Protein AF-0000000084917995 (afdb_homodimer)

InterPro domains:
  IPR003439 ABC transporter-like, ATP-binding domain [PF00005] (103-242)
  IPR003439 ABC transporter-like, ATP-binding domain [PS50893] (86-316)
  IPR003593 AAA+ ATPase domain [SM00382] (110-313)
  IPR027417 P-loop containing nucleoside triphosphate hydrolase [G3DSA:3.40.50.300] (82-335)
  IPR027417 P-loop containing nucleoside triphosphate hydrolase [SSF52540] (69-297)
  IPR050763 ABC transporter ATP-binding component [PTHR42711] (83-378)

Nearest PDB structures (foldseek):
  1vpl-assembly1_A-2  TM=8.496E-01  e=1.553E-16  Thermotoga maritima MSB8
  4rvc-assembly1_A  TM=8.372E-01  e=7.435E-14  Geobacillus kaustophilus GBlys
  2ihy-assembly1_A  TM=7.371E-01  e=3.587E-15  Staphylococcus aureus
  8zx1-assembly1_D  TM=7.684E-01  e=1.086E-13  Escherichia coli
  2onk-assembly1_B  TM=7.691E-01  e=3.470E-12  Archaeoglobus fulgidus

Solvent-accessible surface area (backbone atoms only — not comparable to full-atom values): 40768 Å² total; per-residue (Å²): 131,57,70,56,58,52,54,49,51,52,43,53,51,33,49,74,68,66,37,56,70,61,35,52,36,51,48,45,53,53,37,60,58,63,75,38,67,70,46,39,51,52,54,49,51,50,50,62,51,38,75,79,38,76,84,44,83,57,50,63,57,53,50,49,50,52,50,52,56,48,45,66,58,54,72,74,50,79,69,58,75,72,42,65,38,34,42,35,44,53,27,26,36,70,50,97,55,100,52,46,33,38,59,34,75,47,78,41,33,32,40,33,33,35,24,39,34,43,48,86,87,14,39,64,68,57,51,50,33,35,74,43,65,76,36,83,64,70,41,61,43,79,43,72,59,66,91,62,88,46,72,67,52,43,42,52,26,34,36,71,44,64,65,77,72,80,89,59,76,63,34,49,47,59,49,37,46,51,45,25,55,71,52,75,45,48,83,82,44,30,64,45,51,41,53,47,43,36,43,54,58,70,36,55,92,46,38,80,36,42,53,89,77,49,53,66,53,52,46,52,38,48,51,48,42,49,50,57,44,48,61,42,54,28,42,34,33,36,37,76,54,63,90,35,29,55,69,51,37,51,51,51,49,42,47,49,48,56,52,19,53,34,48,63,61,43,17,19,34,39,36,32,38,52,51,63,69,68,38,58,66,60,28,78,41,74,43,35,28,55,81,13,27,63,50,52,73,66,71,70,37,74,45,90,68,46,30,30,40,38,32,28,57,89,66,54,66,70,58,49,53,60,70,40,42,86,72,47,57,74,43,73,45,74,58,74,79,31,36,39,36,33,26,47,60,88,45,50,69,63,57,49,51,50,48,30,56,74,66,67,53,65,64,49,34,40,33,62,36,55,88,37,73,64,59,78,71,57,131,130,57,71,57,56,53,52,49,51,53,42,51,50,33,50,75,69,64,39,55,71,60,34,51,36,50,47,45,53,53,38,60,59,63,74,38,66,71,47,38,50,52,53,50,51,49,52,60,50,38,77,78,39,75,84,43,84,57,50,63,58,54,51,50,51,52,50,53,56,50,45,66,58,54,72,73,49,78,68,58,76,71,42,68,36,34,42,35,45,53,28,26,36,70,49,96,56,98,50,48,34,37,61,34,75,48,78,41,33,32,39,33,32,35,24,38,34,42,47,86,87,16,39,63,67,59,50,51,33,35,74,43,64,77,36,81,62,70,40,60,43,78,44,73,57,66,92,61,88,46,72,66,53,42,44,52,27,33,37,72,43,64,65,78,72,80,88,60,78,62,34,49,47,58,50,37,46,50,46,24,55,72,49,74,45,47,82,83,44,29,65,45,51,40,52,48,42,35,42,53,58,70,36,55,92,48,36,79,37,42,53,89,76,48,53,68,54,53,47,52,38,48,52,47,41,49,48,57,46,47,62,40,54,29,42,35,33,35,36,77,55,65,89,35,28,55,68,49,38,50,50,50,50,41,48,49,48,56,52,18,53,33,48,64,62,43,17,18,34,38,37,31,38,54,53,63,69,68,38,57,66,61,28,77,40,74,44,36,28,55,82,14,27,63,51,51,75,68,69,71,38,79,45,86,69,44,31,29,38,36,34,29,57,89,66,54,68,69,57,49,52,59,69,39,43,86,69,46,57,75,45,72,47,75,58,74,78,31,36,39,37,32,25,47,61,88,45,50,69,63,57,50,52,48,49,30,56,73,66,67,53,67,65,49,35,40,33,61,37,56,88,37,74,62,58,77,69,58,129

Radius of gyration: 27.91 Å; Cα contacts (8 Å, |Δi|>4): 1277; chains: 2; bounding box: 64×84×64 Å

Sequence (758 aa):
MNLFQQQFNEVQELLQLNDFQQVIKRIIDFTLDTEAIQFYKQTTAFLNWFDHNSNSVEVKEKLNQLLQDLYKVLIVKTIQPHQTIISIENLQKNYNSNFNLGPIQLEIKSGEIIGLVGENGNGKTTLLRSICRELEPSSGKINYQFSYDDGYDLRTKLVYIPQRTETWRGSMYENLEFAASCYGYSAEENNLIVDLVITRLGLRKYRNYNWSGLSSGYKMRFELARMLLRKPKILLIDEPLANLDILAQQTILDDFRNIANSPFRPIAIVLSSQQLYEVEKTSNQVVFLKQGKQRNLKSEDAIEQHFIVEFESDEPLLSIKQKLEGLGIENIEQNGGTLIATFPLTVDINQFMKALIDQQITIKYLRDITHSTRRFFIKMNLFQQQFNEVQELLQLNDFQQVIKRIIDFTLDTEAIQFYKQTTAFLNWFDHNSNSVEVKEKLNQLLQDLYKVLIVKTIQPHQTIISIENLQKNYNSNFNLGPIQLEIKSGEIIGLVGENGNGKTTLLRSICRELEPSSGKINYQFSYDDGYDLRTKLVYIPQRTETWRGSMYENLEFAASCYGYSAEENNLIVDLVITRLGLRKYRNYNWSGLSSGYKMRFELARMLLRKPKILLIDEPLANLDILAQQTILDDFRNIANSPFRPIAIVLSSQQLYEVEKTSNQVVFLKQGKQRNLKSEDAIEQHFIVEFESDEPLLSIKQKLEGLGIENIEQNGGTLIATFPLTVDINQFMKALIDQQITIKYLRDITHSTRRFFIK

Foldseek 3Di:
DDPVVVVLVVLVVCLVVVVLLVNLLVLLLLLVLLVDVVLLVLSLVLVVVCVPQVPPPCSSVSSVVSSVVSCVRVVPPDFDDKDFFKWWWQFKADDPDPAIADGDTDTFIFLFEEEEEEDPPLCLVVVLCCQLVVDPTPDTDMDGRDDADDPVRSNLQSAEAEPDDDFDDAFLLVLLLVLLVVQDDDPSCSNSLSCSLCSSLPNNVRRRPHRVPDDLLVNLSSVVSSSVSSLHQEYEYEASCPPPDPVSLVSVLVSVNSQQNRRRRHHTYYYYHHDFPSSVVRGPYYWYGDSNYTDALVVVPVPFQWFKKKFAFPDDPVVVCVLCVVQPWDDWDDDVRIIMTTHHPVDDPVNVVVSCVVSVTDTDDMDGCSRGCVVVVDD/DDPVVVVLVVLVVCLVVVVLLVNLLVLLLLLVLLVDVVLLVLSLVLVVVCVPQVPPPCSSVSSVVSSVVSCVRVVPPDFDDKDFFKWWWQFKADDPDPAIADGDTDTFIFLFEEEEEEDPPLCLVVVLCCQLPVDPTPDTDMDGRDDADDPVRSNLQSAEAEPDDDFDDAFLLVLLLVLLVVQDDDPSCSNSLSCSLCSSLPNNVRRRPHRVPDDLLVNLSSVVSSSVSSLHQEYEYEASCPPPDDVSLVSVLVSVNSQQNRRRRHHTYYYYHNDQPSSVVRGPYYWYGDSNYTDALVVVPVPFQWFKKKFAFPDDPVVVCVLCVVQPWPDWDDDVRIIMTTHHPVDDPVNVVVSCVVSVTDTDDMDGCSRGCVVVVDD

Organism: Flavobacterium indicum (strain DSM 17447 / CIP 109464 / GPTSA100-9) (NCBI:txid1094466)

Secondary structure (DSSP, 8-state):
--HHHHHHHHHHHHHHTT-HHHHHHHHHHHHHHHT-HHHHHHHHHHHHHHTT-TT-THHHHHHHHHHHHHHHHHTTSPPPPP-EEEEEEEEEEE-SSS-EEEEEEEEEETT-EEEEEE-TTSSHHHHHHHHTTSS--SEEEEEE-S--SSHHHHHHHEEEE-SSPPPPPSBHHHHHHHHHHHTT--HHHHHHHHHHHHHHTT-GGGTT-BGGGS-HHHHHHHHHHHHHTT--SEEEESSTTTT--HHHHHHHHHHHHHHHT-SSS--EEEEEES-HHHHHHH-SEEEEEETTEEE-HHHHTSS--EEEEEEEESS-HHHHHHHTGGGT--EEEEETTEEEEEEETT--HHHHHHHHHHTT--EEEEEE-TT-GGGGG--/--HHHHHHHHHHHHHHTT-HHHHHHHHHHHHHHHT-HHHHHHHHHHHHHHTT-TT-THHHHHHHHHHHHHHHHHTTSPPPPP-EEEEEEEEEEE-SSS-EEEEEEEEEETT-EEEEEE-TTSSHHHHHHHHTTSS--SEEEEEE-S--SSHHHHHHHEEEE-SSPPPPPSBHHHHHHHHHHHTT--HHHHHHHHHHHHHHTT-GGGTT-BGGGS-HHHHHHHHHHHHHTT--SEEEESSTTTT--HHHHHHHHHHHHHHHT-SSS--EEEEEES-HHHHHHH-SEEEEEETTEEE-HHHHT-S--EEEEEEEESS-HHHHHHHTGGGT--EEEEETTEEEEEEETT--HHHHHHHHHHTT--EEEEEE-TT-GGGGG--

pLDDT: mean 89.62, std 8.91, range [41.03, 98.31]

Structure (mmCIF, N/CA/C/O backbone):
data_AF-0000000084917995-model_v1
#
loop_
_entity.id
_entity.type
_entity.pdbx_description
1 polymer 'Probable ABC-type transport system, ATPase component'
#
loop_
_atom_site.group_PDB
_atom_site.id
_atom_site.type_symbol
_atom_site.label_atom_id
_atom_site.label_alt_id
_atom_site.label_comp_id
_atom_site.label_asym_id
_atom_site.label_entity_id
_atom_site.label_seq_id
_atom_site.pdbx_PDB_ins_code
_atom_site.Cartn_x
_atom_site.Cartn_y
_atom_site.Cartn_z
_atom_site.occupancy
_atom_site.B_iso_or_equiv
_atom_site.auth_seq_id
_atom_site.auth_comp_id
_atom_site.auth_asym_id
_atom_site.auth_atom_id
_atom_site.pdbx_PDB_model_num
ATOM 1 N N . MET A 1 1 ? 15.883 32.156 2.027 1 68.25 1 MET A N 1
ATOM 2 C CA . MET A 1 1 ? 14.43 32.156 2.15 1 68.25 1 MET A CA 1
ATOM 3 C C . MET A 1 1 ? 13.977 31.312 3.332 1 68.25 1 MET A C 1
ATOM 5 O O . MET A 1 1 ? 14.445 30.188 3.5 1 68.25 1 MET A O 1
ATOM 9 N N . ASN A 1 2 ? 13.219 31.922 4.32 1 84.44 2 ASN A N 1
ATOM 10 C CA . ASN A 1 2 ? 12.82 31.156 5.496 1 84.44 2 ASN A CA 1
ATOM 11 C C . ASN A 1 2 ? 11.695 30.172 5.168 1 84.44 2 ASN A C 1
ATOM 13 O O . ASN A 1 2 ? 11.18 30.172 4.051 1 84.44 2 ASN A O 1
ATOM 17 N N . LEU A 1 3 ? 11.422 29.297 5.984 1 87.81 3 LEU A N 1
ATOM 18 C CA . LEU A 1 3 ? 10.477 28.203 5.785 1 87.81 3 LEU A CA 1
ATOM 19 C C . LEU A 1 3 ? 9.102 28.734 5.402 1 87.81 3 LEU A C 1
ATOM 21 O O . LEU A 1 3 ? 8.453 28.203 4.5 1 87.81 3 LEU A O 1
ATOM 25 N N . PHE A 1 4 ? 8.68 29.828 6.031 1 93.88 4 PHE A N 1
ATOM 26 C CA . PHE A 1 4 ? 7.375 30.406 5.738 1 93.88 4 PHE A CA 1
ATOM 27 C C . PHE A 1 4 ? 7.324 30.938 4.309 1 93.88 4 PHE A C 1
ATOM 29 O O . PHE A 1 4 ? 6.359 30.688 3.584 1 93.88 4 PHE A O 1
ATOM 36 N N . GLN A 1 5 ? 8.297 31.609 3.906 1 93.19 5 GLN A N 1
ATOM 37 C CA . GLN A 1 5 ? 8.344 32.188 2.559 1 93.19 5 GLN A CA 1
ATOM 38 C C . GLN A 1 5 ? 8.289 31.078 1.503 1 93.19 5 GLN A C 1
ATOM 40 O O . GLN A 1 5 ? 7.617 31.234 0.479 1 93.19 5 GLN A O 1
ATOM 45 N N . GLN A 1 6 ? 8.977 30.078 1.778 1 88.94 6 GLN A N 1
ATOM 46 C CA . GLN A 1 6 ? 8.953 28.953 0.856 1 88.94 6 GLN A CA 1
ATOM 47 C C . GLN A 1 6 ? 7.547 28.375 0.729 1 88.94 6 GLN A C 1
ATOM 49 O O . GLN A 1 6 ? 7.066 28.141 -0.38 1 88.94 6 GLN A O 1
ATOM 54 N N . GLN A 1 7 ? 6.902 28.125 1.831 1 91.62 7 GLN A N 1
ATOM 55 C CA . GLN A 1 7 ? 5.555 27.562 1.82 1 91.62 7 GLN A CA 1
ATOM 56 C C . GLN A 1 7 ? 4.559 28.531 1.197 1 91.62 7 GLN A C 1
ATOM 58 O O . GLN A 1 7 ? 3.643 28.125 0.484 1 91.62 7 GLN A O 1
ATOM 63 N N . PHE A 1 8 ? 4.785 29.766 1.534 1 95 8 PHE A N 1
ATOM 64 C CA . PHE A 1 8 ? 3.922 30.797 0.952 1 95 8 PHE A CA 1
ATOM 65 C C . PHE A 1 8 ? 4.012 30.781 -0.569 1 95 8 PHE A C 1
ATOM 67 O O . PHE A 1 8 ? 2.99 30.828 -1.257 1 95 8 PHE A O 1
ATOM 74 N N . ASN A 1 9 ? 5.211 30.688 -1.069 1 91.94 9 ASN A N 1
ATOM 75 C CA . ASN A 1 9 ? 5.414 30.625 -2.514 1 91.94 9 ASN A CA 1
ATOM 76 C C . ASN A 1 9 ? 4.746 29.406 -3.129 1 91.94 9 ASN A C 1
ATOM 78 O O . ASN A 1 9 ? 4.191 29.484 -4.227 1 91.94 9 ASN A O 1
ATOM 82 N N . GLU A 1 10 ? 4.836 28.359 -2.463 1 87.88 10 GLU A N 1
ATOM 83 C CA . GLU A 1 10 ? 4.184 27.141 -2.934 1 87.88 10 GLU A CA 1
ATOM 84 C C . GLU A 1 10 ? 2.676 27.328 -3.045 1 87.88 10 GLU A C 1
ATOM 86 O O . GLU A 1 10 ? 2.055 26.844 -4 1 87.88 10 GLU A O 1
ATOM 91 N N . VAL A 1 11 ? 2.084 27.984 -2.078 1 93.38 11 VAL A N 1
ATOM 92 C CA . VAL A 1 11 ? 0.642 28.203 -2.072 1 93.38 11 VAL A CA 1
ATOM 93 C C . VAL A 1 11 ? 0.258 29.156 -3.199 1 93.38 11 VAL A C 1
ATOM 95 O O . VAL A 1 11 ? -0.779 28.984 -3.844 1 93.38 11 VAL A O 1
ATOM 98 N N . GLN A 1 12 ? 1.136 30.141 -3.404 1 93.94 12 GLN A N 1
ATOM 99 C CA . GLN A 1 12 ? 0.909 31.047 -4.52 1 93.94 12 GLN A CA 1
ATOM 100 C C . GLN A 1 12 ? 0.908 30.297 -5.852 1 93.94 12 GLN A C 1
ATOM 102 O O . GLN A 1 12 ? 0.107 30.609 -6.738 1 93.94 12 GLN A O 1
ATOM 107 N N . GLU A 1 13 ? 1.804 29.391 -5.973 1 87.88 13 GLU A N 1
ATOM 108 C CA . GLU A 1 13 ? 1.864 28.578 -7.188 1 87.88 13 GLU A CA 1
ATOM 109 C C . GLU A 1 13 ? 0.595 27.75 -7.359 1 87.88 13 GLU A C 1
ATOM 111 O O . GLU A 1 13 ? 0.076 27.625 -8.469 1 87.88 13 GLU A O 1
ATOM 116 N N . LEU A 1 14 ? 0.107 27.203 -6.305 1 88.25 14 LEU A N 1
ATOM 117 C CA . LEU A 1 14 ? -1.133 26.438 -6.344 1 88.25 14 LEU A CA 1
ATOM 118 C C . LEU A 1 14 ? -2.301 27.312 -6.777 1 88.25 14 LEU A C 1
ATOM 120 O O . LEU A 1 14 ? -3.18 26.859 -7.52 1 88.25 14 LEU A O 1
ATOM 124 N N . LEU A 1 15 ? -2.268 28.5 -6.25 1 92.75 15 LEU A N 1
ATOM 125 C CA . LEU A 1 15 ? -3.312 29.453 -6.609 1 92.75 15 LEU A CA 1
ATOM 126 C C . LEU A 1 15 ? -3.27 29.766 -8.102 1 92.75 15 LEU A C 1
ATOM 128 O O . LEU A 1 15 ? -4.312 29.859 -8.75 1 92.75 15 LEU A O 1
ATOM 132 N N . GLN A 1 16 ? -2.061 29.891 -8.602 1 88.75 16 GLN A N 1
ATOM 133 C CA . GLN A 1 16 ? -1.892 30.156 -10.031 1 88.75 16 GLN A CA 1
ATOM 134 C C . GLN A 1 16 ? -2.385 28.984 -10.875 1 88.75 16 GLN A C 1
ATOM 136 O O . GLN A 1 16 ? -2.895 29.172 -11.977 1 88.75 16 GLN A O 1
ATOM 141 N N . LEU A 1 17 ? -2.334 27.875 -10.297 1 82.19 17 LEU A N 1
ATOM 142 C CA . LEU A 1 17 ? -2.742 26.672 -11.008 1 82.19 17 LEU A CA 1
ATOM 143 C C . LEU A 1 17 ? -4.211 26.359 -10.742 1 82.19 17 LEU A C 1
ATOM 145 O O . LEU A 1 17 ? -4.707 25.312 -11.164 1 82.19 17 LEU A O 1
ATOM 149 N N . ASN A 1 18 ? -4.914 27.172 -9.992 1 87.62 18 ASN A N 1
ATOM 150 C CA . ASN A 1 18 ? -6.34 27.109 -9.688 1 87.62 18 ASN A CA 1
ATOM 151 C C . ASN A 1 18 ? -6.684 25.859 -8.891 1 87.62 18 ASN A C 1
ATOM 153 O O . ASN A 1 18 ? -7.746 25.266 -9.078 1 87.62 18 ASN A O 1
ATOM 157 N N . ASP A 1 19 ? -5.777 25.406 -8.109 1 85.94 19 ASP A N 1
ATOM 158 C CA . ASP A 1 19 ? -6.07 24.359 -7.148 1 85.94 19 ASP A CA 1
ATOM 159 C C . ASP A 1 19 ? -6.633 24.938 -5.852 1 85.94 19 ASP A C 1
ATOM 161 O O . ASP A 1 19 ? -5.973 24.906 -4.812 1 85.94 19 ASP A O 1
ATOM 165 N N . PHE A 1 20 ? -7.848 25.281 -5.898 1 91.44 20 PHE A N 1
ATOM 166 C CA . PHE A 1 20 ? -8.461 26.062 -4.828 1 91.44 20 PHE A CA 1
ATOM 167 C C . PHE A 1 20 ? -8.633 25.203 -3.574 1 91.44 20 PHE A C 1
ATOM 169 O O . PHE A 1 20 ? -8.516 25.719 -2.457 1 91.44 20 PHE A O 1
ATOM 176 N N . GLN A 1 21 ? -8.844 23.969 -3.73 1 88.5 21 GLN A N 1
ATOM 177 C CA . GLN A 1 21 ? -9.031 23.094 -2.58 1 88.5 21 GLN A CA 1
ATOM 178 C C . GLN A 1 21 ? -7.781 23.047 -1.71 1 88.5 21 GLN A C 1
ATOM 180 O O . GLN A 1 21 ? -7.859 23.203 -0.491 1 88.5 21 GLN A O 1
ATOM 185 N N . GLN A 1 22 ? -6.715 22.906 -2.348 1 89.31 22 GLN A N 1
ATOM 186 C CA . GLN A 1 22 ? -5.461 22.859 -1.607 1 89.31 22 GLN A CA 1
ATOM 187 C C . GLN A 1 22 ? -5.102 24.234 -1.049 1 89.31 22 GLN A C 1
ATOM 189 O O . GLN A 1 22 ? -4.555 24.328 0.052 1 89.31 22 GLN A O 1
ATOM 194 N N . VAL A 1 23 ? -5.375 25.219 -1.819 1 94.25 23 VAL A N 1
ATOM 195 C CA . VAL A 1 23 ? -5.09 26.594 -1.386 1 94.25 23 VAL A CA 1
ATOM 196 C C . VAL A 1 23 ? -5.875 26.906 -0.114 1 94.25 23 VAL A C 1
ATOM 198 O O . VAL A 1 23 ? -5.328 27.453 0.841 1 94.25 23 VAL A O 1
ATOM 201 N N . ILE A 1 24 ? -7.102 26.516 -0.11 1 96.69 24 ILE A N 1
ATOM 202 C CA . ILE A 1 24 ? -7.961 26.781 1.04 1 96.69 24 ILE A CA 1
ATOM 203 C C . ILE A 1 24 ? -7.406 26.078 2.273 1 96.69 24 ILE A C 1
ATOM 205 O O . ILE A 1 24 ? -7.316 26.672 3.352 1 96.69 24 ILE A O 1
ATOM 209 N N . LYS A 1 25 ? -6.992 24.859 2.146 1 95.06 25 LYS A N 1
ATOM 210 C CA . LYS A 1 25 ? -6.395 24.125 3.254 1 95.06 25 LYS A CA 1
ATOM 211 C C . LYS A 1 25 ? -5.184 24.859 3.816 1 95.06 25 LYS A C 1
ATOM 213 O O . LYS A 1 25 ? -5.062 25.016 5.031 1 95.06 25 LYS A O 1
ATOM 218 N N . ARG A 1 26 ? -4.402 25.312 2.947 1 95.38 26 ARG A N 1
ATOM 219 C CA . ARG A 1 26 ? -3.16 25.969 3.359 1 95.38 26 ARG A CA 1
ATOM 220 C C . ARG A 1 26 ? -3.43 27.344 3.955 1 95.38 26 ARG A C 1
ATOM 222 O O . ARG A 1 26 ? -2.736 27.766 4.879 1 95.38 26 ARG A O 1
ATOM 229 N N . ILE A 1 27 ? -4.383 27.984 3.428 1 97.88 27 ILE A N 1
ATOM 230 C CA . ILE A 1 27 ? -4.777 29.281 3.984 1 97.88 27 ILE A CA 1
ATOM 231 C C . ILE A 1 27 ? -5.273 29.094 5.414 1 97.88 27 ILE A C 1
ATOM 233 O O . ILE A 1 27 ? -4.973 29.906 6.297 1 97.88 27 ILE A O 1
ATOM 237 N N . ILE A 1 28 ? -5.992 28.062 5.586 1 98 28 ILE A N 1
ATOM 238 C CA . ILE A 1 28 ? -6.469 27.781 6.938 1 98 28 ILE A CA 1
ATOM 239 C C . ILE A 1 28 ? -5.281 27.516 7.859 1 98 28 ILE A C 1
ATOM 241 O O . ILE A 1 28 ? -5.242 28 8.992 1 98 28 ILE A O 1
ATOM 245 N N . ASP A 1 29 ? -4.336 26.781 7.383 1 96.88 29 ASP A N 1
ATOM 246 C CA . ASP A 1 29 ? -3.125 26.547 8.164 1 96.88 29 ASP A CA 1
ATOM 247 C C . ASP A 1 29 ? -2.479 27.875 8.57 1 96.88 29 ASP A C 1
ATOM 249 O O . ASP A 1 29 ? -2.152 28.078 9.734 1 96.88 29 ASP A O 1
ATOM 253 N N . PHE A 1 30 ? -2.328 28.766 7.598 1 97.69 30 PHE A N 1
ATOM 254 C CA . PHE A 1 30 ? -1.726 30.078 7.844 1 97.69 30 PHE A CA 1
ATOM 255 C C . PHE A 1 30 ? -2.582 30.891 8.805 1 97.69 30 PHE A C 1
ATOM 257 O O . PHE A 1 30 ? -2.055 31.609 9.656 1 97.69 30 PHE A O 1
ATOM 264 N N . THR A 1 31 ? -3.834 30.766 8.617 1 98.12 31 THR A N 1
ATOM 265 C CA . THR A 1 31 ? -4.758 31.484 9.492 1 98.12 31 THR A CA 1
ATOM 266 C C . THR A 1 31 ? -4.57 31.062 10.945 1 98.12 31 THR A C 1
ATOM 268 O O . THR A 1 31 ? -4.449 31.891 11.836 1 98.12 31 THR A O 1
ATOM 271 N N . LEU A 1 32 ? -4.535 29.812 11.141 1 96.19 32 LEU A N 1
ATOM 272 C CA . LEU A 1 32 ? -4.348 29.281 12.484 1 96.19 32 LEU A CA 1
ATOM 273 C C . LEU A 1 32 ? -2.986 29.672 13.039 1 96.19 32 LEU A C 1
ATOM 275 O O . LEU A 1 32 ? -2.842 29.891 14.25 1 96.19 32 LEU A O 1
ATOM 279 N N . ASP A 1 33 ? -2.059 29.812 12.203 1 95.69 33 ASP A N 1
ATOM 280 C CA . ASP A 1 33 ? -0.708 30.188 12.609 1 95.69 33 ASP A CA 1
ATOM 281 C C . ASP A 1 33 ? -0.681 31.609 13.164 1 95.69 33 ASP A C 1
ATOM 283 O O . ASP A 1 33 ? 0.211 31.953 13.945 1 95.69 33 ASP A O 1
ATOM 287 N N . THR A 1 34 ? -1.583 32.469 12.75 1 96 34 THR A N 1
ATOM 288 C CA . THR A 1 34 ? -1.626 33.844 13.242 1 96 34 THR A CA 1
ATOM 289 C C . THR A 1 34 ? -2 33.875 14.719 1 96 34 THR A C 1
ATOM 291 O O . THR A 1 34 ? -1.636 34.781 15.438 1 96 34 THR A O 1
ATOM 294 N N . GLU A 1 35 ? -2.781 32.906 15.109 1 93.19 35 GLU A N 1
ATOM 295 C CA . GLU A 1 35 ? -3.34 32.875 16.453 1 93.19 35 GLU A CA 1
ATOM 296 C C . GLU A 1 35 ? -4.09 34.156 16.781 1 93.19 35 GLU A C 1
ATOM 298 O O . GLU A 1 35 ? -4.008 34.656 17.906 1 93.19 35 GLU A O 1
ATOM 303 N N . ALA A 1 36 ? -4.691 34.719 15.805 1 94.62 36 ALA A N 1
ATOM 304 C CA . ALA A 1 36 ? -5.414 36 15.953 1 94.62 36 ALA A CA 1
ATOM 305 C C . ALA A 1 36 ? -6.863 35.844 15.492 1 94.62 36 ALA A C 1
ATOM 307 O O . ALA A 1 36 ? -7.125 35.469 14.344 1 94.62 36 ALA A O 1
ATOM 308 N N . ILE A 1 37 ? -7.738 36.25 16.328 1 96 37 ILE A N 1
ATOM 309 C CA . ILE A 1 37 ? -9.164 36.031 16.125 1 96 37 ILE A CA 1
ATOM 310 C C . ILE A 1 37 ? -9.641 36.812 14.906 1 96 37 ILE A C 1
ATOM 312 O O . ILE A 1 37 ? -10.562 36.375 14.203 1 96 37 ILE A O 1
ATOM 316 N N . GLN A 1 38 ? -9.039 37.969 14.664 1 96.5 38 GLN A N 1
ATOM 317 C CA . GLN A 1 38 ? -9.43 38.781 13.516 1 96.5 38 GLN A CA 1
ATOM 318 C C . GLN A 1 38 ? -9.297 38 12.219 1 96.5 38 GLN A C 1
ATOM 320 O O . GLN A 1 38 ? -10.148 38.094 11.336 1 96.5 38 GLN A O 1
ATOM 325 N N . PHE A 1 39 ? -8.25 37.219 12.133 1 97.62 39 PHE A N 1
ATOM 326 C CA . PHE A 1 39 ? -8.023 36.438 10.914 1 97.62 39 PHE A CA 1
ATOM 327 C C . PHE A 1 39 ? -8.922 35.219 10.898 1 97.62 39 PHE A C 1
ATOM 329 O O . PHE A 1 39 ? -9.344 34.75 9.828 1 97.62 39 PHE A O 1
ATOM 336 N N . TYR A 1 40 ? -9.188 34.656 12.094 1 98 40 TYR A N 1
ATOM 337 C CA . TYR A 1 40 ? -10.172 33.594 12.148 1 98 40 TYR A CA 1
ATOM 338 C C . TYR A 1 40 ? -11.5 34.031 11.562 1 98 40 TYR A C 1
ATOM 340 O O . TYR A 1 40 ? -12.109 33.312 10.766 1 98 40 TYR A O 1
ATOM 348 N N . LYS A 1 41 ? -11.875 35.219 11.938 1 97.88 41 LYS A N 1
ATOM 349 C CA . LYS A 1 41 ? -13.141 35.781 11.453 1 97.88 41 LYS A CA 1
ATOM 350 C C . LYS A 1 41 ? -13.102 36 9.945 1 97.88 41 LYS A C 1
ATOM 352 O O . LYS A 1 41 ? -14.062 35.688 9.242 1 97.88 41 LYS A O 1
ATOM 357 N N . GLN A 1 42 ? -12.023 36.531 9.5 1 98.12 42 GLN A N 1
ATOM 358 C CA . GLN A 1 42 ? -11.883 36.812 8.078 1 98.12 42 GLN A CA 1
ATOM 359 C C . GLN A 1 42 ? -11.961 35.531 7.234 1 98.12 42 GLN A C 1
ATOM 361 O O . GLN A 1 42 ? -12.695 35.5 6.25 1 98.12 42 GLN A O 1
ATOM 366 N N . THR A 1 43 ? -11.18 34.531 7.598 1 98.31 43 THR A N 1
ATOM 367 C CA . THR A 1 43 ? -11.148 33.281 6.848 1 98.31 43 THR A CA 1
ATOM 368 C C . THR A 1 43 ? -12.492 32.562 6.93 1 98.31 43 THR A C 1
ATOM 370 O O . THR A 1 43 ? -12.977 32.031 5.934 1 98.31 43 THR A O 1
ATOM 373 N N . THR A 1 44 ? -13.117 32.562 8.102 1 97.88 44 THR A N 1
ATOM 374 C CA . THR A 1 44 ? -14.414 31.906 8.258 1 97.88 44 THR A CA 1
ATOM 375 C C . THR A 1 44 ? -15.469 32.625 7.414 1 97.88 44 THR A C 1
ATOM 377 O O . THR A 1 44 ? -16.359 31.969 6.855 1 97.88 44 THR A O 1
ATOM 380 N N . ALA A 1 45 ? -15.383 33.906 7.367 1 97.56 45 ALA A N 1
ATOM 381 C CA . ALA A 1 45 ? -16.297 34.688 6.516 1 97.56 45 ALA A CA 1
ATOM 382 C C . ALA A 1 45 ? -16.172 34.25 5.059 1 97.56 45 ALA A C 1
ATOM 384 O O . ALA A 1 45 ? -17.172 34.094 4.359 1 97.56 45 ALA A O 1
ATOM 385 N N . PHE A 1 46 ? -14.977 34.125 4.598 1 98 46 PHE A N 1
ATOM 386 C CA . PHE A 1 46 ? -14.75 33.656 3.24 1 98 46 PHE A CA 1
ATOM 387 C C . PHE A 1 46 ? -15.359 32.281 3.055 1 98 46 PHE A C 1
ATOM 389 O O . PHE A 1 46 ? -16.016 32 2.045 1 98 46 PHE A O 1
ATOM 396 N N . LEU A 1 47 ? -15.094 31.359 4.02 1 97.69 47 LEU A N 1
ATOM 397 C CA . LEU A 1 47 ? -15.578 29.984 3.912 1 97.69 47 LEU A CA 1
ATOM 398 C C . LEU A 1 47 ? -17.094 29.953 3.83 1 97.69 47 LEU A C 1
ATOM 400 O O . LEU A 1 47 ? -17.672 29.172 3.064 1 97.69 47 LEU A O 1
ATOM 404 N N . ASN A 1 48 ? -17.719 30.766 4.633 1 96.75 48 ASN A N 1
ATOM 405 C CA . ASN A 1 48 ? -19.172 30.859 4.586 1 96.75 48 ASN A CA 1
ATOM 406 C C . ASN A 1 48 ? -19.656 31.344 3.225 1 96.75 48 ASN A C 1
ATOM 408 O O . ASN A 1 48 ? -20.641 30.828 2.691 1 96.75 48 ASN A O 1
ATOM 412 N N . TRP A 1 49 ? -18.984 32.312 2.707 1 97 49 TRP A N 1
ATOM 413 C CA . TRP A 1 49 ? -19.297 32.812 1.369 1 97 49 TRP A CA 1
ATOM 414 C C . TRP A 1 49 ? -19.047 31.719 0.322 1 97 49 TRP A C 1
ATOM 416 O O . TRP A 1 49 ? -19.875 31.531 -0.583 1 97 49 TRP A O 1
ATOM 426 N N . PHE A 1 50 ? -17.953 31 0.433 1 95.94 50 PHE A N 1
ATOM 427 C CA . PHE A 1 50 ? -17.516 29.984 -0.516 1 95.94 50 PHE A CA 1
ATOM 428 C C . PHE A 1 50 ? -18.531 28.859 -0.584 1 95.94 50 PHE A C 1
ATOM 430 O O . PHE A 1 50 ? -18.734 28.266 -1.646 1 95.94 50 PHE A O 1
ATOM 437 N N . ASP A 1 51 ? -19.172 28.547 0.499 1 94.44 51 ASP A N 1
ATOM 438 C CA . ASP A 1 51 ? -20.188 27.5 0.557 1 94.44 51 ASP A CA 1
ATOM 439 C C . ASP A 1 51 ? -21.25 27.703 -0.512 1 94.44 51 ASP A C 1
ATOM 441 O O . ASP A 1 51 ? -21.812 26.734 -1.035 1 94.44 51 ASP A O 1
ATOM 445 N N . HIS A 1 52 ? -21.484 28.953 -0.883 1 94.31 52 HIS A N 1
ATOM 446 C CA . HIS A 1 52 ? -22.562 29.266 -1.812 1 94.31 52 HIS A CA 1
ATOM 447 C C . HIS A 1 52 ? -22.031 29.797 -3.131 1 94.31 52 HIS A C 1
ATOM 449 O O . HIS A 1 52 ? -22.797 30.047 -4.066 1 94.31 52 HIS A O 1
ATOM 455 N N . ASN A 1 53 ? -20.703 29.984 -3.227 1 94.75 53 ASN A N 1
ATOM 456 C CA . ASN A 1 53 ? -20.125 30.625 -4.398 1 94.75 53 ASN A CA 1
ATOM 457 C C . ASN A 1 53 ? -18.891 29.875 -4.902 1 94.75 53 ASN A C 1
ATOM 459 O O . ASN A 1 53 ? -17.922 30.5 -5.328 1 94.75 53 ASN A O 1
ATOM 463 N N . SER A 1 54 ? -18.875 28.609 -4.816 1 90.06 54 SER A N 1
ATOM 464 C CA . SER A 1 54 ? -17.703 27.797 -5.129 1 90.06 54 SER A CA 1
ATOM 465 C C . SER A 1 54 ? -17.328 27.906 -6.605 1 90.06 54 SER A C 1
ATOM 467 O O . SER A 1 54 ? -16.172 27.719 -6.977 1 90.06 54 SER A O 1
ATOM 469 N N . ASN A 1 55 ? -18.266 28.25 -7.477 1 90.5 55 ASN A N 1
ATOM 470 C CA . ASN A 1 55 ? -18.031 28.344 -8.914 1 90.5 55 ASN A CA 1
ATOM 471 C C . ASN A 1 55 ? -17.812 29.781 -9.367 1 90.5 55 ASN A C 1
ATOM 473 O O . ASN A 1 55 ? -17.688 30.047 -10.562 1 90.5 55 ASN A O 1
ATOM 477 N N . SER A 1 56 ? -17.797 30.609 -8.422 1 90.38 56 SER A N 1
ATOM 478 C CA . SER A 1 56 ? -17.656 32.031 -8.742 1 90.38 56 SER A CA 1
ATOM 479 C C . SER A 1 56 ? -16.25 32.344 -9.266 1 90.38 56 SER A C 1
ATOM 481 O O . SER A 1 56 ? -15.273 31.734 -8.812 1 90.38 56 SER A O 1
ATOM 483 N N . VAL A 1 57 ? -16.125 33.25 -10.156 1 91.5 57 VAL A N 1
ATOM 484 C CA . VAL A 1 57 ? -14.852 33.688 -10.727 1 91.5 57 VAL A CA 1
ATOM 485 C C . VAL A 1 57 ? -14.07 34.469 -9.688 1 91.5 57 VAL A C 1
ATOM 487 O O . VAL A 1 57 ? -12.852 34.625 -9.789 1 91.5 57 VAL A O 1
ATOM 490 N N . GLU A 1 58 ? -14.781 34.906 -8.602 1 95.88 58 GLU A N 1
ATOM 491 C CA . GLU A 1 58 ? -14.164 35.75 -7.574 1 95.88 58 GLU A CA 1
ATOM 492 C C . GLU A 1 58 ? -13.344 34.938 -6.598 1 95.88 58 GLU A C 1
ATOM 494 O O . GLU A 1 58 ? -12.594 35.469 -5.789 1 95.88 58 GLU A O 1
ATOM 499 N N . VAL A 1 59 ? -13.484 33.656 -6.66 1 96.38 59 VAL A N 1
ATOM 500 C CA . VAL A 1 59 ? -12.844 32.781 -5.688 1 96.38 59 VAL A CA 1
ATOM 501 C C . VAL A 1 59 ? -11.336 33.031 -5.684 1 96.38 59 VAL A C 1
ATOM 503 O O . VAL A 1 59 ? -10.727 33.188 -4.621 1 96.38 59 VAL A O 1
ATOM 506 N N . LYS A 1 60 ? -10.688 33.094 -6.855 1 95.19 60 LYS A N 1
ATOM 507 C CA . LYS A 1 60 ? -9.242 33.25 -6.977 1 95.19 60 LYS A CA 1
ATOM 508 C C . LYS A 1 60 ? -8.789 34.562 -6.379 1 95.19 60 LYS A C 1
ATOM 510 O O . LYS A 1 60 ? -7.789 34.625 -5.656 1 95.19 60 LYS A O 1
ATOM 515 N N . GLU A 1 61 ? -9.508 35.594 -6.711 1 96.75 61 GLU A N 1
ATOM 516 C CA . GLU A 1 61 ? -9.172 36.906 -6.219 1 96.75 61 GLU A CA 1
ATOM 517 C C . GLU A 1 61 ? -9.305 37 -4.699 1 96.75 61 GLU A C 1
ATOM 519 O O . GLU A 1 61 ? -8.453 37.562 -4.023 1 96.75 61 GLU A O 1
ATOM 524 N N . LYS A 1 62 ? -10.352 36.531 -4.125 1 97.38 62 LYS A N 1
ATOM 525 C CA . LYS A 1 62 ? -10.57 36.531 -2.684 1 97.38 62 LYS A CA 1
ATOM 526 C C . LYS A 1 62 ? -9.523 35.719 -1.952 1 97.38 62 LYS A C 1
ATOM 528 O O . LYS A 1 62 ? -9.055 36.094 -0.877 1 97.38 62 LYS A O 1
ATOM 533 N N . LEU A 1 63 ? -9.211 34.594 -2.49 1 97.88 63 LEU A N 1
ATOM 534 C CA . LEU A 1 63 ? -8.164 33.781 -1.901 1 97.88 63 LEU A CA 1
ATOM 535 C C . LEU A 1 63 ? -6.824 34.5 -1.922 1 97.88 63 LEU A C 1
ATOM 537 O O . LEU A 1 63 ? -6.059 34.438 -0.957 1 97.88 63 LEU A O 1
ATOM 541 N N . ASN A 1 64 ? -6.523 35.156 -3.029 1 97.56 64 ASN A N 1
ATOM 542 C CA . ASN A 1 64 ? -5.285 35.938 -3.133 1 97.56 64 ASN A CA 1
ATOM 543 C C . ASN A 1 64 ? -5.223 37.031 -2.086 1 97.56 64 ASN A C 1
ATOM 545 O O . ASN A 1 64 ? -4.172 37.281 -1.492 1 97.56 64 ASN A O 1
ATOM 549 N N . GLN A 1 65 ? -6.336 37.688 -1.954 1 97.62 65 GLN A N 1
ATOM 550 C CA . GLN A 1 65 ? -6.395 38.75 -0.948 1 97.62 65 GLN A CA 1
ATOM 551 C C . GLN A 1 65 ? -6.148 38.188 0.45 1 97.62 65 GLN A C 1
ATOM 553 O O . GLN A 1 65 ? -5.387 38.781 1.229 1 97.62 65 GLN A O 1
ATOM 558 N N . LEU A 1 66 ? -6.84 37.125 0.792 1 97.81 66 LEU A N 1
ATOM 559 C CA . LEU A 1 66 ? -6.637 36.5 2.084 1 97.81 66 LEU A CA 1
ATOM 560 C C . LEU A 1 66 ? -5.172 36.125 2.281 1 97.81 66 LEU A C 1
ATOM 562 O O . LEU A 1 66 ? -4.613 36.344 3.359 1 97.81 66 LEU A O 1
ATOM 566 N N . LEU A 1 67 ? -4.598 35.562 1.263 1 97.75 67 LEU A N 1
ATOM 567 C CA . LEU A 1 67 ? -3.205 35.125 1.309 1 97.75 67 LEU A CA 1
ATOM 568 C C . LEU A 1 67 ? -2.279 36.312 1.574 1 97.75 67 LEU A C 1
ATOM 570 O O . LEU A 1 67 ? -1.346 36.188 2.375 1 97.75 67 LEU A O 1
ATOM 574 N N . GLN A 1 68 ? -2.535 37.406 0.909 1 97.69 68 GLN A N 1
ATOM 575 C CA . GLN A 1 68 ? -1.706 38.594 1.082 1 97.69 68 GLN A CA 1
ATOM 576 C C . GLN A 1 68 ? -1.845 39.156 2.492 1 97.69 68 GLN A C 1
ATOM 578 O O . GLN A 1 68 ? -0.862 39.594 3.086 1 97.69 68 GLN A O 1
ATOM 583 N N . ASP A 1 69 ? -3.021 39.188 2.984 1 97.94 69 ASP A N 1
ATOM 584 C CA . ASP A 1 69 ? -3.25 39.656 4.344 1 97.94 69 ASP A CA 1
ATOM 585 C C . ASP A 1 69 ? -2.498 38.812 5.359 1 97.94 69 ASP A C 1
ATOM 587 O O . ASP A 1 69 ? -1.912 39.312 6.309 1 97.94 69 ASP A O 1
ATOM 591 N N . LEU A 1 70 ? -2.578 37.562 5.168 1 97.94 70 LEU A N 1
ATOM 592 C CA . LEU A 1 70 ? -1.892 36.625 6.062 1 97.94 70 LEU A CA 1
ATOM 593 C C . LEU A 1 70 ? -0.378 36.781 5.949 1 97.94 70 LEU A C 1
ATOM 595 O O . LEU A 1 70 ? 0.339 36.656 6.945 1 97.94 70 LEU A O 1
ATOM 599 N N . TYR A 1 71 ? 0.075 37.031 4.703 1 97.56 71 TYR A N 1
ATOM 600 C CA . TYR A 1 71 ? 1.504 37.219 4.477 1 97.56 71 TYR A CA 1
ATOM 601 C C . TYR A 1 71 ? 2.045 38.375 5.312 1 97.56 71 TYR A C 1
ATOM 603 O O . TYR A 1 71 ? 3.111 38.25 5.922 1 97.56 71 TYR A O 1
ATOM 611 N N . LYS A 1 72 ? 1.305 39.438 5.387 1 96.75 72 LYS A N 1
ATOM 612 C CA . LYS A 1 72 ? 1.732 40.656 6.086 1 96.75 72 LYS A CA 1
ATOM 613 C C . LYS A 1 72 ? 1.965 40.375 7.57 1 96.75 72 LYS A C 1
ATOM 615 O O . LYS A 1 72 ? 2.904 40.906 8.164 1 96.75 72 LYS A O 1
ATOM 620 N N . VAL A 1 73 ? 1.202 39.594 8.102 1 96.56 73 VAL A N 1
ATOM 621 C CA . VAL A 1 73 ? 1.277 39.344 9.531 1 96.56 73 VAL A CA 1
ATOM 622 C C . VAL A 1 73 ? 2.311 38.25 9.82 1 96.56 73 VAL A C 1
ATOM 624 O O . VAL A 1 73 ? 3.055 38.312 10.797 1 96.56 73 VAL A O 1
ATOM 627 N N . LEU A 1 74 ? 2.348 37.25 9.023 1 96.69 74 LEU A N 1
ATOM 628 C CA . LEU A 1 74 ? 3.139 36.062 9.328 1 96.69 74 LEU A CA 1
ATOM 629 C C . LEU A 1 74 ? 4.598 36.281 8.938 1 96.69 74 LEU A C 1
ATOM 631 O O . LEU A 1 74 ? 5.488 35.625 9.477 1 96.69 74 LEU A O 1
ATOM 635 N N . ILE A 1 75 ? 4.883 37.219 8.016 1 95.25 75 ILE A N 1
ATOM 636 C CA . ILE A 1 75 ? 6.246 37.406 7.535 1 95.25 75 ILE A CA 1
ATOM 637 C C . ILE A 1 75 ? 7.113 37.969 8.664 1 95.25 75 ILE A C 1
ATOM 639 O O . ILE A 1 75 ? 8.336 37.781 8.672 1 95.25 75 ILE A O 1
ATOM 643 N N . VAL A 1 76 ? 6.52 38.625 9.648 1 94.62 76 VAL A N 1
ATOM 644 C CA . VAL A 1 76 ? 7.285 39.25 10.727 1 94.62 76 VAL A CA 1
ATOM 645 C C . VAL A 1 76 ? 7.25 38.375 11.969 1 94.62 76 VAL A C 1
ATOM 647 O O . VAL A 1 76 ? 7.91 38.656 12.969 1 94.62 76 VAL A O 1
ATOM 650 N N . LYS A 1 77 ? 6.445 37.375 11.953 1 94.69 77 LYS A N 1
ATOM 651 C CA . LYS A 1 77 ? 6.352 36.469 13.086 1 94.69 77 LYS A CA 1
ATOM 652 C C . LYS A 1 77 ? 7.582 35.562 13.164 1 94.69 77 LYS A C 1
ATOM 654 O O . LYS A 1 77 ? 8.094 35.125 12.133 1 94.69 77 LYS A O 1
ATOM 659 N N . THR A 1 78 ? 8.07 35.25 14.359 1 93.19 78 THR A N 1
ATOM 660 C CA . THR A 1 78 ? 9.266 34.438 14.547 1 93.19 78 THR A CA 1
ATOM 661 C C . THR A 1 78 ? 8.953 32.969 14.289 1 93.19 78 THR A C 1
ATOM 663 O O . THR A 1 78 ? 7.957 32.438 14.789 1 93.19 78 THR A O 1
ATOM 666 N N . ILE A 1 79 ? 9.758 32.344 13.469 1 93.19 79 ILE A N 1
ATOM 667 C CA . ILE A 1 79 ? 9.609 30.938 13.156 1 93.19 79 ILE A CA 1
ATOM 668 C C . ILE A 1 79 ? 10.234 30.094 14.266 1 93.19 79 ILE A C 1
ATOM 670 O O . ILE A 1 79 ? 11.328 30.406 14.75 1 93.19 79 ILE A O 1
ATOM 674 N N . GLN A 1 80 ? 9.547 29.125 14.625 1 86.56 80 GLN A N 1
ATOM 675 C CA . GLN A 1 80 ? 10.016 28.203 15.664 1 86.56 80 GLN A CA 1
ATOM 676 C C . GLN A 1 80 ? 10.906 27.109 15.07 1 86.56 80 GLN A C 1
ATOM 678 O O . GLN A 1 80 ? 10.477 26.344 14.203 1 86.56 80 GLN A O 1
ATOM 683 N N . PRO A 1 81 ? 12.133 27.031 15.492 1 87.69 81 PRO A N 1
ATOM 684 C CA . PRO A 1 81 ? 12.977 25.953 14.992 1 87.69 81 PRO A CA 1
ATOM 685 C C . PRO A 1 81 ? 12.539 24.578 15.5 1 87.69 81 PRO A C 1
ATOM 687 O O . PRO A 1 81 ? 12.008 24.469 16.609 1 87.69 81 PRO A O 1
ATOM 690 N N . HIS A 1 82 ? 12.734 23.641 14.664 1 90.56 82 HIS A N 1
ATOM 691 C CA . HIS A 1 82 ? 12.477 22.281 15.102 1 90.56 82 HIS A CA 1
ATOM 692 C C . HIS A 1 82 ? 13.398 21.891 16.25 1 90.56 82 HIS A C 1
ATOM 694 O O . HIS A 1 82 ? 14.586 22.219 16.25 1 90.56 82 HIS A O 1
ATOM 700 N N . GLN A 1 83 ? 12.805 21.312 17.281 1 93.31 83 GLN A N 1
ATOM 701 C CA . GLN A 1 83 ? 13.57 20.891 18.438 1 93.31 83 GLN A CA 1
ATOM 702 C C . GLN A 1 83 ? 13.148 19.5 18.906 1 93.31 83 GLN A C 1
ATOM 704 O O . GLN A 1 83 ? 12.031 19.062 18.625 1 93.31 83 GLN A O 1
ATOM 709 N N . THR A 1 84 ? 14.117 18.891 19.562 1 95.94 84 THR A N 1
ATOM 710 C CA . THR A 1 84 ? 13.781 17.609 20.156 1 95.94 84 THR A CA 1
ATOM 711 C C . THR A 1 84 ? 12.773 17.781 21.297 1 95.94 84 THR A C 1
ATOM 713 O O . THR A 1 84 ? 13.016 18.531 22.234 1 95.94 84 THR A O 1
ATOM 716 N N . ILE A 1 85 ? 11.703 17.141 21.172 1 96.56 85 ILE A N 1
ATOM 717 C CA . ILE A 1 85 ? 10.68 17.344 22.188 1 96.56 85 ILE A CA 1
ATOM 718 C C . ILE A 1 85 ? 10.57 16.078 23.047 1 96.56 85 ILE A C 1
ATOM 720 O O . ILE A 1 85 ? 10.086 16.141 24.172 1 96.56 85 ILE A O 1
ATOM 724 N N . ILE A 1 86 ? 10.953 14.961 22.484 1 97.44 86 ILE A N 1
ATOM 725 C CA . ILE A 1 86 ? 10.961 13.719 23.25 1 97.44 86 ILE A CA 1
ATOM 726 C C . ILE A 1 86 ? 12.234 12.938 22.938 1 97.44 86 ILE A C 1
ATOM 728 O O . ILE A 1 86 ? 12.625 12.812 21.766 1 97.44 86 ILE A O 1
ATOM 732 N N . SER A 1 87 ? 12.883 12.445 23.938 1 97.25 87 SER A N 1
ATOM 733 C CA . SER A 1 87 ? 14.031 11.555 23.812 1 97.25 87 SER A CA 1
ATOM 734 C C . SER A 1 87 ? 13.789 10.234 24.531 1 97.25 87 SER A C 1
ATOM 736 O O . SER A 1 87 ? 13.438 10.219 25.703 1 97.25 87 SER A O 1
ATOM 738 N N . ILE A 1 88 ? 13.93 9.18 23.812 1 96.56 88 ILE A N 1
ATOM 739 C CA . ILE A 1 88 ? 13.766 7.84 24.359 1 96.56 88 ILE A CA 1
ATOM 740 C C . ILE A 1 88 ? 15.133 7.156 24.453 1 96.56 88 ILE A C 1
ATOM 742 O O . ILE A 1 88 ? 15.852 7.047 23.453 1 96.56 88 ILE A O 1
ATOM 746 N N . GLU A 1 89 ? 15.391 6.73 25.672 1 96.38 89 GLU A N 1
ATOM 747 C CA . GLU A 1 89 ? 16.672 6.09 25.922 1 96.38 89 GLU A CA 1
ATOM 748 C C . GLU A 1 89 ? 16.5 4.656 26.422 1 96.38 89 GLU A C 1
ATOM 750 O O . GLU A 1 89 ? 16.047 4.438 27.547 1 96.38 89 GLU A O 1
ATOM 755 N N . ASN A 1 90 ? 16.891 3.693 25.625 1 95.56 90 ASN A N 1
ATOM 756 C CA . ASN A 1 90 ? 16.922 2.275 25.969 1 95.56 90 ASN A CA 1
ATOM 757 C C . ASN A 1 90 ? 15.602 1.809 26.562 1 95.56 90 ASN A C 1
ATOM 759 O O . ASN A 1 90 ? 15.578 1.197 27.641 1 95.56 90 ASN A O 1
ATOM 763 N N . LEU A 1 91 ? 14.602 2.146 25.969 1 96.44 91 LEU A N 1
ATOM 764 C CA . LEU A 1 91 ? 13.281 1.793 26.469 1 96.44 91 LEU A CA 1
ATOM 765 C C . LEU A 1 91 ? 13 0.308 26.266 1 96.44 91 LEU A C 1
ATOM 767 O O . LEU A 1 91 ? 13.234 -0.229 25.188 1 96.44 91 LEU A O 1
ATOM 771 N N . GLN A 1 92 ? 12.516 -0.322 27.312 1 96.19 92 GLN A N 1
ATOM 772 C CA . GLN A 1 92 ? 12.133 -1.729 27.25 1 96.19 92 GLN A CA 1
ATOM 773 C C . GLN A 1 92 ? 10.797 -1.969 27.938 1 96.19 92 GLN A C 1
ATOM 775 O O . GLN A 1 92 ? 10.461 -1.3 28.922 1 96.19 92 GLN A O 1
ATOM 780 N N . LYS A 1 93 ? 10 -2.756 27.391 1 94.75 93 LYS A N 1
ATOM 781 C CA . LYS A 1 93 ? 8.758 -3.221 27.984 1 94.75 93 LYS A CA 1
ATOM 782 C C . LYS A 1 93 ? 8.656 -4.742 27.938 1 94.75 93 LYS A C 1
ATOM 784 O O . LYS A 1 93 ? 8.672 -5.332 26.859 1 94.75 93 LYS A O 1
ATOM 789 N N . ASN A 1 94 ? 8.578 -5.344 29.062 1 91.94 94 ASN A N 1
ATOM 790 C CA . ASN A 1 94 ? 8.438 -6.789 29.188 1 91.94 94 ASN A CA 1
ATOM 791 C C . ASN A 1 94 ? 7.035 -7.184 29.641 1 91.94 94 ASN A C 1
ATOM 793 O O . ASN A 1 94 ? 6.516 -6.637 30.609 1 91.94 94 ASN A O 1
ATOM 797 N N . TYR A 1 95 ? 6.445 -7.988 28.828 1 86 95 TYR A N 1
ATOM 798 C CA . TYR A 1 95 ? 5.176 -8.578 29.25 1 86 95 TYR A CA 1
ATOM 799 C C . TYR A 1 95 ? 5.387 -9.961 29.844 1 86 95 TYR A C 1
ATOM 801 O O . TYR A 1 95 ? 6.453 -10.562 29.672 1 86 95 TYR A O 1
ATOM 809 N N . ASN A 1 96 ? 4.441 -10.398 30.578 1 78.69 96 ASN A N 1
ATOM 810 C CA . ASN A 1 96 ? 4.52 -11.758 31.078 1 78.69 96 ASN A CA 1
ATOM 811 C C . ASN A 1 96 ? 4.461 -12.789 29.953 1 78.69 96 ASN A C 1
ATOM 813 O O . ASN A 1 96 ? 4.871 -13.938 30.141 1 78.69 96 ASN A O 1
ATOM 817 N N . SER A 1 97 ? 4.172 -12.352 28.969 1 73.06 97 SER A N 1
ATOM 818 C CA . SER A 1 97 ? 4.152 -13.211 27.781 1 73.06 97 SER A CA 1
ATOM 819 C C . SER A 1 97 ? 5.512 -13.242 27.094 1 73.06 97 SER A C 1
ATOM 821 O O . SER A 1 97 ? 6.484 -12.68 27.609 1 73.06 97 SER A O 1
ATOM 823 N N . ASN A 1 98 ? 5.688 -14 26.094 1 76.25 98 ASN A N 1
ATOM 824 C CA . ASN A 1 98 ? 6.934 -14.203 25.359 1 76.25 98 ASN A CA 1
ATOM 825 C C . ASN A 1 98 ? 7.277 -13 24.484 1 76.25 98 ASN A C 1
ATOM 827 O O . ASN A 1 98 ? 8.195 -13.055 23.672 1 76.25 98 ASN A O 1
ATOM 831 N N . PHE A 1 99 ? 6.602 -11.859 24.844 1 83.12 99 PHE A N 1
ATOM 832 C CA . PHE A 1 99 ? 6.91 -10.727 24 1 83.12 99 PHE A CA 1
ATOM 833 C C . PHE A 1 99 ? 7.633 -9.633 24.781 1 83.12 99 PHE A C 1
ATOM 835 O O . PHE A 1 99 ? 7.238 -9.305 25.906 1 83.12 99 PHE A O 1
ATOM 842 N N . ASN A 1 100 ? 8.781 -9.125 24.234 1 90.94 100 ASN A N 1
ATOM 843 C CA . ASN A 1 100 ? 9.539 -8 24.781 1 90.94 100 ASN A CA 1
ATOM 844 C C . ASN A 1 100 ? 9.75 -6.914 23.734 1 90.94 100 ASN A C 1
ATOM 846 O O . ASN A 1 100 ? 10.016 -7.211 22.562 1 90.94 100 ASN A O 1
ATOM 850 N N . LEU A 1 101 ? 9.547 -5.754 24.203 1 93.94 101 LEU A N 1
ATOM 851 C CA . LEU A 1 101 ? 9.852 -4.602 23.359 1 93.94 101 LEU A CA 1
ATOM 852 C C . LEU A 1 101 ? 11.164 -3.955 23.781 1 93.94 101 LEU A C 1
ATOM 854 O O . LEU A 1 101 ? 11.383 -3.705 24.969 1 93.94 101 LEU A O 1
ATOM 858 N N . GLY A 1 102 ? 12.031 -3.676 22.734 1 92.19 102 GLY A N 1
ATOM 859 C CA . GLY A 1 102 ? 13.211 -2.873 23 1 92.19 102 GLY A CA 1
ATOM 860 C C . GLY A 1 102 ? 14.5 -3.67 22.938 1 92.19 102 GLY A C 1
ATOM 861 O O . GLY A 1 102 ? 14.484 -4.863 22.625 1 92.19 102 GLY A O 1
ATOM 862 N N . PRO A 1 103 ? 15.516 -3.031 23.188 1 94 103 PRO A N 1
ATOM 863 C CA . PRO A 1 103 ? 15.633 -1.618 23.562 1 94 103 PRO A CA 1
ATOM 864 C C . PRO A 1 103 ? 15.336 -0.677 22.391 1 94 103 PRO A C 1
ATOM 866 O O . PRO A 1 103 ? 15.695 -0.972 21.25 1 94 103 PRO A O 1
ATOM 869 N N . ILE A 1 104 ? 14.68 0.419 22.766 1 95 104 ILE A N 1
ATOM 870 C CA . ILE A 1 104 ? 14.336 1.428 21.766 1 95 104 ILE A CA 1
ATOM 871 C C . ILE A 1 104 ? 15.094 2.719 22.062 1 95 104 ILE A C 1
ATOM 873 O O . ILE A 1 104 ? 15.133 3.184 23.203 1 95 104 ILE A O 1
ATOM 877 N N . GLN A 1 105 ? 15.781 3.258 21.062 1 94.31 105 GLN A N 1
ATOM 878 C CA . GLN A 1 105 ? 16.406 4.578 21.047 1 94.31 105 GLN A CA 1
ATOM 879 C C . GLN A 1 105 ? 15.781 5.477 19.984 1 94.31 105 GLN A C 1
ATOM 881 O O . GLN A 1 105 ? 15.805 5.148 18.797 1 94.31 105 GLN A O 1
ATOM 886 N N . LEU A 1 106 ? 15.273 6.617 20.453 1 93.94 106 LEU A N 1
ATOM 887 C CA . LEU A 1 106 ? 14.555 7.43 19.469 1 93.94 106 LEU A CA 1
ATOM 888 C C . LEU A 1 106 ? 14.516 8.891 19.906 1 93.94 106 LEU A C 1
ATOM 890 O O . LEU A 1 106 ? 14.305 9.188 21.094 1 93.94 106 LEU A O 1
ATOM 894 N N . GLU A 1 107 ? 14.789 9.742 19 1 94.88 107 GLU A N 1
ATOM 895 C CA . GLU A 1 107 ? 14.594 11.18 19.188 1 94.88 107 GLU A CA 1
ATOM 896 C C . GLU A 1 107 ? 13.469 11.703 18.312 1 94.88 107 GLU A C 1
ATOM 898 O O . GLU A 1 107 ? 13.445 11.453 17.109 1 94.88 107 GLU A O 1
ATOM 903 N N . ILE A 1 108 ? 12.555 12.359 18.953 1 96.06 108 ILE A N 1
ATOM 904 C CA . ILE A 1 108 ? 11.406 12.922 18.234 1 96.06 108 ILE A CA 1
ATOM 905 C C . ILE A 1 108 ? 11.484 14.445 18.25 1 96.06 108 ILE A C 1
ATOM 907 O O . ILE A 1 108 ? 11.562 15.055 19.312 1 96.06 108 ILE A O 1
ATOM 911 N N . LYS A 1 109 ? 11.406 15.047 17.125 1 95.94 109 LYS A N 1
ATOM 912 C CA . LYS A 1 109 ? 11.492 16.5 17 1 95.94 109 LYS A CA 1
ATOM 913 C C . LYS A 1 109 ? 10.164 17.094 16.547 1 95.94 109 LYS A C 1
ATOM 915 O O . LYS A 1 109 ? 9.383 16.438 15.859 1 95.94 109 LYS A O 1
ATOM 920 N N . SER A 1 110 ? 9.945 18.281 16.969 1 95.38 110 SER A N 1
ATOM 921 C CA . SER A 1 110 ? 8.812 19.031 16.422 1 95.38 110 SER A CA 1
ATOM 922 C C . SER A 1 110 ? 8.945 19.188 14.914 1 95.38 110 SER A C 1
ATOM 924 O O . SER A 1 110 ? 10.047 19.375 14.398 1 95.38 110 SER A O 1
ATOM 926 N N . GLY A 1 111 ? 7.793 19.047 14.211 1 94 111 GLY A N 1
ATOM 927 C CA . GLY A 1 111 ? 7.805 19.234 12.766 1 94 111 GLY A CA 1
ATOM 928 C C . GLY A 1 111 ? 8.211 17.984 12.008 1 94 111 GLY A C 1
ATOM 929 O O . GLY A 1 111 ? 8.266 18 10.773 1 94 111 GLY A O 1
ATOM 930 N N . GLU A 1 112 ? 8.391 16.953 12.797 1 93.5 112 GLU A N 1
ATOM 931 C CA . GLU A 1 112 ? 8.844 15.711 12.164 1 93.5 112 GLU A CA 1
ATOM 932 C C . GLU A 1 112 ? 7.75 14.648 12.188 1 93.5 112 GLU A C 1
ATOM 934 O O . GLU A 1 112 ? 6.938 14.602 13.109 1 93.5 112 GLU A O 1
ATOM 939 N N . ILE A 1 113 ? 7.762 13.898 11.125 1 94.62 113 ILE A N 1
ATOM 940 C CA . ILE A 1 113 ? 6.902 12.727 11.055 1 94.62 113 ILE A CA 1
ATOM 941 C C . ILE A 1 113 ? 7.758 11.461 11.125 1 94.62 113 ILE A C 1
ATOM 943 O O . ILE A 1 113 ? 8.672 11.273 10.32 1 94.62 113 ILE A O 1
ATOM 947 N N . ILE A 1 114 ? 7.473 10.68 12.125 1 94.31 114 ILE A N 1
ATOM 948 C CA . ILE A 1 114 ? 8.148 9.398 12.266 1 94.31 114 ILE A CA 1
ATOM 949 C C . ILE A 1 114 ? 7.18 8.258 11.945 1 94.31 114 ILE A C 1
ATOM 951 O O . ILE A 1 114 ? 6.078 8.203 12.492 1 94.31 114 ILE A O 1
ATOM 955 N N . GLY A 1 115 ? 7.582 7.457 11.031 1 92.31 115 GLY A N 1
ATOM 956 C CA . GLY A 1 115 ? 6.812 6.258 10.727 1 92.31 115 GLY A CA 1
ATOM 957 C C . GLY A 1 115 ? 7.328 5.023 11.438 1 92.31 115 GLY A C 1
ATOM 958 O O . GLY A 1 115 ? 8.523 4.715 11.383 1 92.31 115 GLY A O 1
ATOM 959 N N . LEU A 1 116 ? 6.434 4.398 12.164 1 91.56 116 LEU A N 1
ATOM 960 C CA . LEU A 1 116 ? 6.727 3.109 12.781 1 91.56 116 LEU A CA 1
ATOM 961 C C . LEU A 1 116 ? 6.215 1.964 11.914 1 91.56 116 LEU A C 1
ATOM 963 O O . LEU A 1 116 ? 5.004 1.803 11.742 1 91.56 116 LEU A O 1
ATOM 967 N N . VAL A 1 117 ? 7.184 1.182 11.461 1 87.12 117 VAL A N 1
ATOM 968 C CA . VAL A 1 117 ? 6.789 0.116 10.547 1 87.12 117 VAL A CA 1
ATOM 969 C C . VAL A 1 117 ? 7.188 -1.239 11.133 1 87.12 117 VAL A C 1
ATOM 971 O O . VAL A 1 117 ? 8.195 -1.347 11.836 1 87.12 117 VAL A O 1
ATOM 974 N N . GLY A 1 118 ? 6.41 -2.254 10.852 1 79.81 118 GLY A N 1
ATOM 975 C CA . GLY A 1 118 ? 6.629 -3.617 11.305 1 79.81 118 GLY A CA 1
ATOM 976 C C . GLY A 1 118 ? 5.391 -4.484 11.203 1 79.81 118 GLY A C 1
ATOM 977 O O . GLY A 1 118 ? 4.285 -3.98 10.992 1 79.81 118 GLY A O 1
ATOM 978 N N . GLU A 1 119 ? 5.641 -5.699 11.367 1 76.88 119 GLU A N 1
ATOM 979 C CA . GLU A 1 119 ? 4.531 -6.645 11.328 1 76.88 119 GLU A CA 1
ATOM 980 C C . GLU A 1 119 ? 3.627 -6.488 12.547 1 76.88 119 GLU A C 1
ATOM 982 O O . GLU A 1 119 ? 4 -5.836 13.523 1 76.88 119 GLU A O 1
ATOM 987 N N . ASN A 1 120 ? 2.447 -7.086 12.367 1 74.94 120 ASN A N 1
ATOM 988 C CA . ASN A 1 120 ? 1.543 -7.062 13.516 1 74.94 120 ASN A CA 1
ATOM 989 C C . ASN A 1 120 ? 2.148 -7.77 14.719 1 74.94 120 ASN A C 1
ATOM 991 O O . ASN A 1 120 ? 2.797 -8.805 14.578 1 74.94 120 ASN A O 1
ATOM 995 N N . GLY A 1 121 ? 2.014 -7.195 15.805 1 79.06 121 GLY A N 1
ATOM 996 C CA . GLY A 1 121 ? 2.508 -7.797 17.031 1 79.06 121 GLY A CA 1
ATOM 997 C C . GLY A 1 121 ? 3.963 -7.477 17.312 1 79.06 121 GLY A C 1
ATOM 998 O O . GLY A 1 121 ? 4.559 -8.023 18.25 1 79.06 121 GLY A O 1
ATOM 999 N N . ASN A 1 122 ? 4.461 -6.559 16.625 1 84.25 122 ASN A N 1
ATOM 1000 C CA . ASN A 1 122 ? 5.887 -6.293 16.766 1 84.25 122 ASN A CA 1
ATOM 1001 C C . ASN A 1 122 ? 6.148 -5.148 17.734 1 84.25 122 ASN A C 1
ATOM 1003 O O . ASN A 1 122 ? 7.289 -4.707 17.891 1 84.25 122 ASN A O 1
ATOM 1007 N N . GLY A 1 123 ? 5.121 -4.633 18.344 1 90.31 123 GLY A N 1
ATOM 1008 C CA . GLY A 1 123 ? 5.352 -3.693 19.422 1 90.31 123 GLY A CA 1
ATOM 1009 C C . GLY A 1 123 ? 5.02 -2.26 19.062 1 90.31 123 GLY A C 1
ATOM 1010 O O . GLY A 1 123 ? 5.258 -1.341 19.844 1 90.31 123 GLY A O 1
ATOM 1011 N N . LYS A 1 124 ? 4.492 -2.01 17.875 1 92.19 124 LYS A N 1
ATOM 1012 C CA . LYS A 1 124 ? 4.172 -0.656 17.438 1 92.19 124 LYS A CA 1
ATOM 1013 C C . LYS A 1 124 ? 3.211 0.026 18.406 1 92.19 124 LYS A C 1
ATOM 1015 O O . LYS A 1 124 ? 3.48 1.132 18.875 1 92.19 124 LYS A O 1
ATOM 1020 N N . THR A 1 125 ? 2.086 -0.649 18.781 1 92.75 125 THR A N 1
ATOM 1021 C CA . THR A 1 125 ? 1.084 -0.124 19.703 1 92.75 125 THR A CA 1
ATOM 1022 C C . THR A 1 125 ? 1.676 0.06 21.094 1 92.75 125 THR A C 1
ATOM 1024 O O . THR A 1 125 ? 1.422 1.069 21.766 1 92.75 125 THR A O 1
ATOM 1027 N N . THR A 1 126 ? 2.506 -0.899 21.516 1 94.19 126 THR A N 1
ATOM 1028 C CA . THR A 1 126 ? 3.15 -0.822 22.828 1 94.19 126 THR A CA 1
ATOM 1029 C C . THR A 1 126 ? 4.035 0.417 22.922 1 94.19 126 THR A C 1
ATOM 1031 O O . THR A 1 126 ? 4.004 1.135 23.922 1 94.19 126 THR A O 1
ATOM 1034 N N . LEU A 1 127 ? 4.766 0.658 21.875 1 96.06 127 LEU A N 1
ATOM 1035 C CA . LEU A 1 127 ? 5.656 1.814 21.859 1 96.06 127 LEU A CA 1
ATOM 1036 C C . LEU A 1 127 ? 4.855 3.113 21.891 1 96.06 127 LEU A C 1
ATOM 1038 O O . LEU A 1 127 ? 5.16 4.016 22.672 1 96.06 127 LEU A O 1
ATOM 1042 N N . LEU A 1 128 ? 3.814 3.221 21.062 1 97.06 128 LEU A N 1
ATOM 1043 C CA . LEU A 1 128 ? 2.986 4.418 21.016 1 97.06 128 LEU A CA 1
ATOM 1044 C C . LEU A 1 128 ? 2.35 4.703 22.359 1 97.06 128 LEU A C 1
ATOM 1046 O O . LEU A 1 128 ? 2.377 5.84 22.844 1 97.06 128 LEU A O 1
ATOM 1050 N N . ARG A 1 129 ? 1.863 3.701 22.984 1 95.62 129 ARG A N 1
ATOM 1051 C CA . ARG A 1 129 ? 1.189 3.855 24.266 1 95.62 129 ARG A CA 1
ATOM 1052 C C . ARG A 1 129 ? 2.188 4.188 25.375 1 95.62 129 ARG A C 1
ATOM 1054 O O . ARG A 1 129 ? 1.841 4.859 26.344 1 95.62 129 ARG A O 1
ATOM 1061 N N . SER A 1 130 ? 3.363 3.689 25.25 1 96.31 130 SER A N 1
ATOM 1062 C CA . SER A 1 130 ? 4.41 4.047 26.203 1 96.31 130 SER A CA 1
ATOM 1063 C C . SER A 1 130 ? 4.773 5.527 26.094 1 96.31 130 SER A C 1
ATOM 1065 O O . SER A 1 130 ? 4.941 6.207 27.109 1 96.31 130 SER A O 1
ATOM 1067 N N . ILE A 1 131 ? 4.848 5.996 24.891 1 96.75 131 ILE A N 1
ATOM 1068 C CA . ILE A 1 131 ? 5.234 7.383 24.641 1 96.75 131 ILE A CA 1
ATOM 1069 C C . ILE A 1 131 ? 4.172 8.32 25.219 1 96.75 131 ILE A C 1
ATOM 1071 O O . ILE A 1 131 ? 4.5 9.359 25.797 1 96.75 131 ILE A O 1
ATOM 1075 N N . CYS A 1 132 ? 2.947 7.945 25.094 1 95.56 132 CYS A N 1
ATOM 1076 C CA . CYS A 1 132 ? 1.888 8.836 25.562 1 95.56 132 CYS A CA 1
ATOM 1077 C C . CYS A 1 132 ? 1.563 8.57 27.031 1 95.56 132 CYS A C 1
ATOM 1079 O O . CYS A 1 132 ? 0.557 9.062 27.547 1 95.56 132 CYS A O 1
ATOM 1081 N N . ARG A 1 133 ? 2.246 7.699 27.703 1 93.56 133 ARG A N 1
ATOM 1082 C CA . ARG A 1 133 ? 2.203 7.438 29.141 1 93.56 133 ARG A CA 1
ATOM 1083 C C . ARG A 1 133 ? 0.953 6.648 29.516 1 93.56 133 ARG A C 1
ATOM 1085 O O . ARG A 1 133 ? 0.502 6.703 30.656 1 93.56 133 ARG A O 1
ATOM 1092 N N . GLU A 1 134 ? 0.38 6.027 28.578 1 93.19 134 GLU A N 1
ATOM 1093 C CA . GLU A 1 134 ? -0.707 5.105 28.891 1 93.19 134 GLU A CA 1
ATOM 1094 C C . GLU A 1 134 ? -0.168 3.756 29.375 1 93.19 134 GLU A C 1
ATOM 1096 O O . GLU A 1 134 ? -0.881 2.992 30.016 1 93.19 134 GLU A O 1
ATOM 1101 N N . LEU A 1 135 ? 0.997 3.438 28.969 1 93.5 135 LEU A N 1
ATOM 1102 C CA . LEU A 1 135 ? 1.685 2.213 29.359 1 93.5 135 LEU A CA 1
ATOM 1103 C C . LEU A 1 135 ? 3.045 2.529 29.969 1 93.5 135 LEU A C 1
ATOM 1105 O O . LEU A 1 135 ? 3.834 3.277 29.391 1 93.5 135 LEU A O 1
ATOM 1109 N N . GLU A 1 136 ? 3.295 1.988 31.125 1 93.69 136 GLU A N 1
ATOM 1110 C CA . GLU A 1 136 ? 4.57 2.227 31.781 1 93.69 136 GLU A CA 1
ATOM 1111 C C . GLU A 1 136 ? 5.637 1.251 31.297 1 93.69 136 GLU A C 1
ATOM 1113 O O . GLU A 1 136 ? 5.445 0.034 31.359 1 93.69 136 GLU A O 1
ATOM 1118 N N . PRO A 1 137 ? 6.746 1.749 30.891 1 95.06 137 PRO A N 1
ATOM 1119 C CA . PRO A 1 137 ? 7.832 0.855 30.484 1 95.06 137 PRO A CA 1
ATOM 1120 C C . PRO A 1 137 ? 8.422 0.074 31.641 1 95.06 137 PRO A C 1
ATOM 1122 O O . PRO A 1 137 ? 8.289 0.487 32.812 1 95.06 137 PRO A O 1
ATOM 1125 N N . SER A 1 138 ? 9.039 -1.08 31.312 1 95.94 138 SER A N 1
ATOM 1126 C CA . SER A 1 138 ? 9.727 -1.873 32.344 1 95.94 138 SER A CA 1
ATOM 1127 C C . SER A 1 138 ? 11.078 -1.267 32.688 1 95.94 138 SER A C 1
ATOM 1129 O O . SER A 1 138 ? 11.516 -1.353 33.844 1 95.94 138 SER A O 1
ATOM 1131 N N . SER A 1 139 ? 11.75 -0.772 31.734 1 95.88 139 SER A N 1
ATOM 1132 C CA . SER A 1 139 ? 13.031 -0.103 31.938 1 95.88 139 SER A CA 1
ATOM 1133 C C . SER A 1 139 ? 13.273 0.954 30.859 1 95.88 139 SER A C 1
ATOM 1135 O O . SER A 1 139 ? 12.484 1.084 29.922 1 95.88 139 SER A O 1
ATOM 1137 N N . GLY A 1 140 ? 14.25 1.818 31.094 1 96.19 140 GLY A N 1
ATOM 1138 C CA . GLY A 1 140 ? 14.547 2.916 30.188 1 96.19 140 GLY A CA 1
ATOM 1139 C C . GLY A 1 140 ? 13.883 4.219 30.594 1 96.19 140 GLY A C 1
ATOM 1140 O O . GLY A 1 140 ? 13.352 4.332 31.703 1 96.19 140 GLY A O 1
ATOM 1141 N N . LYS A 1 141 ? 14.117 5.207 29.688 1 96 141 LYS A N 1
ATOM 1142 C CA . LYS A 1 141 ? 13.625 6.523 30.062 1 96 141 LYS A CA 1
ATOM 1143 C C . LYS A 1 141 ? 13.023 7.25 28.859 1 96 141 LYS A C 1
ATOM 1145 O O . LYS A 1 141 ? 13.555 7.164 27.75 1 96 141 LYS A O 1
ATOM 1150 N N . ILE A 1 142 ? 11.938 7.887 29.172 1 96.88 142 ILE A N 1
ATOM 1151 C CA . ILE A 1 142 ? 11.344 8.82 28.234 1 96.88 142 ILE A CA 1
ATOM 1152 C C . ILE A 1 142 ? 11.422 10.242 28.781 1 96.88 142 ILE A C 1
ATOM 1154 O O . ILE A 1 142 ? 10.875 10.531 29.859 1 96.88 142 ILE A O 1
ATOM 1158 N N . ASN A 1 143 ? 12.133 11.047 28.031 1 97 143 ASN A N 1
ATOM 1159 C CA . ASN A 1 143 ? 12.273 12.438 28.453 1 97 143 ASN A CA 1
ATOM 1160 C C . ASN A 1 143 ? 11.422 13.367 27.594 1 97 143 ASN A C 1
ATOM 1162 O O . ASN A 1 143 ? 11.609 13.453 26.391 1 97 143 ASN A O 1
ATOM 1166 N N . TYR A 1 144 ? 10.547 14.031 28.25 1 96.94 144 TYR A N 1
ATOM 1167 C CA . TYR A 1 144 ? 9.719 15.031 27.594 1 96.94 144 TYR A CA 1
ATOM 1168 C C . TYR A 1 144 ? 10.336 16.422 27.734 1 96.94 144 TYR A C 1
ATOM 1170 O O . TYR A 1 144 ? 10.477 16.938 28.844 1 96.94 144 TYR A O 1
ATOM 1178 N N . GLN A 1 145 ? 10.664 16.969 26.594 1 95.94 145 GLN A N 1
ATOM 1179 C CA . GLN A 1 145 ? 11.453 18.203 26.594 1 95.94 145 GLN A CA 1
ATOM 1180 C C . GLN A 1 145 ? 10.586 19.406 26.234 1 95.94 145 GLN A C 1
ATOM 1182 O O . GLN A 1 145 ? 10.945 20.203 25.359 1 95.94 145 GLN A O 1
ATOM 1187 N N . PHE A 1 146 ? 9.523 19.562 26.812 1 93.75 146 PHE A N 1
ATOM 1188 C CA . PHE A 1 146 ? 8.641 20.719 26.719 1 93.75 146 PHE A CA 1
ATOM 1189 C C . PHE A 1 146 ? 7.977 20.984 28.062 1 93.75 146 PHE A C 1
ATOM 1191 O O . PHE A 1 146 ? 8.008 20.141 28.969 1 93.75 146 PHE A O 1
ATOM 1198 N N . SER A 1 147 ? 7.492 22.125 28.25 1 91.88 147 SER A N 1
ATOM 1199 C CA . SER A 1 147 ? 6.93 22.531 29.531 1 91.88 147 SER A CA 1
ATOM 1200 C C . SER A 1 147 ? 5.535 21.938 29.734 1 91.88 147 SER A C 1
ATOM 1202 O O . SER A 1 147 ? 4.742 21.875 28.797 1 91.88 147 SER A O 1
ATOM 1204 N N . TYR A 1 148 ? 5.293 21.453 30.828 1 92.31 148 TYR A N 1
ATOM 1205 C CA . TYR A 1 148 ? 3.969 21.031 31.281 1 92.31 148 TYR A CA 1
ATOM 1206 C C . TYR A 1 148 ? 3.818 21.219 32.781 1 92.31 148 TYR A C 1
ATOM 1208 O O . TYR A 1 148 ? 4.801 21.141 33.531 1 92.31 148 TYR A O 1
ATOM 1216 N N . ASP A 1 149 ? 2.566 21.469 33.219 1 92.38 149 ASP A N 1
ATOM 1217 C CA . ASP A 1 149 ? 2.314 21.828 34.594 1 92.38 149 ASP A CA 1
ATOM 1218 C C . ASP A 1 149 ? 2.281 20.578 35.5 1 92.38 149 ASP A C 1
ATOM 1220 O O . ASP A 1 149 ? 2.779 20.609 36.625 1 92.38 149 ASP A O 1
ATOM 1224 N N . ASP A 1 150 ? 1.569 19.562 35.094 1 91.75 150 ASP A N 1
ATOM 1225 C CA . ASP A 1 150 ? 1.414 18.312 35.844 1 91.75 150 ASP A CA 1
ATOM 1226 C C . ASP A 1 150 ? 1.166 17.141 34.875 1 91.75 150 ASP A C 1
ATOM 1228 O O . ASP A 1 150 ? 1.299 17.281 33.656 1 91.75 150 ASP A O 1
ATOM 1232 N N . GLY A 1 151 ? 0.968 16.062 35.469 1 89 151 GLY A N 1
ATOM 1233 C CA . GLY A 1 151 ? 0.762 14.852 34.688 1 89 151 GLY A CA 1
ATOM 1234 C C . GLY A 1 151 ? -0.426 14.945 33.75 1 89 151 GLY A C 1
ATOM 1235 O O . GLY A 1 151 ? -0.386 14.422 32.625 1 89 151 GLY A O 1
ATOM 1236 N N . TYR A 1 152 ? -1.365 15.609 34.25 1 86.06 152 TYR A N 1
ATOM 1237 C CA . TYR A 1 152 ? -2.561 15.789 33.406 1 86.06 152 TYR A CA 1
ATOM 1238 C C . TYR A 1 152 ? -2.268 16.672 32.219 1 86.06 152 TYR A C 1
ATOM 1240 O O . TYR A 1 152 ? -2.629 16.344 31.078 1 86.06 152 TYR A O 1
ATOM 1248 N N . ASP A 1 153 ? -1.619 17.75 32.5 1 90.38 153 ASP A N 1
ATOM 1249 C CA . ASP A 1 153 ? -1.233 18.656 31.422 1 90.38 153 ASP A CA 1
ATOM 1250 C C . ASP A 1 153 ? -0.362 17.953 30.391 1 90.38 153 ASP A C 1
ATOM 1252 O O . ASP A 1 153 ? -0.542 18.141 29.188 1 90.38 153 ASP A O 1
ATOM 1256 N N . LEU A 1 154 ? 0.546 17.109 30.875 1 92.25 154 LEU A N 1
ATOM 1257 C CA . LEU A 1 154 ? 1.413 16.344 29.984 1 92.25 154 LEU A CA 1
ATOM 1258 C C . LEU A 1 154 ? 0.591 15.445 29.078 1 92.25 154 LEU A C 1
ATOM 1260 O O . LEU A 1 154 ? 0.803 15.422 27.859 1 92.25 154 LEU A O 1
ATOM 1264 N N . ARG A 1 155 ? -0.355 14.844 29.609 1 90.25 155 ARG A N 1
ATOM 1265 C CA . ARG A 1 155 ? -1.164 13.891 28.859 1 90.25 155 ARG A CA 1
ATOM 1266 C C . ARG A 1 155 ? -2.016 14.594 27.812 1 90.25 155 ARG A C 1
ATOM 1268 O O . ARG A 1 155 ? -2.314 14.023 26.766 1 90.25 155 ARG A O 1
ATOM 1275 N N . THR A 1 156 ? -2.357 15.828 28.062 1 89.31 156 THR A N 1
ATOM 1276 C CA . THR A 1 156 ? -3.145 16.578 27.094 1 89.31 156 THR A CA 1
ATOM 1277 C C . THR A 1 156 ? -2.311 16.922 25.859 1 89.31 156 THR A C 1
ATOM 1279 O O . THR A 1 156 ? -2.854 17.125 24.781 1 89.31 156 THR A O 1
ATOM 1282 N N . LYS A 1 157 ? -1.02 16.922 26.062 1 93.88 157 LYS A N 1
ATOM 1283 C CA . LYS A 1 157 ? -0.114 17.312 25 1 93.88 157 LYS A CA 1
ATOM 1284 C C . LYS A 1 157 ? 0.377 16.094 24.219 1 93.88 157 LYS A C 1
ATOM 1286 O O . LYS A 1 157 ? 0.906 16.234 23.109 1 93.88 157 LYS A O 1
ATOM 1291 N N . LEU A 1 158 ? 0.277 14.945 24.875 1 95.56 158 LEU A N 1
ATOM 1292 C CA . LEU A 1 158 ? 0.611 13.664 24.266 1 95.56 158 LEU A CA 1
ATOM 1293 C C . LEU A 1 158 ? -0.638 12.977 23.719 1 95.56 158 LEU A C 1
ATOM 1295 O O . LEU A 1 158 ? -1.177 12.062 24.344 1 95.56 158 LEU A O 1
ATOM 1299 N N . VAL A 1 159 ? -1.052 13.312 22.547 1 94.31 159 VAL A N 1
ATOM 1300 C CA . VAL A 1 159 ? -2.354 12.875 22.047 1 94.31 159 VAL A CA 1
ATOM 1301 C C . VAL A 1 159 ? -2.201 11.562 21.281 1 94.31 159 VAL A C 1
ATOM 1303 O O . VAL A 1 159 ? -1.42 11.484 20.328 1 94.31 159 VAL A O 1
ATOM 1306 N N . TYR A 1 160 ? -2.926 10.609 21.703 1 94.94 160 TYR A N 1
ATOM 1307 C CA . TYR A 1 160 ? -2.914 9.281 21.094 1 94.94 160 TYR A CA 1
ATOM 1308 C C . TYR A 1 160 ? -4.234 8.992 20.391 1 94.94 160 TYR A C 1
ATOM 1310 O O . TYR A 1 160 ? -5.309 9.211 20.953 1 94.94 160 TYR A O 1
ATOM 1318 N N . ILE A 1 161 ? -4.172 8.57 19.109 1 93.44 161 ILE A N 1
ATOM 1319 C CA . ILE A 1 161 ? -5.32 8.109 18.344 1 93.44 161 ILE A CA 1
ATOM 1320 C C . ILE A 1 161 ? -5.195 6.605 18.094 1 93.44 161 ILE A C 1
ATOM 1322 O O . ILE A 1 161 ? -4.348 6.176 17.297 1 93.44 161 ILE A O 1
ATOM 1326 N N . PRO A 1 162 ? -6.078 5.797 18.625 1 91.5 162 PRO A N 1
ATOM 1327 C CA . PRO A 1 162 ? -6.012 4.348 18.438 1 91.5 162 PRO A CA 1
ATOM 1328 C C . PRO A 1 162 ? -6.535 3.91 17.062 1 91.5 162 PRO A C 1
ATOM 1330 O O . PRO A 1 162 ? -7.18 4.695 16.359 1 91.5 162 PRO A O 1
ATOM 1333 N N . GLN A 1 163 ? -6.176 2.686 16.734 1 84 163 GLN A N 1
ATOM 1334 C CA . GLN A 1 163 ? -6.629 2.123 15.469 1 84 163 GLN A CA 1
ATOM 1335 C C . GLN A 1 163 ? -8.156 2.059 15.406 1 84 163 GLN A C 1
ATOM 1337 O O . GLN A 1 163 ? -8.758 2.422 14.398 1 84 163 GLN A O 1
ATOM 1342 N N . ARG A 1 164 ? -8.797 1.541 16.375 1 79.38 164 ARG A N 1
ATOM 1343 C CA . ARG A 1 164 ? -10.258 1.499 16.469 1 79.38 164 ARG A CA 1
ATOM 1344 C C . ARG A 1 164 ? -10.781 2.617 17.359 1 79.38 164 ARG A C 1
ATOM 1346 O O . ARG A 1 164 ? -10.422 2.697 18.531 1 79.38 164 ARG A O 1
ATOM 1353 N N . THR A 1 165 ? -11.562 3.486 16.672 1 77.56 165 THR A N 1
ATOM 1354 C CA . THR A 1 165 ? -12.086 4.613 17.438 1 77.56 165 THR A CA 1
ATOM 1355 C C . THR A 1 165 ? -13.477 4.305 17.984 1 77.56 165 THR A C 1
ATOM 1357 O O . THR A 1 165 ? -14.203 3.496 17.406 1 77.56 165 THR A O 1
ATOM 1360 N N . GLU A 1 166 ? -13.75 4.883 19.062 1 78.19 166 GLU A N 1
ATOM 1361 C CA . GLU A 1 166 ? -15.062 4.719 19.688 1 78.19 166 GLU A CA 1
ATOM 1362 C C . GLU A 1 166 ? -16.141 5.441 18.891 1 78.19 166 GLU A C 1
ATOM 1364 O O . GLU A 1 166 ? -15.844 6.34 18.094 1 78.19 166 GLU A O 1
ATOM 1369 N N . THR A 1 167 ? -17.344 4.961 19.109 1 80.19 167 THR A N 1
ATOM 1370 C CA . THR A 1 167 ? -18.5 5.598 18.469 1 80.19 167 THR A CA 1
ATOM 1371 C C . THR A 1 167 ? -18.891 6.871 19.203 1 80.19 167 THR A C 1
ATOM 1373 O O . THR A 1 167 ? -18.875 6.906 20.438 1 80.19 167 THR A O 1
ATOM 1376 N N . TRP A 1 168 ? -19.125 7.945 18.453 1 79.69 168 TRP A N 1
ATOM 1377 C CA . TRP A 1 168 ? -19.516 9.219 19.047 1 79.69 168 TRP A CA 1
ATOM 1378 C C . TRP A 1 168 ? -21.016 9.461 18.859 1 79.69 168 TRP A C 1
ATOM 1380 O O . TRP A 1 168 ? -21.594 9.062 17.844 1 79.69 168 TRP A O 1
ATOM 1390 N N . ARG A 1 169 ? -21.531 10.07 19.922 1 79.75 169 ARG A N 1
ATOM 1391 C CA . ARG A 1 169 ? -22.938 10.484 19.844 1 79.75 169 ARG A CA 1
ATOM 1392 C C . ARG A 1 169 ? -23.047 11.969 19.516 1 79.75 169 ARG A C 1
ATOM 1394 O O . ARG A 1 169 ? -22.125 12.742 19.781 1 79.75 169 ARG A O 1
ATOM 1401 N N . GLY A 1 170 ? -24.156 12.32 18.844 1 84.88 170 GLY A N 1
ATOM 1402 C CA . GLY A 1 170 ? -24.344 13.703 18.438 1 84.88 170 GLY A CA 1
ATOM 1403 C C . GLY A 1 170 ? -23.719 14.016 17.078 1 84.88 170 GLY A C 1
ATOM 1404 O O . GLY A 1 170 ? -23.188 13.125 16.406 1 84.88 170 GLY A O 1
ATOM 1405 N N . SER A 1 171 ? -23.875 15.383 16.719 1 88.44 171 SER A N 1
ATOM 1406 C CA . SER A 1 171 ? -23.312 15.773 15.438 1 88.44 171 SER A CA 1
ATOM 1407 C C . SER A 1 171 ? -21.797 15.984 15.523 1 88.44 171 SER A C 1
ATOM 1409 O O . SER A 1 171 ? -21.266 16.188 16.609 1 88.44 171 SER A O 1
ATOM 1411 N N . MET A 1 172 ? -21.219 15.906 14.406 1 90.44 172 MET A N 1
ATOM 1412 C CA . MET A 1 172 ? -19.781 16.125 14.336 1 90.44 172 MET A CA 1
ATOM 1413 C C . MET A 1 172 ? -19.406 17.516 14.867 1 90.44 172 MET A C 1
ATOM 1415 O O . MET A 1 172 ? -18.484 17.641 15.664 1 90.44 172 MET A O 1
ATOM 1419 N N . TYR A 1 173 ? -20.188 18.453 14.508 1 93.62 173 TYR A N 1
ATOM 1420 C CA . TYR A 1 173 ? -19.891 19.828 14.906 1 93.62 173 TYR A CA 1
ATOM 1421 C C . TYR A 1 173 ? -19.984 20 16.422 1 93.62 173 TYR A C 1
ATOM 1423 O O . TYR A 1 173 ? -19.109 20.594 17.031 1 93.62 173 TYR A O 1
ATOM 1431 N N . GLU A 1 174 ? -21 19.453 17.031 1 92.44 174 GLU A N 1
ATOM 1432 C CA . GLU A 1 174 ? -21.203 19.562 18.469 1 92.44 174 GLU A CA 1
ATOM 1433 C C . GLU A 1 174 ? -20.062 18.906 19.234 1 92.44 174 GLU A C 1
ATOM 1435 O O . GLU A 1 174 ? -19.625 19.422 20.266 1 92.44 174 GLU A O 1
ATOM 1440 N N . ASN A 1 175 ? -19.672 17.859 18.766 1 91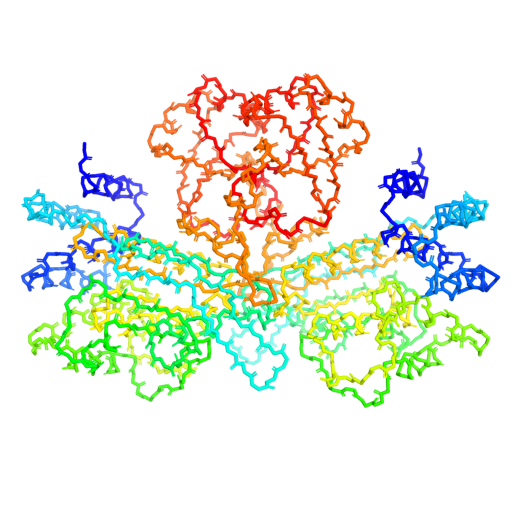.5 175 ASN A N 1
ATOM 1441 C CA . ASN A 1 175 ? -18.562 17.156 19.406 1 91.5 175 ASN A CA 1
ATOM 1442 C C . ASN A 1 175 ? -17.266 17.984 19.344 1 91.5 175 ASN A C 1
ATOM 1444 O O . ASN A 1 175 ? -16.516 18.031 20.312 1 91.5 175 ASN A O 1
ATOM 1448 N N . LEU A 1 176 ? -17.047 18.594 18.219 1 94.75 176 LEU A N 1
ATOM 1449 C CA . LEU A 1 176 ? -15.859 19.422 18.047 1 94.75 176 LEU A CA 1
ATOM 1450 C C . LEU A 1 176 ? -15.945 20.672 18.922 1 94.75 176 LEU A C 1
ATOM 1452 O O . LEU A 1 176 ? -14.945 21.094 19.5 1 94.75 176 LEU A O 1
ATOM 1456 N N . GLU A 1 177 ? -17.125 21.219 18.969 1 94.5 177 GLU A N 1
ATOM 1457 C CA . GLU A 1 177 ? -17.344 22.375 19.828 1 94.5 177 GLU A CA 1
ATOM 1458 C C . GLU A 1 177 ? -17.047 22.047 21.281 1 94.5 177 GLU A C 1
ATOM 1460 O O . GLU A 1 177 ? -16.422 22.859 22 1 94.5 177 GLU A O 1
ATOM 1465 N N . PHE A 1 178 ? -17.484 20.938 21.625 1 92.5 178 PHE A N 1
ATOM 1466 C CA . PHE A 1 178 ? -17.25 20.484 23 1 92.5 178 PHE A CA 1
ATOM 1467 C C . PHE A 1 178 ? -15.758 20.312 23.25 1 92.5 178 PHE A C 1
ATOM 1469 O O . PHE A 1 178 ? -15.242 20.734 24.297 1 92.5 178 PHE A O 1
ATOM 1476 N N . ALA A 1 179 ? -15.102 19.703 22.391 1 91.62 179 ALA A N 1
ATOM 1477 C CA . ALA A 1 179 ? -13.664 19.5 22.531 1 91.62 179 ALA A CA 1
ATOM 1478 C C . ALA A 1 179 ? -12.93 20.828 22.641 1 91.62 179 ALA A C 1
ATOM 1480 O O . ALA A 1 179 ? -12.078 21 23.516 1 91.62 179 ALA A O 1
ATOM 1481 N N . ALA A 1 180 ? -13.266 21.75 21.766 1 93.88 180 ALA A N 1
ATOM 1482 C CA . ALA A 1 180 ? -12.617 23.062 21.781 1 93.88 180 ALA A CA 1
ATOM 1483 C C . ALA A 1 180 ? -12.844 23.766 23.125 1 93.88 180 ALA A C 1
ATOM 1485 O O . ALA A 1 180 ? -11.922 24.375 23.672 1 93.88 180 ALA A O 1
ATOM 1486 N N . SER A 1 181 ? -14 23.594 23.641 1 92.81 181 SER A N 1
ATOM 1487 C CA . SER A 1 181 ? -14.336 24.234 24.906 1 92.81 181 SER A CA 1
ATOM 1488 C C . SER A 1 181 ? -13.516 23.641 26.062 1 92.81 181 SER A C 1
ATOM 1490 O O . SER A 1 181 ? -13.18 24.344 27.016 1 92.81 181 SER A O 1
ATOM 1492 N N . CYS A 1 182 ? -13.172 22.453 25.953 1 90.5 182 CYS A N 1
ATOM 1493 C CA . CYS A 1 182 ? -12.469 21.734 27 1 90.5 182 CYS A CA 1
ATOM 1494 C C . CYS A 1 182 ? -10.984 22.078 26.984 1 90.5 182 CYS A C 1
ATOM 1496 O O . CYS A 1 182 ? -10.289 21.891 27.984 1 90.5 182 CYS A O 1
ATOM 1498 N N . TYR A 1 183 ? -10.57 22.641 25.953 1 87.62 183 TYR A N 1
ATOM 1499 C CA . TYR A 1 183 ? -9.125 22.781 25.859 1 87.62 183 TYR A CA 1
ATOM 1500 C C . TYR A 1 183 ? -8.719 24.234 25.656 1 87.62 183 TYR A C 1
ATOM 1502 O O . TYR A 1 183 ? -7.773 24.531 24.938 1 87.62 183 TYR A O 1
ATOM 1510 N N . GLY A 1 184 ? -9.422 25.141 26.141 1 83.69 184 GLY A N 1
ATOM 1511 C CA . GLY A 1 184 ? -8.938 26.484 26.453 1 83.69 184 GLY A CA 1
ATOM 1512 C C . GLY A 1 184 ? -9.305 27.5 25.391 1 83.69 184 GLY A C 1
ATOM 1513 O O . GLY A 1 184 ? -8.797 28.625 25.391 1 83.69 184 GLY A O 1
ATOM 1514 N N . TYR A 1 185 ? -10.086 27.188 24.438 1 91.44 185 TYR A N 1
ATOM 1515 C CA . TYR A 1 185 ? -10.547 28.203 23.5 1 91.44 185 TYR A CA 1
ATOM 1516 C C . TYR A 1 185 ? -11.648 29.062 24.125 1 91.44 185 TYR A C 1
ATOM 1518 O O . TYR A 1 185 ? -12.516 28.547 24.828 1 91.44 185 TYR A O 1
ATOM 1526 N N . SER A 1 186 ? -11.578 30.359 23.859 1 92.44 186 SER A N 1
ATOM 1527 C CA . SER A 1 186 ? -12.602 31.266 24.375 1 92.44 186 SER A CA 1
ATOM 1528 C C . SER A 1 186 ? -13.93 31.062 23.656 1 92.44 186 SER A C 1
ATOM 1530 O O . SER A 1 186 ? -13.977 30.453 22.578 1 92.44 186 SER A O 1
ATOM 1532 N N . ALA A 1 187 ? -14.977 31.547 24.266 1 91.38 187 ALA A N 1
ATOM 1533 C CA . ALA A 1 187 ? -16.312 31.422 23.688 1 91.38 187 ALA A CA 1
ATOM 1534 C C . ALA A 1 187 ? -16.359 32.094 22.297 1 91.38 187 ALA A C 1
ATOM 1536 O O . ALA A 1 187 ? -17.016 31.562 21.391 1 91.38 187 ALA A O 1
ATOM 1537 N N . GLU A 1 188 ? -15.648 33.156 22.156 1 92.38 188 GLU A N 1
ATOM 1538 C CA . GLU A 1 188 ? -15.656 33.875 20.891 1 92.38 188 GLU A CA 1
ATOM 1539 C C . GLU A 1 188 ? -14.883 33.125 19.828 1 92.38 188 GLU A C 1
ATOM 1541 O O . GLU A 1 188 ? -15.234 33.156 18.641 1 92.38 188 GLU A O 1
ATOM 1546 N N . GLU A 1 189 ? -13.906 32.344 20.266 1 94.06 189 GLU A N 1
ATOM 1547 C CA . GLU A 1 189 ? -13.016 31.672 19.344 1 94.06 189 GLU A CA 1
ATOM 1548 C C . GLU A 1 189 ? -13.531 30.281 19 1 94.06 189 GLU A C 1
ATOM 1550 O O . GLU A 1 189 ? -13.172 29.703 17.969 1 94.06 189 GLU A O 1
ATOM 1555 N N . ASN A 1 190 ? -14.312 29.781 19.844 1 95.31 190 ASN A N 1
ATOM 1556 C CA . ASN A 1 190 ? -14.656 28.359 19.812 1 95.31 190 ASN A CA 1
ATOM 1557 C C . ASN A 1 190 ? -15.242 27.953 18.469 1 95.31 190 ASN A C 1
ATOM 1559 O O . ASN A 1 190 ? -14.672 27.125 17.75 1 95.31 190 ASN A O 1
ATOM 1563 N N . ASN A 1 191 ? -16.312 28.641 18.047 1 95.75 191 ASN A N 1
ATOM 1564 C CA . ASN A 1 191 ? -16.969 28.281 16.797 1 95.75 191 ASN A CA 1
ATOM 1565 C C . ASN A 1 191 ? -16.078 28.594 15.594 1 95.75 191 ASN A C 1
ATOM 1567 O O . ASN A 1 191 ? -16.109 27.891 14.586 1 95.75 191 ASN A O 1
ATOM 1571 N N . LEU A 1 192 ? -15.297 29.625 15.711 1 97.06 192 LEU A N 1
ATOM 1572 C CA . LEU A 1 192 ? -14.406 30.016 14.617 1 97.06 192 LEU A CA 1
ATOM 1573 C C . LEU A 1 192 ? -13.352 28.938 14.383 1 97.06 192 LEU A C 1
ATOM 1575 O O . LEU A 1 192 ? -13.141 28.5 13.242 1 97.06 192 LEU A O 1
ATOM 1579 N N . ILE A 1 193 ? -12.789 28.484 15.453 1 96.69 193 ILE A N 1
ATOM 1580 C CA . ILE A 1 193 ? -11.719 27.5 15.352 1 96.69 193 ILE A CA 1
ATOM 1581 C C . ILE A 1 193 ? -12.281 26.172 14.867 1 96.69 193 ILE A C 1
ATOM 1583 O O . ILE A 1 193 ? -11.648 25.469 14.07 1 96.69 193 ILE A O 1
ATOM 1587 N N . VAL A 1 194 ? -13.406 25.828 15.336 1 97 194 VAL A N 1
ATOM 1588 C CA . VAL A 1 194 ? -14.055 24.594 14.93 1 97 194 VAL A CA 1
ATOM 1589 C C . VAL A 1 194 ? -14.352 24.641 13.43 1 97 194 VAL A C 1
ATOM 1591 O O . VAL A 1 194 ? -14.094 23.672 12.711 1 97 194 VAL A O 1
ATOM 1594 N N . ASP A 1 195 ? -14.836 25.781 12.961 1 97.06 195 ASP A N 1
ATOM 1595 C CA . ASP A 1 195 ? -15.125 25.953 11.539 1 97.06 195 ASP A CA 1
ATOM 1596 C C . ASP A 1 195 ? -13.859 25.812 10.703 1 97.06 195 ASP A C 1
ATOM 1598 O O . ASP A 1 195 ? -13.883 25.188 9.633 1 97.06 195 ASP A O 1
ATOM 1602 N N . LEU A 1 196 ? -12.859 26.375 11.18 1 97.69 196 LEU A N 1
ATOM 1603 C CA . LEU A 1 196 ? -11.586 26.312 10.461 1 97.69 196 LEU A CA 1
ATOM 1604 C C . LEU A 1 196 ? -11.062 24.891 10.414 1 97.69 196 LEU A C 1
ATOM 1606 O O . LEU A 1 196 ? -10.719 24.375 9.344 1 97.69 196 LEU A O 1
ATOM 1610 N N . VAL A 1 197 ? -11.078 24.203 11.531 1 96.69 197 VAL A N 1
ATOM 1611 C CA . VAL A 1 197 ? -10.477 22.875 11.648 1 96.69 197 VAL A CA 1
ATOM 1612 C C . VAL A 1 197 ? -11.312 21.859 10.875 1 96.69 197 VAL A C 1
ATOM 1614 O O . VAL A 1 197 ? -10.773 21.016 10.164 1 96.69 197 VAL A O 1
ATOM 1617 N N . ILE A 1 198 ? -12.578 21.969 10.984 1 96.12 198 ILE A N 1
ATOM 1618 C CA . ILE A 1 198 ? -13.461 21.031 10.297 1 96.12 198 ILE A CA 1
ATOM 1619 C C . ILE A 1 198 ? -13.305 21.188 8.781 1 96.12 198 ILE A C 1
ATOM 1621 O O . ILE A 1 198 ? -13.352 20.203 8.039 1 96.12 198 ILE A O 1
ATOM 1625 N N . THR A 1 199 ? -13.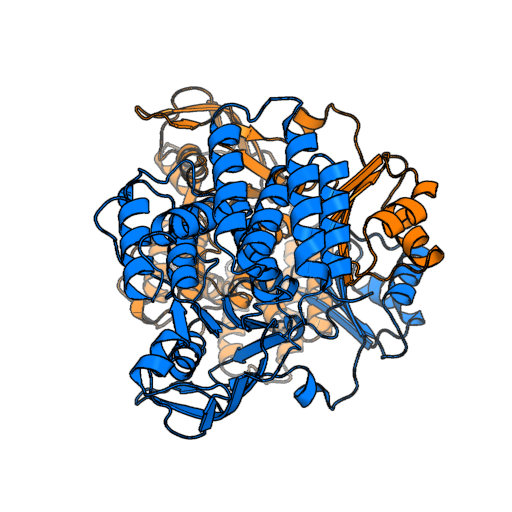156 22.422 8.297 1 96.44 199 THR A N 1
ATOM 1626 C CA . THR A 1 199 ? -12.945 22.703 6.879 1 96.44 199 THR A CA 1
ATOM 1627 C C . THR A 1 199 ? -11.57 22.219 6.438 1 96.44 199 THR A C 1
ATOM 1629 O O . THR A 1 199 ? -11.422 21.625 5.363 1 96.44 199 THR A O 1
ATOM 1632 N N . ARG A 1 200 ? -10.609 22.453 7.258 1 96.56 200 ARG A N 1
ATOM 1633 C CA . ARG A 1 200 ? -9.234 22.078 6.957 1 96.56 200 ARG A CA 1
ATOM 1634 C C . ARG A 1 200 ? -9.125 20.578 6.672 1 96.56 200 ARG A C 1
ATOM 1636 O O . ARG A 1 200 ? -8.312 20.156 5.848 1 96.56 200 ARG A O 1
ATOM 1643 N N . LEU A 1 201 ? -9.969 19.828 7.344 1 95.06 201 LEU A N 1
ATOM 1644 C CA . LEU A 1 201 ? -9.906 18.375 7.203 1 95.06 201 LEU A CA 1
ATOM 1645 C C . LEU A 1 201 ? -10.953 17.875 6.207 1 95.06 201 LEU A C 1
ATOM 1647 O O . LEU A 1 201 ? -11.203 16.672 6.113 1 95.06 201 LEU A O 1
ATOM 1651 N N . GLY A 1 202 ? -11.586 18.797 5.523 1 92.19 202 GLY A N 1
ATOM 1652 C CA . GLY A 1 202 ? -12.5 18.438 4.449 1 92.19 202 GLY A CA 1
ATOM 1653 C C . GLY A 1 202 ? -13.836 17.922 4.949 1 92.19 202 GLY A C 1
ATOM 1654 O O . GLY A 1 202 ? -14.492 17.125 4.273 1 92.19 202 GLY A O 1
ATOM 1655 N N . LEU A 1 203 ? -14.297 18.359 6.109 1 93.56 203 LEU A N 1
ATOM 1656 C CA . LEU A 1 203 ? -15.5 17.812 6.723 1 93.56 203 LEU A CA 1
ATOM 1657 C C . LEU A 1 203 ? -16.609 18.844 6.758 1 93.56 203 LEU A C 1
ATOM 1659 O O . LEU A 1 203 ? -17.703 18.578 7.289 1 93.56 203 LEU A O 1
ATOM 1663 N N . ARG A 1 204 ? -16.344 19.938 6.215 1 93.69 204 ARG A N 1
ATOM 1664 C CA . ARG A 1 204 ? -17.281 21.062 6.344 1 93.69 204 ARG A CA 1
ATOM 1665 C C . ARG A 1 204 ? -18.656 20.688 5.82 1 93.69 204 ARG A C 1
ATOM 1667 O O . ARG A 1 204 ? -19.672 21.031 6.43 1 93.69 204 ARG A O 1
ATOM 1674 N N . LYS A 1 205 ? -18.766 19.953 4.738 1 90.62 205 LYS A N 1
ATOM 1675 C CA . LYS A 1 205 ? -20.047 19.547 4.156 1 90.62 205 LYS A CA 1
ATOM 1676 C C . LYS A 1 205 ? -20.766 18.547 5.055 1 90.62 205 LYS A C 1
ATOM 1678 O O . LYS A 1 205 ? -21.969 18.328 4.918 1 90.62 205 LYS A O 1
ATOM 1683 N N . TYR A 1 206 ? -20.031 17.969 5.949 1 89.06 206 TYR A N 1
ATOM 1684 C CA . TYR A 1 206 ? -20.594 16.891 6.77 1 89.06 206 TYR A CA 1
ATOM 1685 C C . TYR A 1 206 ? -20.734 17.328 8.219 1 89.06 206 TYR A C 1
ATOM 1687 O O . TYR A 1 206 ? -20.938 16.516 9.109 1 89.06 206 TYR A O 1
ATOM 1695 N N . ARG A 1 207 ? -20.641 18.578 8.422 1 89.5 207 ARG A N 1
ATOM 1696 C CA . ARG A 1 207 ? -20.562 19.109 9.781 1 89.5 207 ARG A CA 1
ATOM 1697 C C . ARG A 1 207 ? -21.828 18.781 10.57 1 89.5 207 ARG A C 1
ATOM 1699 O O . ARG A 1 207 ? -21.781 18.656 11.797 1 89.5 207 ARG A O 1
ATOM 1706 N N . ASN A 1 208 ? -22.953 18.469 9.859 1 87.81 208 ASN A N 1
ATOM 1707 C CA . ASN A 1 208 ? -24.203 18.188 10.555 1 87.81 208 ASN A CA 1
ATOM 1708 C C . ASN A 1 208 ? -24.5 16.688 10.555 1 87.81 208 ASN A C 1
ATOM 1710 O O . ASN A 1 208 ? -25.562 16.266 11.031 1 87.81 208 ASN A O 1
ATOM 1714 N N . TYR A 1 209 ? -23.609 15.891 10.133 1 88.31 209 TYR A N 1
ATOM 1715 C CA . TYR A 1 209 ? -23.812 14.445 10.07 1 88.31 209 TYR A CA 1
ATOM 1716 C C . TYR A 1 209 ? -23.5 13.789 11.414 1 88.31 209 TYR A C 1
ATOM 1718 O O . TYR A 1 209 ? -22.766 14.359 12.227 1 88.31 209 TYR A O 1
ATOM 1726 N N . ASN A 1 210 ? -24.125 12.664 11.57 1 87.25 210 ASN A N 1
ATOM 1727 C CA . ASN A 1 210 ? -23.797 11.836 12.734 1 87.25 210 ASN A CA 1
ATOM 1728 C C . ASN A 1 210 ? -22.703 10.82 12.414 1 87.25 210 ASN A C 1
ATOM 1730 O O . ASN A 1 210 ? -22.438 10.539 11.242 1 87.25 210 ASN A O 1
ATOM 1734 N N . TRP A 1 211 ? -22.156 10.25 13.477 1 84.75 211 TRP A N 1
ATOM 1735 C CA . TRP A 1 211 ? -21.031 9.312 13.391 1 84.75 211 TRP A CA 1
ATOM 1736 C C . TRP A 1 211 ? -21.375 8.141 12.477 1 84.75 211 TRP A C 1
ATOM 1738 O O . TRP A 1 211 ? -20.547 7.73 11.648 1 84.75 211 TRP A O 1
ATOM 1748 N N . SER A 1 212 ? -22.5 7.562 12.57 1 81.88 212 SER A N 1
ATOM 1749 C CA . SER A 1 212 ? -22.906 6.367 11.836 1 81.88 212 SER A CA 1
ATOM 1750 C C . SER A 1 212 ? -22.969 6.633 10.336 1 81.88 212 SER A C 1
ATOM 1752 O O . SER A 1 212 ? -22.875 5.703 9.531 1 81.88 212 SER A O 1
ATOM 1754 N N . GLY A 1 213 ? -23.094 7.875 10.008 1 80.06 213 GLY A N 1
ATOM 1755 C CA . GLY A 1 213 ? -23.234 8.227 8.602 1 80.06 213 GLY A CA 1
ATOM 1756 C C . GLY A 1 213 ? -21.906 8.453 7.91 1 80.06 213 GLY A C 1
ATOM 1757 O O . GLY A 1 213 ? -21.875 8.672 6.695 1 80.06 213 GLY A O 1
ATOM 1758 N N . LEU A 1 214 ? -20.859 8.352 8.633 1 82.69 214 LEU A N 1
ATOM 1759 C CA . LEU A 1 214 ? -19.547 8.672 8.062 1 82.69 214 LEU A CA 1
ATOM 1760 C C . LEU A 1 214 ? -18.812 7.41 7.641 1 82.69 214 LEU A C 1
ATOM 1762 O O . LEU A 1 214 ? -18.922 6.375 8.305 1 82.69 214 LEU A O 1
ATOM 1766 N N . SER A 1 215 ? -18.094 7.586 6.512 1 78.88 215 SER A N 1
ATOM 1767 C CA . SER A 1 215 ? -17.172 6.523 6.117 1 78.88 215 SER A CA 1
ATOM 1768 C C . SER A 1 215 ? -15.969 6.461 7.039 1 78.88 215 SER A C 1
ATOM 1770 O O . SER A 1 215 ? -15.742 7.371 7.844 1 78.88 215 SER A O 1
ATOM 1772 N N . SER A 1 216 ? -15.156 5.43 6.953 1 78.69 216 SER A N 1
ATOM 1773 C CA . SER A 1 216 ? -13.969 5.246 7.777 1 78.69 216 SER A CA 1
ATOM 1774 C C . SER A 1 216 ? -12.969 6.379 7.559 1 78.69 216 SER A C 1
ATOM 1776 O O . SER A 1 216 ? -12.312 6.824 8.5 1 78.69 216 SER A O 1
ATOM 1778 N N . GLY A 1 217 ? -12.883 6.781 6.328 1 83.12 217 GLY A N 1
ATOM 1779 C CA . GLY A 1 217 ? -11.969 7.879 6.039 1 83.12 217 GLY A CA 1
ATOM 1780 C C . GLY A 1 217 ? -12.383 9.188 6.691 1 83.12 217 GLY A C 1
ATOM 1781 O O . GLY A 1 217 ? -11.539 9.914 7.223 1 83.12 217 GLY A O 1
ATOM 1782 N N . TYR A 1 218 ? -13.633 9.391 6.707 1 87 218 TYR A N 1
ATOM 1783 C CA . TYR A 1 218 ? -14.141 10.609 7.328 1 87 218 TYR A CA 1
ATOM 1784 C C . TYR A 1 218 ? -14.078 10.516 8.852 1 87 218 TYR A C 1
ATOM 1786 O O . TYR A 1 218 ? -13.844 11.516 9.531 1 87 218 TYR A O 1
ATOM 1794 N N . LYS A 1 219 ? -14.273 9.336 9.297 1 88.94 219 LYS A N 1
ATOM 1795 C CA . LYS A 1 219 ? -14.156 9.133 10.742 1 88.94 219 LYS A CA 1
ATOM 1796 C C . LYS A 1 219 ? -12.734 9.422 11.219 1 88.94 219 LYS A C 1
ATOM 1798 O O . LYS A 1 219 ? -12.547 10.039 12.273 1 88.94 219 LYS A O 1
ATOM 1803 N N . MET A 1 220 ? -11.75 8.992 10.461 1 89.12 220 MET A N 1
ATOM 1804 C CA . MET A 1 220 ? -10.359 9.281 10.797 1 89.12 220 MET A CA 1
ATOM 1805 C C . MET A 1 220 ? -10.102 10.781 10.766 1 89.12 220 MET A C 1
ATOM 1807 O O . MET A 1 220 ? -9.438 11.32 11.656 1 89.12 220 MET A O 1
ATOM 1811 N N . ARG A 1 221 ? -10.633 11.43 9.812 1 91.62 221 ARG A N 1
ATOM 1812 C CA . ARG A 1 221 ? -10.453 12.875 9.695 1 91.62 221 ARG A CA 1
ATOM 1813 C C . ARG A 1 221 ? -11.133 13.609 10.844 1 91.62 221 ARG A C 1
ATOM 1815 O O . ARG A 1 221 ? -10.633 14.625 11.32 1 91.62 221 ARG A O 1
ATOM 1822 N N . PHE A 1 222 ? -12.242 13.094 11.242 1 92.19 222 PHE A N 1
ATOM 1823 C CA . PHE A 1 222 ? -12.938 13.656 12.391 1 92.19 222 PHE A CA 1
ATOM 1824 C C . PHE A 1 222 ? -12.094 13.516 13.648 1 92.19 222 PHE A C 1
ATOM 1826 O O . PHE A 1 222 ? -11.961 14.469 14.422 1 92.19 222 PHE A O 1
ATOM 1833 N N . GLU A 1 223 ? -11.594 12.352 13.82 1 91.69 223 GLU A N 1
ATOM 1834 C CA . GLU A 1 223 ? -10.742 12.133 14.984 1 91.69 223 GLU A CA 1
ATOM 1835 C C . GLU A 1 223 ? -9.531 13.07 14.961 1 91.69 223 GLU A C 1
ATOM 1837 O O . GLU A 1 223 ? -9.141 13.602 16 1 91.69 223 GLU A O 1
ATOM 1842 N N . LEU A 1 224 ? -9 13.227 13.836 1 93.31 224 LEU A N 1
ATOM 1843 C CA . LEU A 1 224 ? -7.867 14.141 13.695 1 93.31 224 LEU A CA 1
ATOM 1844 C C . LEU A 1 224 ? -8.273 15.57 14.039 1 93.31 224 LEU A C 1
ATOM 1846 O O . LEU A 1 224 ? -7.531 16.281 14.711 1 93.31 224 LEU A O 1
ATOM 1850 N N . ALA A 1 225 ? -9.398 15.945 13.555 1 94.5 225 ALA A N 1
ATOM 1851 C CA . ALA A 1 225 ? -9.914 17.281 13.859 1 94.5 225 ALA A CA 1
ATOM 1852 C C . ALA A 1 225 ? -10.055 17.484 15.367 1 94.5 225 ALA A C 1
ATOM 1854 O O . ALA A 1 225 ? -9.625 18.5 15.906 1 94.5 225 ALA A O 1
ATOM 1855 N N . ARG A 1 226 ? -10.602 16.547 15.969 1 93.06 226 ARG A N 1
ATOM 1856 C CA . ARG A 1 226 ? -10.797 16.609 17.406 1 93.06 226 ARG A CA 1
ATOM 1857 C C . ARG A 1 226 ? -9.469 16.719 18.141 1 93.06 226 ARG A C 1
ATOM 1859 O O . ARG A 1 226 ? -9.336 17.484 19.094 1 93.06 226 ARG A O 1
ATOM 1866 N N . MET A 1 227 ? -8.547 16.016 17.688 1 92.06 227 MET A N 1
ATOM 1867 C CA . MET A 1 227 ? -7.25 15.969 18.359 1 92.06 227 MET A CA 1
ATOM 1868 C C . MET A 1 227 ? -6.48 17.266 18.141 1 92.06 227 MET A C 1
ATOM 1870 O O . MET A 1 227 ? -5.754 17.719 19.031 1 92.06 227 MET A O 1
ATOM 1874 N N . LEU A 1 228 ? -6.656 17.828 17 1 93.75 228 LEU A N 1
ATOM 1875 C CA . LEU A 1 228 ? -5.969 19.078 16.703 1 93.75 228 LEU A CA 1
ATOM 1876 C C . LEU A 1 228 ? -6.488 20.203 17.594 1 93.75 228 LEU A C 1
ATOM 1878 O O . LEU A 1 228 ? -5.742 21.141 17.922 1 93.75 228 LEU A O 1
ATOM 1882 N N . LEU A 1 229 ? -7.684 20.094 18 1 94.25 229 LEU A N 1
ATOM 1883 C CA . LEU A 1 229 ? -8.289 21.094 18.859 1 94.25 229 LEU A CA 1
ATOM 1884 C C . LEU A 1 229 ? -7.699 21.047 20.25 1 94.25 229 LEU A C 1
ATOM 1886 O O . LEU A 1 229 ? -7.855 21.984 21.031 1 94.25 229 LEU A O 1
ATOM 1890 N N . ARG A 1 230 ? -6.977 20.016 20.578 1 91.56 230 ARG A N 1
ATOM 1891 C CA . ARG A 1 230 ? -6.359 19.875 21.891 1 91.56 230 ARG A CA 1
ATOM 1892 C C . ARG A 1 230 ? -5.016 20.594 21.953 1 91.56 230 ARG A C 1
ATOM 1894 O O . ARG A 1 230 ? -4.379 20.641 23 1 91.56 230 ARG A O 1
ATOM 1901 N N . LYS A 1 231 ? -4.582 21.062 20.828 1 89.5 231 LYS A N 1
ATOM 1902 C CA . LYS A 1 231 ? -3.293 21.75 20.734 1 89.5 231 LYS A CA 1
ATOM 1903 C C . LYS A 1 231 ? -2.152 20.812 21.141 1 89.5 231 LYS A C 1
ATOM 1905 O O . LYS A 1 231 ? -1.335 21.156 21.984 1 89.5 231 LYS A O 1
ATOM 1910 N N . PRO A 1 232 ? -2.01 19.75 20.484 1 94.62 232 PRO A N 1
ATOM 1911 C CA . PRO A 1 232 ? -1.018 18.75 20.875 1 94.62 232 PRO A CA 1
ATOM 1912 C C . PRO A 1 232 ? 0.41 19.156 20.516 1 94.62 232 PRO A C 1
ATOM 1914 O O . PRO A 1 232 ? 0.621 19.938 19.578 1 94.62 232 PRO A O 1
ATOM 1917 N N . LYS A 1 233 ? 1.39 18.672 21.359 1 95.31 233 LYS A N 1
ATOM 1918 C CA . LYS A 1 233 ? 2.803 18.75 21 1 95.31 233 LYS A CA 1
ATOM 1919 C C . LYS A 1 233 ? 3.205 17.578 20.094 1 95.31 233 LYS A C 1
ATOM 1921 O O . LYS A 1 233 ? 4.113 17.703 19.281 1 95.31 233 LYS A O 1
ATOM 1926 N N . ILE A 1 234 ? 2.506 16.531 20.328 1 97.19 234 ILE A N 1
ATOM 1927 C CA . ILE A 1 234 ? 2.789 15.336 19.547 1 97.19 234 ILE A CA 1
ATOM 1928 C C . ILE A 1 234 ? 1.498 14.555 19.312 1 97.19 234 ILE A C 1
ATOM 1930 O O . ILE A 1 234 ? 0.659 14.445 20.203 1 97.19 234 ILE A O 1
ATOM 1934 N N . LEU A 1 235 ? 1.36 14.109 18.094 1 97.06 235 LEU A N 1
ATOM 1935 C CA . LEU A 1 235 ? 0.297 13.18 17.719 1 97.06 235 LEU A CA 1
ATOM 1936 C C . LEU A 1 235 ? 0.846 11.773 17.547 1 97.06 235 LEU A C 1
ATOM 1938 O O . LEU A 1 235 ? 1.788 11.562 16.781 1 97.06 235 LEU A O 1
ATOM 1942 N N . LEU A 1 236 ? 0.332 10.836 18.297 1 97.69 236 LEU A N 1
ATOM 1943 C CA . LEU A 1 236 ? 0.654 9.414 18.188 1 97.69 236 LEU A CA 1
ATOM 1944 C C . LEU A 1 236 ? -0.518 8.641 17.594 1 97.69 236 LEU A C 1
AT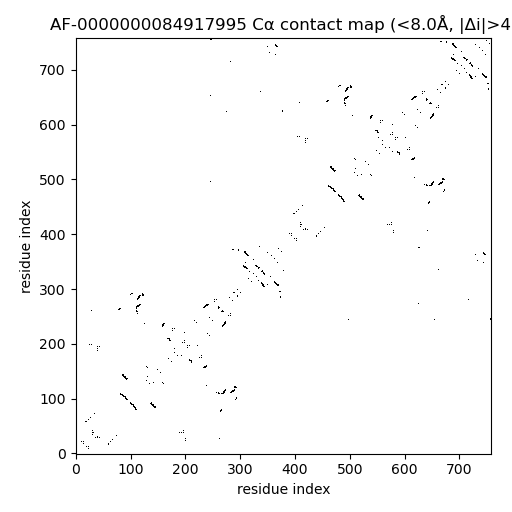OM 1946 O O . LEU A 1 236 ? -1.544 8.461 18.266 1 97.69 236 LEU A O 1
ATOM 1950 N N . ILE A 1 237 ? -0.318 8.117 16.391 1 96.38 237 ILE A N 1
ATOM 1951 C CA . ILE A 1 237 ? -1.465 7.574 15.664 1 96.38 237 ILE A CA 1
ATOM 1952 C C . ILE A 1 237 ? -1.202 6.113 15.305 1 96.38 237 ILE A C 1
ATOM 1954 O O . ILE A 1 237 ? -0.219 5.801 14.625 1 96.38 237 ILE A O 1
ATOM 1958 N N . ASP A 1 238 ? -2.137 5.285 15.727 1 94.5 238 ASP A N 1
ATOM 1959 C CA . ASP A 1 238 ? -1.989 3.85 15.508 1 94.5 238 ASP A CA 1
ATOM 1960 C C . ASP A 1 238 ? -2.734 3.402 14.258 1 94.5 238 ASP A C 1
ATOM 1962 O O . ASP A 1 238 ? -3.965 3.336 14.25 1 94.5 238 ASP A O 1
ATOM 1966 N N . GLU A 1 239 ? -2.014 3.053 13.203 1 90.94 239 GLU A N 1
ATOM 1967 C CA . GLU A 1 239 ? -2.488 2.508 11.93 1 90.94 239 GLU A CA 1
ATOM 1968 C C . GLU A 1 239 ? -3.566 3.396 11.32 1 90.94 239 GLU A C 1
ATOM 1970 O O . GLU A 1 239 ? -4.656 2.922 10.992 1 90.94 239 GLU A O 1
ATOM 1975 N N . PRO A 1 240 ? -3.223 4.625 11.031 1 91.56 240 PRO A N 1
ATOM 1976 C CA . PRO A 1 240 ? -4.234 5.555 10.523 1 91.56 240 PRO A CA 1
ATOM 1977 C C . PRO A 1 240 ? -4.684 5.223 9.102 1 91.56 240 PRO A C 1
ATOM 1979 O O . PRO A 1 240 ? -5.734 5.695 8.656 1 91.56 240 PRO A O 1
ATOM 1982 N N . LEU A 1 241 ? -3.945 4.469 8.445 1 87.25 241 LEU A N 1
ATOM 1983 C CA . LEU A 1 241 ? -4.246 4.215 7.043 1 87.25 241 LEU A CA 1
ATOM 1984 C C . LEU A 1 241 ? -5.062 2.938 6.883 1 87.25 241 LEU A C 1
ATOM 1986 O O . LEU A 1 241 ? -5.543 2.633 5.789 1 87.25 241 LEU A O 1
ATOM 1990 N N . ALA A 1 242 ? -5.215 2.275 7.977 1 81.31 242 ALA A N 1
ATOM 1991 C CA . ALA A 1 242 ? -5.914 0.996 7.922 1 81.31 242 ALA A CA 1
ATOM 1992 C C . ALA A 1 242 ? -7.336 1.171 7.395 1 81.31 242 ALA A C 1
ATOM 1994 O O . ALA A 1 242 ? -8.039 2.109 7.781 1 81.31 242 ALA A O 1
ATOM 1995 N N . ASN A 1 243 ? -7.77 0.343 6.48 1 74.94 243 ASN A N 1
ATOM 1996 C CA . ASN A 1 243 ? -9.125 0.248 5.953 1 74.94 243 ASN A CA 1
ATOM 1997 C C . ASN A 1 243 ? -9.5 1.487 5.148 1 74.94 243 ASN A C 1
ATOM 1999 O O . ASN A 1 243 ? -10.688 1.781 4.969 1 74.94 243 ASN A O 1
ATOM 2003 N N . LEU A 1 244 ? -8.547 2.326 4.867 1 82.25 244 LEU A N 1
ATOM 2004 C CA . LEU A 1 244 ? -8.797 3.477 4.004 1 82.25 244 LEU A CA 1
ATOM 2005 C C . LEU A 1 244 ? -8.516 3.135 2.545 1 82.25 244 LEU A C 1
ATOM 2007 O O . LEU A 1 244 ? -7.605 2.354 2.252 1 82.25 244 LEU A O 1
ATOM 2011 N N . ASP A 1 245 ? -9.328 3.787 1.734 1 78.62 245 ASP A N 1
ATOM 2012 C CA . ASP A 1 245 ? -9.039 3.629 0.312 1 78.62 245 ASP A CA 1
ATOM 2013 C C . ASP A 1 245 ? -7.844 4.484 -0.104 1 78.62 245 ASP A C 1
ATOM 2015 O O . ASP A 1 245 ? -7.309 5.25 0.703 1 78.62 245 ASP A O 1
ATOM 2019 N N . ILE A 1 246 ? -7.484 4.336 -1.257 1 75.88 246 ILE A N 1
ATOM 2020 C CA . ILE A 1 246 ? -6.246 4.914 -1.774 1 75.88 246 ILE A CA 1
ATOM 2021 C C . ILE A 1 246 ? -6.316 6.434 -1.692 1 75.88 246 ILE A C 1
ATOM 2023 O O . ILE A 1 246 ? -5.367 7.082 -1.24 1 75.88 246 ILE A O 1
ATOM 2027 N N . LEU A 1 247 ? -7.41 6.961 -2.139 1 78.31 247 LEU A N 1
ATOM 2028 C CA . LEU A 1 247 ? -7.535 8.414 -2.16 1 78.31 247 LEU A CA 1
ATOM 2029 C C . LEU A 1 247 ? -7.555 8.984 -0.744 1 78.31 247 LEU A C 1
ATOM 2031 O O . LEU A 1 247 ? -6.918 10 -0.47 1 78.31 247 LEU A O 1
ATOM 2035 N N . ALA A 1 248 ? -8.242 8.32 0.092 1 83 248 ALA A N 1
ATOM 2036 C CA . ALA A 1 248 ? -8.297 8.742 1.488 1 83 248 ALA A CA 1
ATOM 2037 C C . ALA A 1 248 ? -6.926 8.648 2.148 1 83 248 ALA A C 1
ATOM 2039 O O . ALA A 1 248 ? -6.551 9.523 2.938 1 83 248 ALA A O 1
ATOM 2040 N N . GLN A 1 249 ? -6.195 7.625 1.824 1 85.38 249 GLN A N 1
ATOM 2041 C CA . GLN A 1 249 ? -4.852 7.473 2.369 1 85.38 249 GLN A CA 1
ATOM 2042 C C . GLN A 1 249 ? -3.955 8.641 1.962 1 85.38 249 GLN A C 1
ATOM 2044 O O . GLN A 1 249 ? -3.256 9.211 2.799 1 85.38 249 GLN A O 1
ATOM 2049 N N . GLN A 1 250 ? -4.008 8.945 0.743 1 80.81 250 GLN A N 1
ATOM 2050 C CA . GLN A 1 250 ? -3.186 10.031 0.224 1 80.81 250 GLN A CA 1
ATOM 2051 C C . GLN A 1 250 ? -3.553 11.359 0.879 1 80.81 250 GLN A C 1
ATOM 2053 O O . GLN A 1 250 ? -2.674 12.141 1.258 1 80.81 250 GLN A O 1
ATOM 2058 N N . THR A 1 251 ? -4.789 11.57 0.985 1 85.12 251 THR A N 1
ATOM 2059 C CA . THR A 1 251 ? -5.27 12.812 1.575 1 85.12 251 THR A CA 1
ATOM 2060 C C . THR A 1 251 ? -4.789 12.953 3.016 1 85.12 251 THR A C 1
ATOM 2062 O O . THR A 1 251 ? -4.293 14.008 3.412 1 85.12 251 THR A O 1
ATOM 2065 N N . ILE A 1 252 ? -4.902 11.922 3.732 1 89.69 252 ILE A N 1
ATOM 2066 C CA . ILE A 1 252 ? -4.539 11.953 5.145 1 89.69 252 ILE A CA 1
ATOM 2067 C C . ILE A 1 252 ? -3.033 12.148 5.289 1 89.69 252 ILE A C 1
ATOM 2069 O O . ILE A 1 252 ? -2.58 12.914 6.148 1 89.69 252 ILE A O 1
ATOM 2073 N N . LEU A 1 253 ? -2.307 11.508 4.508 1 88.94 253 LEU A N 1
ATOM 2074 C CA . LEU A 1 253 ? -0.855 11.633 4.574 1 88.94 253 LEU A CA 1
ATOM 2075 C C . LEU A 1 253 ? -0.419 13.055 4.215 1 88.94 253 LEU A C 1
ATOM 2077 O O . LEU A 1 253 ? 0.488 13.609 4.84 1 88.94 253 LEU A O 1
ATOM 2081 N N . ASP A 1 254 ? -1.084 13.617 3.262 1 87.19 254 ASP A N 1
ATOM 2082 C CA . ASP A 1 254 ? -0.811 15.008 2.9 1 87.19 254 ASP A CA 1
ATOM 2083 C C . ASP A 1 254 ? -1.154 15.953 4.051 1 87.19 254 ASP A C 1
ATOM 2085 O O . ASP A 1 254 ? -0.426 16.906 4.309 1 87.19 254 ASP A O 1
ATOM 2089 N N . ASP A 1 255 ? -2.211 15.617 4.586 1 91.25 255 ASP A N 1
ATOM 2090 C CA . ASP A 1 255 ? -2.623 16.422 5.73 1 91.25 255 ASP A CA 1
ATOM 2091 C C . ASP A 1 255 ? -1.592 16.359 6.852 1 91.25 255 ASP A C 1
ATOM 2093 O O . ASP A 1 255 ? -1.234 17.375 7.441 1 91.25 255 ASP A O 1
ATOM 2097 N N . PHE A 1 256 ? -1.11 15.172 7.102 1 93 256 PHE A N 1
ATOM 2098 C CA . PHE A 1 256 ? -0.1 15 8.141 1 93 256 PHE A CA 1
ATOM 2099 C C . PHE A 1 256 ? 1.142 15.828 7.828 1 93 256 PHE A C 1
ATOM 2101 O O . PHE A 1 256 ? 1.682 16.5 8.703 1 93 256 PHE A O 1
ATOM 2108 N N . ARG A 1 257 ? 1.495 15.852 6.703 1 90.31 257 ARG A N 1
ATOM 2109 C CA . ARG A 1 257 ? 2.705 16.562 6.301 1 90.31 257 ARG A CA 1
ATOM 2110 C C . ARG A 1 257 ? 2.553 18.062 6.516 1 90.31 257 ARG A C 1
ATOM 2112 O O . ARG A 1 257 ? 3.422 18.703 7.109 1 90.31 257 ARG A O 1
ATOM 2119 N N . ASN A 1 258 ? 1.505 18.562 6.055 1 90.69 258 ASN A N 1
ATOM 2120 C CA . ASN A 1 258 ? 1.276 20 6.16 1 90.69 258 ASN A CA 1
ATOM 2121 C C . ASN A 1 258 ? 1.114 20.438 7.613 1 90.69 258 ASN A C 1
ATOM 2123 O O . ASN A 1 258 ? 1.633 21.469 8.016 1 90.69 258 ASN A O 1
ATOM 2127 N N . ILE A 1 259 ? 0.457 19.641 8.32 1 92.81 259 ILE A N 1
ATOM 2128 C CA . ILE A 1 259 ? 0.191 19.984 9.711 1 92.81 259 ILE A CA 1
ATOM 2129 C C . ILE A 1 259 ? 1.487 19.922 10.516 1 92.81 259 ILE A C 1
ATOM 2131 O O . ILE A 1 259 ? 1.793 20.828 11.289 1 92.81 259 ILE A O 1
ATOM 2135 N N . ALA A 1 260 ? 2.236 18.922 10.336 1 93.88 260 ALA A N 1
ATOM 2136 C CA . ALA A 1 260 ? 3.484 18.734 11.07 1 93.88 260 ALA A CA 1
ATOM 2137 C C . ALA A 1 260 ? 4.473 19.859 10.758 1 93.88 260 ALA A C 1
ATOM 2139 O O . ALA A 1 260 ? 5.156 20.359 11.656 1 93.88 260 ALA A O 1
ATOM 2140 N N . ASN A 1 261 ? 4.438 20.344 9.578 1 90.62 261 ASN A N 1
ATOM 2141 C CA . ASN A 1 261 ? 5.508 21.219 9.102 1 90.62 261 ASN A CA 1
ATOM 2142 C C . ASN A 1 261 ? 5.105 22.688 9.172 1 90.62 261 ASN A C 1
ATOM 2144 O O . ASN A 1 261 ? 5.707 23.531 8.508 1 90.62 261 ASN A O 1
ATOM 2148 N N . SER A 1 262 ? 4.125 22.969 9.93 1 93.31 262 SER A N 1
ATOM 2149 C CA . SER A 1 262 ? 3.803 24.375 10.141 1 93.31 262 SER A CA 1
ATOM 2150 C C . SER A 1 262 ? 5.02 25.156 10.625 1 93.31 262 SER A C 1
ATOM 2152 O O . SER A 1 262 ? 5.723 24.719 11.539 1 93.31 262 SER A O 1
ATOM 2154 N N . PRO A 1 263 ? 5.262 26.312 10.07 1 92.69 263 PRO A N 1
ATOM 2155 C CA . PRO A 1 263 ? 6.422 27.078 10.5 1 92.69 263 PRO A CA 1
ATOM 2156 C C . PRO A 1 263 ? 6.27 27.641 11.914 1 92.69 263 PRO A C 1
ATOM 2158 O O . PRO A 1 263 ? 7.266 27.828 12.617 1 92.69 263 PRO A O 1
ATOM 2161 N N . PHE A 1 264 ? 5.086 27.828 12.336 1 94.31 264 PHE A N 1
ATOM 2162 C CA . PHE A 1 264 ? 4.875 28.594 13.562 1 94.31 264 PHE A CA 1
ATOM 2163 C C . PHE A 1 264 ? 4.297 27.688 14.656 1 94.31 264 PHE A C 1
ATOM 2165 O O . PHE A 1 264 ? 4.383 28.016 15.836 1 94.31 264 PHE A O 1
ATOM 2172 N N . ARG A 1 265 ? 3.732 26.641 14.336 1 92.69 265 ARG A N 1
ATOM 2173 C CA . ARG A 1 265 ? 3.141 25.688 15.273 1 92.69 265 ARG A CA 1
ATOM 2174 C C . ARG A 1 265 ? 3.469 24.25 14.875 1 92.69 265 ARG A C 1
ATOM 2176 O O . ARG A 1 265 ? 2.57 23.422 14.742 1 92.69 265 ARG A O 1
ATOM 2183 N N . PRO A 1 266 ? 4.738 23.984 14.758 1 94.56 266 PRO A N 1
ATOM 2184 C CA . PRO A 1 266 ? 5.094 22.625 14.359 1 94.56 266 PRO A CA 1
ATOM 2185 C C . PRO A 1 266 ? 4.711 21.578 15.406 1 94.56 266 PRO A C 1
ATOM 2187 O O . PRO A 1 266 ? 4.812 21.844 16.609 1 94.56 266 PRO A O 1
ATOM 2190 N N . ILE A 1 267 ? 4.25 20.484 15 1 95.12 267 ILE A N 1
ATOM 2191 C CA . ILE A 1 267 ? 3.938 19.375 15.898 1 95.12 267 ILE A CA 1
ATOM 2192 C C . ILE A 1 267 ? 4.633 18.109 15.422 1 95.12 267 ILE A C 1
ATOM 2194 O O . ILE A 1 267 ? 4.887 17.938 14.227 1 95.12 267 ILE A O 1
ATOM 2198 N N . ALA A 1 268 ? 4.965 17.25 16.375 1 97.06 268 ALA A N 1
ATOM 2199 C CA . ALA A 1 268 ? 5.527 15.953 16.016 1 97.06 268 ALA A CA 1
ATOM 2200 C C . ALA A 1 268 ? 4.422 14.93 15.75 1 97.06 268 ALA A C 1
ATOM 2202 O O . ALA A 1 268 ? 3.381 14.945 16.406 1 97.06 268 ALA A O 1
ATOM 2203 N N . ILE A 1 269 ? 4.648 14.102 14.766 1 97.31 269 ILE A N 1
ATOM 2204 C CA . ILE A 1 269 ? 3.703 13.031 14.477 1 97.31 269 ILE A CA 1
ATOM 2205 C C . ILE A 1 269 ? 4.445 11.695 14.422 1 97.31 269 ILE A C 1
ATOM 2207 O O . ILE A 1 269 ? 5.492 11.586 13.781 1 97.31 269 ILE A O 1
ATOM 2211 N N . VAL A 1 270 ? 3.986 10.742 15.18 1 97.06 270 VAL A N 1
ATOM 2212 C CA . VAL A 1 270 ? 4.43 9.352 15.055 1 97.06 270 VAL A CA 1
ATOM 2213 C C . VAL A 1 270 ? 3.26 8.477 14.609 1 97.06 270 VAL A C 1
ATOM 2215 O O . VAL A 1 270 ? 2.236 8.406 15.289 1 97.06 270 VAL A O 1
ATOM 2218 N N . LEU A 1 271 ? 3.408 7.863 13.461 1 95.94 271 LEU A N 1
ATOM 2219 C CA . LEU A 1 271 ? 2.324 7.012 12.984 1 95.94 271 LEU A CA 1
ATOM 2220 C C . LEU A 1 271 ? 2.83 5.598 12.703 1 95.94 271 LEU A C 1
ATOM 2222 O O . LEU A 1 271 ? 3.951 5.422 12.227 1 95.94 271 LEU A O 1
ATOM 2226 N N . SER A 1 272 ? 2.061 4.629 13.117 1 93.25 272 SER A N 1
ATOM 2227 C CA . SER A 1 272 ? 2.361 3.242 12.781 1 93.25 272 SER A CA 1
ATOM 2228 C C . SER A 1 272 ? 1.648 2.812 11.508 1 93.25 272 SER A C 1
ATOM 2230 O O . SER A 1 272 ? 0.59 3.348 11.172 1 93.25 272 SER A O 1
ATOM 2232 N N . SER A 1 273 ? 2.262 1.925 10.75 1 87.56 273 SER A N 1
ATOM 2233 C CA . SER A 1 273 ? 1.636 1.427 9.523 1 87.56 273 SER A CA 1
ATOM 2234 C C . SER A 1 273 ? 2.256 0.104 9.086 1 87.56 273 SER A C 1
ATOM 2236 O O . SER A 1 273 ? 3.418 -0.173 9.391 1 87.56 273 SER A O 1
ATOM 2238 N N . GLN A 1 274 ? 1.402 -0.621 8.414 1 78.75 274 GLN A N 1
ATOM 2239 C CA . GLN A 1 274 ? 1.913 -1.808 7.738 1 78.75 274 GLN A CA 1
ATOM 2240 C C . GLN A 1 274 ? 2.178 -1.525 6.262 1 78.75 274 GLN A C 1
ATOM 2242 O O . GLN A 1 274 ? 2.613 -2.412 5.523 1 78.75 274 GLN A O 1
ATOM 2247 N N . GLN A 1 275 ? 1.927 -0.357 5.871 1 77.12 275 GLN A N 1
ATOM 2248 C CA . GLN A 1 275 ? 2.146 0.057 4.488 1 77.12 275 GLN A CA 1
ATOM 2249 C C . GLN A 1 275 ? 3.453 0.833 4.348 1 77.12 275 GLN A C 1
ATOM 2251 O O . GLN A 1 275 ? 3.477 2.055 4.516 1 77.12 275 GLN A O 1
ATOM 2256 N N . LEU A 1 276 ? 4.441 0.189 3.863 1 75.75 276 LEU A N 1
ATOM 2257 C CA . LEU A 1 276 ? 5.793 0.735 3.893 1 75.75 276 LEU A CA 1
ATOM 2258 C C . LEU A 1 276 ? 5.926 1.911 2.93 1 75.75 276 LEU A C 1
ATOM 2260 O O . LEU A 1 276 ? 6.426 2.973 3.307 1 75.75 276 LEU A O 1
ATOM 2264 N N . TYR A 1 277 ? 5.438 1.777 1.75 1 72.31 277 TYR A N 1
ATOM 2265 C CA . TYR A 1 277 ? 5.695 2.756 0.7 1 72.31 277 TYR A CA 1
ATOM 2266 C C . TYR A 1 277 ? 5.055 4.098 1.033 1 72.31 277 TYR A C 1
ATOM 2268 O O . TYR A 1 277 ? 5.711 5.141 0.964 1 72.31 277 TYR A O 1
ATOM 2276 N N . GLU A 1 278 ? 3.848 4.07 1.46 1 75.69 278 GLU A N 1
ATOM 2277 C CA . GLU A 1 278 ? 3.131 5.305 1.771 1 75.69 278 GLU A CA 1
ATOM 2278 C C . GLU A 1 278 ? 3.758 6.02 2.963 1 75.69 278 GLU A C 1
ATOM 2280 O O . GLU A 1 278 ? 3.916 7.242 2.943 1 75.69 278 GLU A O 1
ATOM 2285 N N . VAL A 1 279 ? 4.164 5.262 3.896 1 79 279 VAL A N 1
ATOM 2286 C CA . VAL A 1 279 ? 4.695 5.848 5.121 1 79 279 VAL A CA 1
ATOM 2287 C C . VAL A 1 279 ? 6.09 6.414 4.859 1 79 279 VAL A C 1
ATOM 2289 O O . VAL A 1 279 ? 6.449 7.465 5.398 1 79 279 VAL A O 1
ATOM 2292 N N . GLU A 1 280 ? 6.836 5.762 4.074 1 79.69 280 GLU A N 1
ATOM 2293 C CA . GLU A 1 280 ? 8.188 6.234 3.781 1 79.69 280 GLU A CA 1
ATOM 2294 C C . GLU A 1 280 ? 8.156 7.555 3.014 1 79.69 280 GLU A C 1
ATOM 2296 O O . GLU A 1 280 ? 9.031 8.406 3.193 1 79.69 280 GLU A O 1
ATOM 2301 N N . LYS A 1 281 ? 7.184 7.68 2.242 1 74.88 281 LYS A N 1
ATOM 2302 C CA . LYS A 1 281 ? 7.066 8.891 1.437 1 74.88 281 LYS A CA 1
ATOM 2303 C C . LYS A 1 281 ? 6.723 10.094 2.305 1 74.88 281 LYS A C 1
ATOM 2305 O O . LYS A 1 281 ? 7.074 11.227 1.97 1 74.88 281 LYS A O 1
ATOM 2310 N N . THR A 1 282 ? 6.148 9.852 3.359 1 83.56 282 THR A N 1
ATOM 2311 C CA . THR A 1 282 ? 5.625 10.945 4.168 1 83.56 282 THR A CA 1
ATOM 2312 C C . THR A 1 282 ? 6.504 11.18 5.391 1 83.56 282 THR A C 1
ATOM 2314 O O . THR A 1 282 ? 6.566 12.305 5.906 1 83.56 282 THR A O 1
ATOM 2317 N N . SER A 1 283 ? 7.238 10.211 5.805 1 87.88 283 SER A N 1
ATOM 2318 C CA . SER A 1 283 ? 7.961 10.281 7.07 1 87.88 283 SER A CA 1
ATOM 2319 C C . SER A 1 283 ? 9.367 10.844 6.875 1 87.88 283 SER A C 1
ATOM 2321 O O . SER A 1 283 ? 9.984 10.633 5.828 1 87.88 283 SER A O 1
ATOM 2323 N N . ASN A 1 284 ? 9.805 11.594 7.895 1 85.5 284 ASN A N 1
ATOM 2324 C CA . ASN A 1 284 ? 11.195 12.047 7.945 1 85.5 284 ASN A CA 1
ATOM 2325 C C . ASN A 1 284 ? 12.125 10.93 8.398 1 85.5 284 ASN A C 1
ATOM 2327 O O . ASN A 1 284 ? 13.297 10.898 8.016 1 85.5 284 ASN A O 1
ATOM 2331 N N . GLN A 1 285 ? 11.609 10.156 9.211 1 82.94 285 GLN A N 1
ATOM 2332 C CA . GLN A 1 285 ? 12.305 8.992 9.742 1 82.94 285 GLN A CA 1
ATOM 2333 C C . GLN A 1 285 ? 11.375 7.781 9.836 1 82.94 285 GLN A C 1
ATOM 2335 O O . GLN A 1 285 ? 10.188 7.93 10.133 1 82.94 285 GLN A O 1
ATOM 2340 N N . VAL A 1 286 ? 11.961 6.656 9.523 1 86.94 286 VAL A N 1
ATOM 2341 C CA . VAL A 1 286 ? 11.195 5.422 9.656 1 86.94 286 VAL A CA 1
ATOM 2342 C C . VAL A 1 286 ? 11.891 4.48 10.633 1 86.94 286 VAL A C 1
ATOM 2344 O O . VAL A 1 286 ? 13.102 4.246 10.523 1 86.94 286 VAL A O 1
ATOM 2347 N N . VAL A 1 287 ? 11.172 4.039 11.625 1 88.62 287 VAL A N 1
ATOM 2348 C CA . VAL A 1 287 ? 11.648 3.066 12.602 1 88.62 287 VAL A CA 1
ATOM 2349 C C . VAL A 1 287 ? 11.047 1.696 12.305 1 88.62 287 VAL A C 1
ATOM 2351 O O . VAL A 1 287 ? 9.82 1.559 12.219 1 88.62 287 VAL A O 1
ATOM 2354 N N . PHE A 1 288 ? 11.922 0.731 12.156 1 87.31 288 PHE A N 1
ATOM 2355 C CA . PHE A 1 288 ? 11.453 -0.625 11.898 1 87.31 288 PHE A CA 1
ATOM 2356 C C . PHE A 1 288 ? 11.555 -1.48 13.148 1 87.31 288 PHE A C 1
ATOM 2358 O O . PHE A 1 288 ? 12.609 -1.559 13.773 1 87.31 288 PHE A O 1
ATOM 2365 N N . LEU A 1 289 ? 10.398 -2.029 13.445 1 88 289 LEU A N 1
ATOM 2366 C CA . LEU A 1 289 ? 10.344 -2.947 14.578 1 88 289 LEU A CA 1
ATOM 2367 C C . LEU A 1 289 ? 10.164 -4.387 14.109 1 88 289 LEU A C 1
ATOM 2369 O O . LEU A 1 289 ? 9.258 -4.676 13.328 1 88 289 LEU A O 1
ATOM 2373 N N . LYS A 1 290 ? 11.078 -5.23 14.547 1 83.38 290 LYS A N 1
ATOM 2374 C CA . LYS A 1 290 ? 10.984 -6.664 14.281 1 83.38 290 LYS A CA 1
ATOM 2375 C C . LYS A 1 290 ? 11.086 -7.477 15.562 1 83.38 290 LYS A C 1
ATOM 2377 O O . LYS A 1 290 ? 12.102 -7.414 16.266 1 83.38 290 LYS A O 1
ATOM 2382 N N . GLN A 1 291 ? 10.07 -8.227 15.805 1 83.81 291 GLN A N 1
ATOM 2383 C CA . GLN A 1 291 ? 10.008 -9.039 17.016 1 83.81 291 GLN A CA 1
ATOM 2384 C C . GLN A 1 291 ? 10.352 -8.211 18.25 1 83.81 291 GLN A C 1
ATOM 2386 O O . GLN A 1 291 ? 11.164 -8.625 19.078 1 83.81 291 GLN A O 1
ATOM 2391 N N . GLY A 1 292 ? 9.891 -7.004 18.234 1 89.31 292 GLY A N 1
ATOM 2392 C CA . GLY A 1 292 ? 10.023 -6.137 19.391 1 89.31 292 GLY A CA 1
ATOM 2393 C C . GLY A 1 292 ? 11.328 -5.367 19.422 1 89.31 292 GLY A C 1
ATOM 2394 O O . GLY A 1 292 ? 11.562 -4.562 20.328 1 89.31 292 GLY A O 1
ATOM 2395 N N . LYS A 1 293 ? 12.125 -5.59 18.469 1 90.56 293 LYS A N 1
ATOM 2396 C CA . LYS A 1 293 ? 13.43 -4.93 18.438 1 90.56 293 LYS A CA 1
ATOM 2397 C C . LYS A 1 293 ? 13.492 -3.875 17.344 1 90.56 293 LYS A C 1
ATOM 2399 O O . LYS A 1 293 ? 12.945 -4.066 16.266 1 90.56 293 LYS A O 1
ATOM 2404 N N . GLN A 1 294 ? 14.18 -2.764 17.719 1 90.62 294 GLN A N 1
ATOM 2405 C CA . GLN A 1 294 ? 14.383 -1.686 16.75 1 90.62 294 GLN A CA 1
ATOM 2406 C C . GLN A 1 294 ? 15.508 -2.025 15.773 1 90.62 294 GLN A C 1
ATOM 2408 O O . GLN A 1 294 ? 16.578 -2.453 16.188 1 90.62 294 GLN A O 1
ATOM 2413 N N . ARG A 1 295 ? 15.117 -1.869 14.555 1 82.25 295 ARG A N 1
ATOM 2414 C CA . ARG A 1 295 ? 16.141 -2.061 13.523 1 82.25 295 ARG A CA 1
ATOM 2415 C C . ARG A 1 295 ? 16.484 -0.74 12.852 1 82.25 295 ARG A C 1
ATOM 2417 O O . ARG A 1 295 ? 15.602 0.052 12.523 1 82.25 295 ARG A O 1
ATOM 2424 N N . ASN A 1 296 ? 17.703 -0.283 12.945 1 67.5 296 ASN A N 1
ATOM 2425 C CA . ASN A 1 296 ? 18.156 0.97 12.352 1 67.5 296 ASN A CA 1
ATOM 2426 C C . ASN A 1 296 ? 18.984 0.727 11.086 1 67.5 296 ASN A C 1
ATOM 2428 O O . ASN A 1 296 ? 19.781 -0.202 11.039 1 67.5 296 ASN A O 1
ATOM 2432 N N . LEU A 1 297 ? 18.531 1.422 10.039 1 59.62 297 LEU A N 1
ATOM 2433 C CA . LEU A 1 297 ? 19.359 1.317 8.836 1 59.62 297 LEU A CA 1
ATOM 2434 C C . LEU A 1 297 ? 20.781 1.778 9.109 1 59.62 297 LEU A C 1
ATOM 2436 O O . LEU A 1 297 ? 21.734 1.225 8.555 1 59.62 297 LEU A O 1
ATOM 2440 N N . LYS A 1 298 ? 20.938 2.971 9.906 1 53.12 298 LYS A N 1
ATOM 2441 C CA . LYS A 1 298 ? 22.25 3.561 10.141 1 53.12 298 LYS A CA 1
ATOM 2442 C C . LYS A 1 298 ? 23.156 2.609 10.922 1 53.12 298 LYS A C 1
ATOM 2444 O O . LYS A 1 298 ? 24.344 2.502 10.641 1 53.12 298 LYS A O 1
ATOM 2449 N N . SER A 1 299 ? 22.781 2.254 12.07 1 51.22 299 SER A N 1
ATOM 2450 C CA . SER A 1 299 ? 23.656 1.467 12.938 1 51.22 299 SER A CA 1
ATOM 2451 C C . SER A 1 299 ? 24.016 0.131 12.297 1 51.22 299 SER A C 1
ATOM 2453 O O . SER A 1 299 ? 25.125 -0.37 12.477 1 51.22 299 SER A O 1
ATOM 2455 N N . GLU A 1 300 ? 23.031 -0.476 11.867 1 49.78 300 GLU A N 1
ATOM 2456 C CA . GLU A 1 300 ? 23.438 -1.751 11.273 1 49.78 300 GLU A CA 1
ATOM 2457 C C . GLU A 1 300 ? 24.375 -1.543 10.094 1 49.78 300 GLU A C 1
ATOM 2459 O O . GLU A 1 300 ? 25.156 -2.441 9.75 1 49.78 300 GLU A O 1
ATOM 2464 N N . ASP A 1 301 ? 24.125 -0.378 9.375 1 46.59 301 ASP A N 1
ATOM 2465 C CA . ASP A 1 301 ? 24.984 -0.142 8.219 1 46.59 301 ASP A CA 1
ATOM 2466 C C . ASP A 1 301 ? 26.328 0.429 8.648 1 46.59 301 ASP A C 1
ATOM 2468 O O . ASP A 1 301 ? 27.047 1.019 7.832 1 46.59 301 ASP A O 1
ATOM 2472 N N . ALA A 1 302 ? 26.594 0.949 9.891 1 43.19 302 ALA A N 1
ATOM 2473 C CA . ALA A 1 302 ? 28.031 1.154 10.023 1 43.19 302 ALA A CA 1
ATOM 2474 C C . ALA A 1 302 ? 28.797 0.284 9.039 1 43.19 302 ALA A C 1
ATOM 2476 O O . ALA A 1 302 ? 30.031 0.388 8.938 1 43.19 302 ALA A O 1
ATOM 2477 N N . ILE A 1 303 ? 28.312 -0.751 8.711 1 45.09 303 ILE A N 1
ATOM 2478 C CA . ILE A 1 303 ? 29 -1.472 7.641 1 45.09 303 ILE A CA 1
ATOM 2479 C C . ILE A 1 303 ? 28.953 -0.649 6.355 1 45.09 303 ILE A C 1
ATOM 2481 O O . ILE A 1 303 ? 28.047 0.156 6.156 1 45.09 303 ILE A O 1
ATOM 2485 N N . GLU A 1 304 ? 29.609 -1.071 5.238 1 53.66 304 GLU A N 1
ATOM 2486 C CA . GLU A 1 304 ? 29.906 -0.65 3.871 1 53.66 304 GLU A CA 1
ATOM 2487 C C . GLU A 1 304 ? 28.641 -0.201 3.148 1 53.66 304 GLU A C 1
ATOM 2489 O O . GLU A 1 304 ? 27.703 -0.985 2.977 1 53.66 304 GLU A O 1
ATOM 2494 N N . GLN A 1 305 ? 28.234 1.123 3.139 1 69.56 305 GLN A N 1
ATOM 2495 C CA . GLN A 1 305 ? 27.062 1.73 2.51 1 69.56 305 GLN A CA 1
ATOM 2496 C C . GLN A 1 305 ? 27 1.398 1.022 1 69.56 305 GLN A C 1
ATOM 2498 O O . GLN A 1 305 ? 28.031 1.372 0.344 1 69.56 305 GLN A O 1
ATOM 2503 N N . HIS A 1 306 ? 26.125 0.7 0.596 1 87.44 306 HIS A N 1
ATOM 2504 C CA . HIS A 1 306 ? 25.859 0.339 -0.792 1 87.44 306 HIS A CA 1
ATOM 2505 C C . HIS A 1 306 ? 24.75 1.193 -1.38 1 87.44 306 HIS A C 1
ATOM 2507 O O . HIS A 1 306 ? 23.922 1.743 -0.642 1 87.44 306 HIS A O 1
ATOM 2513 N N . PHE A 1 307 ? 25.078 1.519 -2.576 1 91.81 307 PHE A N 1
ATOM 2514 C CA . PHE A 1 307 ? 23.953 2.008 -3.354 1 91.81 307 PHE A CA 1
ATOM 2515 C C . PHE A 1 307 ? 23.016 0.863 -3.732 1 91.81 307 PHE A C 1
ATOM 2517 O O . PHE A 1 307 ? 23.422 -0.078 -4.414 1 91.81 307 PHE A O 1
ATOM 2524 N N . ILE A 1 308 ? 21.781 0.899 -3.227 1 92.56 308 ILE A N 1
ATOM 2525 C CA . ILE A 1 308 ? 20.812 -0.171 -3.482 1 92.56 308 ILE A CA 1
ATOM 2526 C C . ILE A 1 308 ? 19.609 0.389 -4.219 1 92.56 308 ILE A C 1
ATOM 2528 O O . ILE A 1 308 ? 18.984 1.355 -3.768 1 92.56 308 ILE A O 1
ATOM 2532 N N . VAL A 1 309 ? 19.281 -0.243 -5.355 1 94.88 309 VAL A N 1
ATOM 2533 C CA . VAL A 1 309 ? 18.188 0.254 -6.18 1 94.88 309 VAL A CA 1
ATOM 2534 C C . VAL A 1 309 ? 17.203 -0.878 -6.465 1 94.88 309 VAL A C 1
ATOM 2536 O O . VAL A 1 309 ? 17.609 -2.02 -6.695 1 94.88 309 VAL A O 1
ATOM 2539 N N . GLU A 1 310 ? 15.945 -0.593 -6.273 1 92.38 310 GLU A N 1
ATOM 2540 C CA . GLU A 1 310 ? 14.844 -1.477 -6.656 1 92.38 310 GLU A CA 1
ATOM 2541 C C . GLU A 1 310 ? 14.227 -1.048 -7.98 1 92.38 310 GLU A C 1
ATOM 2543 O O . GLU A 1 310 ? 13.969 0.137 -8.195 1 92.38 310 GLU A O 1
ATOM 2548 N N . PHE A 1 311 ? 14.047 -1.958 -8.898 1 93.88 311 PHE A N 1
ATOM 2549 C CA . PHE A 1 311 ? 13.5 -1.583 -10.195 1 93.88 311 PHE A CA 1
ATOM 2550 C C . PHE A 1 311 ? 12.789 -2.766 -10.844 1 93.88 311 PHE A C 1
ATOM 2552 O O . PHE A 1 311 ? 12.883 -3.895 -10.359 1 93.88 311 PHE A O 1
ATOM 2559 N N . GLU A 1 312 ? 11.992 -2.479 -11.836 1 90.75 312 GLU A N 1
ATOM 2560 C CA . GLU A 1 312 ? 11.266 -3.494 -12.594 1 90.75 312 GLU A CA 1
ATOM 2561 C C . GLU A 1 312 ? 11.688 -3.49 -14.062 1 90.75 312 GLU A C 1
ATOM 2563 O O . GLU A 1 312 ? 11.75 -2.432 -14.695 1 90.75 312 GLU A O 1
ATOM 2568 N N . SER A 1 313 ? 12.023 -4.656 -14.539 1 90.62 313 SER A N 1
ATOM 2569 C CA . SER A 1 313 ? 12.398 -4.84 -15.938 1 90.62 313 SER A CA 1
ATOM 2570 C C . SER A 1 313 ? 11.938 -6.195 -16.453 1 90.62 313 SER A C 1
ATOM 2572 O O . SER A 1 313 ? 11.836 -7.156 -15.695 1 90.62 313 SER A O 1
ATOM 2574 N N . ASP A 1 314 ? 11.664 -6.23 -17.703 1 82.75 314 ASP A N 1
ATOM 2575 C CA . ASP A 1 314 ? 11.266 -7.488 -18.312 1 82.75 314 ASP A CA 1
ATOM 2576 C C . ASP A 1 314 ? 12.484 -8.305 -18.75 1 82.75 314 ASP A C 1
ATOM 2578 O O . ASP A 1 314 ? 12.352 -9.445 -19.188 1 82.75 314 ASP A O 1
ATOM 2582 N N . GLU A 1 315 ? 13.648 -7.777 -18.547 1 85.06 315 GLU A N 1
ATOM 2583 C CA . GLU A 1 315 ? 14.875 -8.469 -18.938 1 85.06 315 GLU A CA 1
ATOM 2584 C C . GLU A 1 315 ? 15.242 -9.539 -17.906 1 85.06 315 GLU A C 1
ATOM 2586 O O . GLU A 1 315 ? 15.07 -9.344 -16.703 1 85.06 315 GLU A O 1
ATOM 2591 N N . PRO A 1 316 ? 15.758 -10.719 -18.422 1 82.38 316 PRO A N 1
ATOM 2592 C CA . PRO A 1 316 ? 16.203 -11.766 -17.5 1 82.38 316 PRO A CA 1
ATOM 2593 C C . PRO A 1 316 ? 17.281 -11.289 -16.547 1 82.38 316 PRO A C 1
ATOM 2595 O O . PRO A 1 316 ? 18.109 -10.453 -16.906 1 82.38 316 PRO A O 1
ATOM 2598 N N . LEU A 1 317 ? 17.266 -11.938 -15.43 1 84.56 317 LEU A N 1
ATOM 2599 C CA . LEU A 1 317 ? 18.156 -11.547 -14.344 1 84.56 317 LEU A CA 1
ATOM 2600 C C . LEU A 1 317 ? 19.625 -11.625 -14.773 1 84.56 317 LEU A C 1
ATOM 2602 O O . LEU A 1 317 ? 20.406 -10.727 -14.484 1 84.56 317 LEU A O 1
ATOM 2606 N N . LEU A 1 318 ? 20.016 -12.719 -15.398 1 83.31 318 LEU A N 1
ATOM 2607 C CA . LEU A 1 318 ? 21.422 -12.906 -15.789 1 83.31 318 LEU A CA 1
ATOM 2608 C C . LEU A 1 318 ? 21.828 -11.867 -16.828 1 83.31 318 LEU A C 1
ATOM 2610 O O . LEU A 1 318 ? 22.969 -11.414 -16.828 1 83.31 318 LEU A O 1
ATOM 2614 N N . SER A 1 319 ? 20.906 -11.523 -17.688 1 88.94 319 SER A N 1
ATOM 2615 C CA . SER A 1 319 ? 21.172 -10.484 -18.672 1 88.94 319 SER A CA 1
ATOM 2616 C C . SER A 1 319 ? 21.422 -9.133 -18.016 1 88.94 319 SER A C 1
ATOM 2618 O O . SER A 1 319 ? 22.359 -8.414 -18.375 1 88.94 319 SER A O 1
ATOM 2620 N N . ILE A 1 320 ? 20.656 -8.867 -17.047 1 91.38 320 ILE A N 1
ATOM 2621 C CA . ILE A 1 320 ? 20.781 -7.613 -16.312 1 91.38 320 ILE A CA 1
ATOM 2622 C C . ILE A 1 320 ? 22.125 -7.586 -15.578 1 91.38 320 ILE A C 1
ATOM 2624 O O . ILE A 1 320 ? 22.828 -6.574 -15.594 1 91.38 320 ILE A O 1
ATOM 2628 N N . LYS A 1 321 ? 22.422 -8.664 -14.969 1 90.19 321 LYS A N 1
ATOM 2629 C CA . LYS A 1 321 ? 23.672 -8.75 -14.234 1 90.19 321 LYS A CA 1
ATOM 2630 C C . LYS A 1 321 ? 24.875 -8.508 -15.156 1 90.19 321 LYS A C 1
ATOM 2632 O O . LYS A 1 321 ? 25.812 -7.797 -14.797 1 90.19 321 LYS A O 1
ATOM 2637 N N . GLN A 1 322 ? 24.812 -9.078 -16.297 1 92 322 GLN A N 1
ATOM 2638 C CA . GLN A 1 322 ? 25.891 -8.93 -17.266 1 92 322 GLN A CA 1
ATOM 2639 C C . GLN A 1 322 ? 25.969 -7.5 -17.781 1 92 322 GLN A C 1
ATOM 2641 O O . GLN A 1 322 ? 27.062 -6.926 -17.859 1 92 322 GLN A O 1
ATOM 2646 N N . LYS A 1 323 ? 24.891 -6.965 -18.078 1 93.94 323 LYS A N 1
ATOM 2647 C CA . LYS A 1 323 ? 24.844 -5.629 -18.672 1 93.94 323 LYS A CA 1
ATOM 2648 C C . LYS A 1 323 ? 25.281 -4.57 -17.656 1 93.94 323 LYS A C 1
ATOM 2650 O O . LYS A 1 323 ? 25.828 -3.535 -18.031 1 93.94 323 LYS A O 1
ATOM 2655 N N . LEU A 1 324 ? 25.016 -4.836 -16.422 1 94.62 324 LEU A N 1
ATOM 2656 C CA . LEU A 1 324 ? 25.312 -3.836 -15.398 1 94.62 324 LEU A CA 1
ATOM 2657 C C . LEU A 1 324 ? 26.641 -4.148 -14.711 1 94.62 324 LEU A C 1
ATOM 2659 O O . LEU A 1 324 ? 26.984 -3.529 -13.703 1 94.62 324 LEU A O 1
ATOM 2663 N N . GLU A 1 325 ? 27.328 -5.059 -15.211 1 93.31 325 GLU A N 1
ATOM 2664 C CA . GLU A 1 325 ? 28.625 -5.43 -14.656 1 93.31 325 GLU A CA 1
ATOM 2665 C C . GLU A 1 325 ? 29.578 -4.246 -14.672 1 93.31 325 GLU A C 1
ATOM 2667 O O . GLU A 1 325 ? 30.406 -4.094 -13.758 1 93.31 325 GLU A O 1
ATOM 2672 N N . GLY A 1 326 ? 29.547 -3.479 -15.664 1 92.12 326 GLY A N 1
ATOM 2673 C CA . GLY A 1 326 ? 30.422 -2.324 -15.812 1 92.12 326 GLY A CA 1
ATOM 2674 C C . GLY A 1 326 ? 30.234 -1.298 -14.711 1 92.12 326 GLY A C 1
ATOM 2675 O O . GLY A 1 326 ? 31.156 -0.52 -14.422 1 92.12 326 GLY A O 1
ATOM 2676 N N . LEU A 1 327 ? 29.094 -1.342 -14.133 1 93.56 327 LEU A N 1
ATOM 2677 C CA . LEU A 1 327 ? 28.828 -0.396 -13.062 1 93.56 327 LEU A CA 1
ATOM 2678 C C . LEU A 1 327 ? 29.281 -0.95 -11.719 1 93.56 327 LEU A C 1
ATOM 2680 O O . LEU A 1 327 ? 29.219 -0.257 -10.695 1 93.56 327 LEU A O 1
ATOM 2684 N N . GLY A 1 328 ? 29.781 -2.217 -11.688 1 92.88 328 GLY A N 1
ATOM 2685 C CA . GLY A 1 328 ? 30.266 -2.83 -10.461 1 92.88 328 GLY A CA 1
ATOM 2686 C C . GLY A 1 328 ? 29.172 -3.428 -9.609 1 92.88 328 GLY A C 1
ATOM 2687 O O . GLY A 1 328 ? 29.156 -3.262 -8.391 1 92.88 328 GLY A O 1
ATOM 2688 N N . ILE A 1 329 ? 28.25 -4.047 -10.25 1 93 329 ILE A N 1
ATOM 2689 C CA . ILE A 1 329 ? 27.156 -4.672 -9.523 1 93 329 ILE A CA 1
ATOM 2690 C C . ILE A 1 329 ? 27.703 -5.746 -8.586 1 93 329 ILE A C 1
ATOM 2692 O O . ILE A 1 329 ? 28.469 -6.613 -9.016 1 93 329 ILE A O 1
ATOM 2696 N N . GLU A 1 330 ? 27.344 -5.645 -7.363 1 90.19 330 GLU A N 1
ATOM 2697 C CA . GLU A 1 330 ? 27.812 -6.586 -6.355 1 90.19 330 GLU A CA 1
ATOM 2698 C C . GLU A 1 330 ? 26.828 -7.738 -6.168 1 90.19 330 GLU A C 1
ATOM 2700 O O . GLU A 1 330 ? 27.234 -8.867 -5.887 1 90.19 330 GLU A O 1
ATOM 2705 N N . ASN A 1 331 ? 25.609 -7.348 -6.23 1 88.81 331 ASN A N 1
ATOM 2706 C CA . ASN A 1 331 ? 24.562 -8.336 -6.031 1 88.81 331 ASN A CA 1
ATOM 2707 C C . ASN A 1 331 ? 23.266 -7.934 -6.73 1 88.81 331 ASN A C 1
ATOM 2709 O O . ASN A 1 331 ? 22.984 -6.742 -6.887 1 88.81 331 ASN A O 1
ATOM 2713 N N . ILE A 1 332 ? 22.531 -8.938 -7.211 1 88.38 332 ILE A N 1
ATOM 2714 C CA . ILE A 1 332 ? 21.203 -8.711 -7.766 1 88.38 332 ILE A CA 1
ATOM 2715 C C . ILE A 1 332 ? 20.281 -9.867 -7.367 1 88.38 332 ILE A C 1
ATOM 2717 O O . ILE A 1 332 ? 20.688 -11.031 -7.395 1 88.38 332 ILE A O 1
ATOM 2721 N N . GLU A 1 333 ? 19.141 -9.516 -6.867 1 83.75 333 GLU A N 1
ATOM 2722 C CA . GLU A 1 333 ? 18.156 -10.531 -6.477 1 83.75 333 GLU A CA 1
ATOM 2723 C C . GLU A 1 333 ? 16.75 -10.141 -6.906 1 83.75 333 GLU A C 1
ATOM 2725 O O . GLU A 1 333 ? 16.469 -8.961 -7.129 1 83.75 333 GLU A O 1
ATOM 2730 N N . GLN A 1 334 ? 16.031 -11.094 -7.133 1 79.38 334 GLN A N 1
ATOM 2731 C CA . GLN A 1 334 ? 14.625 -10.875 -7.477 1 79.38 334 GLN A CA 1
ATOM 2732 C C . GLN A 1 334 ? 13.734 -11 -6.246 1 79.38 334 GLN A C 1
ATOM 2734 O O . GLN A 1 334 ? 13.867 -11.953 -5.469 1 79.38 334 GLN A O 1
ATOM 2739 N N . ASN A 1 335 ? 13.031 -10.078 -6.094 1 75.88 335 ASN A N 1
ATOM 2740 C CA . ASN A 1 335 ? 12.039 -10.055 -5.023 1 75.88 335 ASN A CA 1
ATOM 2741 C C . ASN A 1 335 ? 10.633 -9.797 -5.566 1 75.88 335 ASN A C 1
ATOM 2743 O O . ASN A 1 335 ? 10.195 -8.648 -5.648 1 75.88 335 ASN A O 1
ATOM 2747 N N . GLY A 1 336 ? 9.977 -10.891 -5.77 1 68.88 336 GLY A N 1
ATOM 2748 C CA . GLY A 1 336 ? 8.695 -10.727 -6.449 1 68.88 336 GLY A CA 1
ATOM 2749 C C . GLY A 1 336 ? 8.844 -10.234 -7.875 1 68.88 336 GLY A C 1
ATOM 2750 O O . GLY A 1 336 ? 9.586 -10.812 -8.664 1 68.88 336 GLY A O 1
ATOM 2751 N N . GLY A 1 337 ? 8.086 -9.164 -8.086 1 69.56 337 GLY A N 1
ATOM 2752 C CA . GLY A 1 337 ? 8.125 -8.609 -9.43 1 69.56 337 GLY A CA 1
ATOM 2753 C C . GLY A 1 337 ? 9.195 -7.551 -9.609 1 69.56 337 GLY A C 1
ATOM 2754 O O . GLY A 1 337 ? 9.336 -6.98 -10.695 1 69.56 337 GLY A O 1
ATOM 2755 N N . THR A 1 338 ? 10 -7.438 -8.523 1 82.25 338 THR A N 1
ATOM 2756 C CA . THR A 1 338 ? 11.016 -6.391 -8.602 1 82.25 338 THR A CA 1
ATOM 2757 C C . THR A 1 338 ? 12.414 -6.977 -8.484 1 82.25 338 THR A C 1
ATOM 2759 O O . THR A 1 338 ? 12.586 -8.094 -7.977 1 82.25 338 THR A O 1
ATOM 2762 N N . LEU A 1 339 ? 13.273 -6.234 -9.055 1 88.38 339 LEU A N 1
ATOM 2763 C CA . LEU A 1 339 ? 14.695 -6.547 -8.93 1 88.38 339 LEU A CA 1
ATOM 2764 C C . LEU A 1 339 ? 15.383 -5.598 -7.961 1 88.38 339 LEU A C 1
ATOM 2766 O O . LEU A 1 339 ? 15.07 -4.406 -7.926 1 88.38 339 LEU A O 1
ATOM 2770 N N . ILE A 1 340 ? 16.266 -6.195 -7.176 1 90.75 340 ILE A N 1
ATOM 2771 C CA . ILE A 1 340 ? 17.047 -5.395 -6.246 1 90.75 340 ILE A CA 1
ATOM 2772 C C . ILE A 1 340 ? 18.531 -5.543 -6.574 1 90.75 340 ILE A C 1
ATOM 2774 O O . ILE A 1 340 ? 19.094 -6.645 -6.496 1 90.75 340 ILE A O 1
ATOM 2778 N N . ALA A 1 341 ? 19.156 -4.477 -6.902 1 93.94 341 ALA A N 1
ATOM 2779 C CA . ALA A 1 341 ? 20.578 -4.492 -7.258 1 93.94 341 ALA A CA 1
ATOM 2780 C C . ALA A 1 341 ? 21.406 -3.688 -6.258 1 93.94 341 ALA A C 1
ATOM 2782 O O . ALA A 1 341 ? 20.969 -2.627 -5.797 1 93.94 341 ALA A O 1
ATOM 2783 N N . THR A 1 342 ? 22.547 -4.184 -5.902 1 93.06 342 THR A N 1
ATOM 2784 C CA . THR A 1 342 ? 23.453 -3.543 -4.961 1 93.06 342 THR A CA 1
ATOM 2785 C C . THR A 1 342 ? 24.75 -3.137 -5.652 1 93.06 342 THR A C 1
ATOM 2787 O O . THR A 1 342 ? 25.359 -3.945 -6.344 1 93.06 342 THR A O 1
ATOM 2790 N N . PHE A 1 343 ? 25.094 -1.9 -5.449 1 94.75 343 PHE A N 1
ATOM 2791 C CA . PHE A 1 343 ? 26.297 -1.342 -6.039 1 94.75 343 PHE A CA 1
ATOM 2792 C C . PHE A 1 343 ? 27.172 -0.704 -4.969 1 94.75 343 PHE A C 1
ATOM 2794 O O . PHE A 1 343 ? 26.719 -0.462 -3.848 1 94.75 343 PHE A O 1
ATOM 2801 N N . PRO A 1 344 ? 28.469 -0.488 -5.363 1 91.81 344 PRO A N 1
ATOM 2802 C CA . PRO A 1 344 ? 29.297 0.297 -4.449 1 91.81 344 PRO A CA 1
ATOM 2803 C C . PRO A 1 344 ? 28.797 1.728 -4.273 1 91.81 344 PRO A C 1
ATOM 2805 O O . PRO A 1 344 ? 28.047 2.229 -5.117 1 91.81 344 PRO A O 1
ATOM 2808 N N . LEU A 1 345 ? 29.234 2.355 -3.268 1 88.5 345 LEU A N 1
ATOM 2809 C CA . LEU A 1 345 ? 28.766 3.695 -2.924 1 88.5 345 LEU A CA 1
ATOM 2810 C C . LEU A 1 345 ? 29.219 4.711 -3.967 1 88.5 345 LEU A C 1
ATOM 2812 O O . LEU A 1 345 ? 28.672 5.816 -4.035 1 88.5 345 LEU A O 1
ATOM 2816 N N . THR A 1 346 ? 30.125 4.324 -4.73 1 89.25 346 THR A N 1
ATOM 2817 C CA . THR A 1 346 ? 30.609 5.223 -5.766 1 89.25 346 THR A CA 1
ATOM 2818 C C . THR A 1 346 ? 29.578 5.391 -6.879 1 89.25 346 THR A C 1
ATOM 2820 O O . THR A 1 346 ? 29.656 6.34 -7.66 1 89.25 346 THR A O 1
ATOM 2823 N N . VAL A 1 347 ? 28.672 4.5 -6.906 1 93.75 347 VAL A N 1
ATOM 2824 C CA . VAL A 1 347 ? 27.609 4.547 -7.91 1 93.75 347 VAL A CA 1
ATOM 2825 C C . VAL A 1 347 ? 26.391 5.27 -7.344 1 93.75 347 VAL A C 1
ATOM 2827 O O . VAL A 1 347 ? 26.016 5.055 -6.188 1 93.75 347 VAL A O 1
ATOM 2830 N N . ASP A 1 348 ? 25.828 6.199 -8.172 1 92.44 348 ASP A N 1
ATOM 2831 C CA . ASP A 1 348 ? 24.594 6.855 -7.734 1 92.44 348 ASP A CA 1
ATOM 2832 C C . ASP A 1 348 ? 23.453 6.598 -8.711 1 92.44 348 ASP A C 1
ATOM 2834 O O . ASP A 1 348 ? 23.625 5.844 -9.68 1 92.44 348 ASP A O 1
ATOM 2838 N N . ILE A 1 349 ? 22.375 7.199 -8.43 1 94.75 349 ILE A N 1
ATOM 2839 C CA . ILE A 1 349 ? 21.156 6.898 -9.172 1 94.75 349 ILE A CA 1
ATOM 2840 C C . ILE A 1 349 ? 21.297 7.395 -10.609 1 94.75 349 ILE A C 1
ATOM 2842 O O . ILE A 1 349 ? 20.766 6.773 -11.539 1 94.75 349 ILE A O 1
ATOM 2846 N N . ASN A 1 350 ? 22 8.477 -10.805 1 94.62 350 ASN A N 1
ATOM 2847 C CA . ASN A 1 350 ? 22.188 9.008 -12.148 1 94.62 350 ASN A CA 1
ATOM 2848 C C . ASN A 1 350 ? 23.062 8.078 -12.992 1 94.62 350 ASN A C 1
ATOM 2850 O O . ASN A 1 350 ? 22.766 7.844 -14.172 1 94.62 350 ASN A O 1
ATOM 2854 N N . 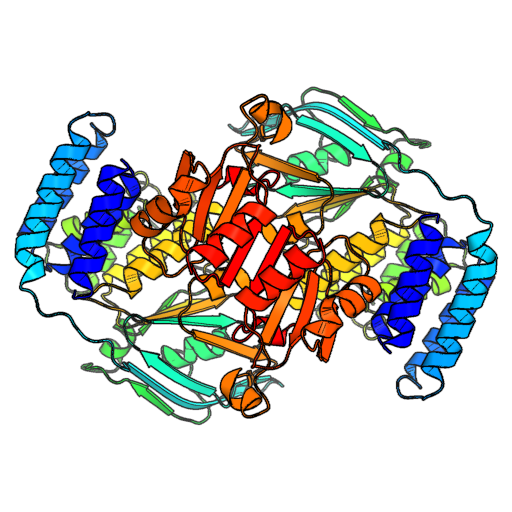GLN A 1 351 ? 24.047 7.57 -12.383 1 94.94 351 GLN A N 1
ATOM 2855 C CA . GLN A 1 351 ? 24.891 6.617 -13.078 1 94.94 351 GLN A CA 1
ATOM 2856 C C . GLN A 1 351 ? 24.125 5.348 -13.438 1 94.94 351 GLN A C 1
ATOM 2858 O O . GLN A 1 351 ? 24.312 4.789 -14.523 1 94.94 351 GLN A O 1
ATOM 2863 N N . PHE A 1 352 ? 23.328 4.973 -12.523 1 96.88 352 PHE A N 1
ATOM 2864 C CA . PHE A 1 352 ? 22.516 3.791 -12.773 1 96.88 352 PHE A CA 1
ATOM 2865 C C . PHE A 1 352 ? 21.562 4.023 -13.945 1 96.88 352 PHE A C 1
ATOM 2867 O O . PHE A 1 352 ? 21.484 3.197 -14.852 1 96.88 352 PHE A O 1
ATOM 2874 N N . MET A 1 353 ? 20.875 5.168 -13.922 1 96.62 353 MET A N 1
ATOM 2875 C CA . MET A 1 353 ? 19.953 5.5 -15 1 96.62 353 MET A CA 1
ATOM 2876 C C . MET A 1 353 ? 20.688 5.586 -16.328 1 96.62 353 MET A C 1
ATOM 2878 O O . MET A 1 353 ? 20.188 5.105 -17.359 1 96.62 353 MET A O 1
ATOM 2882 N N . LYS A 1 354 ? 21.844 6.141 -16.312 1 95.5 354 LYS A N 1
ATOM 2883 C CA . LYS A 1 354 ? 22.656 6.238 -17.531 1 95.5 354 LYS A CA 1
ATOM 2884 C C . LYS A 1 354 ? 23.016 4.852 -18.062 1 95.5 354 LYS A C 1
ATOM 2886 O O . LYS A 1 354 ? 22.953 4.613 -19.266 1 95.5 354 LYS A O 1
ATOM 2891 N N . ALA A 1 355 ? 23.359 4.016 -17.188 1 95.75 355 ALA A N 1
ATOM 2892 C CA . ALA A 1 355 ? 23.703 2.652 -17.594 1 95.75 355 ALA A CA 1
ATOM 2893 C C . ALA A 1 355 ? 22.5 1.952 -18.219 1 95.75 355 ALA A C 1
ATOM 2895 O O . ALA A 1 355 ? 22.656 1.207 -19.188 1 95.75 355 ALA A O 1
ATOM 2896 N N . LEU A 1 356 ? 21.344 2.139 -17.609 1 95.88 356 LEU A N 1
ATOM 2897 C CA . LEU A 1 356 ? 20.141 1.546 -18.172 1 95.88 356 LEU A CA 1
ATOM 2898 C C . LEU A 1 356 ? 19.922 2.01 -19.609 1 95.88 356 LEU A C 1
ATOM 2900 O O . LEU A 1 356 ? 19.578 1.203 -20.469 1 95.88 356 LEU A O 1
ATOM 2904 N N . ILE A 1 357 ? 20.125 3.293 -19.766 1 94.88 357 ILE A N 1
ATOM 2905 C CA . ILE A 1 357 ? 19.906 3.887 -21.078 1 94.88 357 ILE A CA 1
ATOM 2906 C C . ILE A 1 357 ? 20.938 3.33 -22.062 1 94.88 357 ILE A C 1
ATOM 2908 O O . ILE A 1 357 ? 20.578 2.881 -23.156 1 94.88 357 ILE A O 1
ATOM 2912 N N . ASP A 1 358 ? 22.156 3.287 -21.672 1 95.25 358 ASP A N 1
ATOM 2913 C CA . ASP A 1 358 ? 23.25 2.863 -22.531 1 95.25 358 ASP A CA 1
ATOM 2914 C C . ASP A 1 358 ? 23.109 1.396 -22.938 1 95.25 358 ASP A C 1
ATOM 2916 O O . ASP A 1 358 ? 23.406 1.019 -24.062 1 95.25 358 ASP A O 1
ATOM 2920 N N . GLN A 1 359 ? 22.656 0.633 -22.047 1 95.12 359 GLN A N 1
ATOM 2921 C CA . GLN A 1 359 ? 22.547 -0.802 -22.281 1 95.12 359 GLN A CA 1
ATOM 2922 C C . GLN A 1 359 ? 21.156 -1.165 -22.812 1 95.12 359 GLN A C 1
ATOM 2924 O O . GLN A 1 359 ? 20.844 -2.344 -22.969 1 95.12 359 GLN A O 1
ATOM 2929 N N . GLN A 1 360 ? 20.312 -0.196 -22.938 1 93.44 360 GLN A N 1
ATOM 2930 C CA . GLN A 1 360 ? 18.984 -0.343 -23.5 1 93.44 360 GLN A CA 1
ATOM 2931 C C . GLN A 1 360 ? 18.109 -1.256 -22.641 1 93.44 360 GLN A C 1
ATOM 2933 O O . GLN A 1 360 ? 17.469 -2.172 -23.156 1 93.44 360 GLN A O 1
ATOM 2938 N N . ILE A 1 361 ? 18.25 -1.084 -21.375 1 94.19 361 ILE A N 1
ATOM 2939 C CA . ILE A 1 361 ? 17.375 -1.781 -20.453 1 94.19 361 ILE A CA 1
ATOM 2940 C C . ILE A 1 361 ? 16.125 -0.93 -20.156 1 94.19 361 ILE A C 1
ATOM 2942 O O . ILE A 1 361 ? 16.234 0.159 -19.594 1 94.19 361 ILE A O 1
ATOM 2946 N N . THR A 1 362 ? 15.008 -1.415 -20.5 1 92.25 362 THR A N 1
ATOM 2947 C CA . THR A 1 362 ? 13.773 -0.685 -20.266 1 92.25 362 THR A CA 1
ATOM 2948 C C . THR A 1 362 ? 13.227 -0.993 -18.859 1 92.25 362 THR A C 1
ATOM 2950 O O . THR A 1 362 ? 13.195 -2.152 -18.453 1 92.25 362 THR A O 1
ATOM 2953 N N . ILE A 1 363 ? 12.812 0.129 -18.188 1 93.62 363 ILE A N 1
ATOM 2954 C CA . ILE A 1 363 ? 12.242 -0.062 -16.859 1 93.62 363 ILE A CA 1
ATOM 2955 C C . ILE A 1 363 ? 10.891 0.637 -16.766 1 93.62 363 ILE A C 1
ATOM 2957 O O . ILE A 1 363 ? 10.586 1.516 -17.562 1 93.62 363 ILE A O 1
ATOM 2961 N N . LYS A 1 364 ? 10.062 0.23 -15.828 1 89 364 LYS A N 1
ATOM 2962 C CA . LYS A 1 364 ? 8.781 0.86 -15.555 1 89 364 LYS A CA 1
ATOM 2963 C C . LYS A 1 364 ? 8.758 1.491 -14.164 1 89 364 LYS A C 1
ATOM 2965 O O . LYS A 1 364 ? 7.887 2.305 -13.852 1 89 364 LYS A O 1
ATOM 2970 N N . TYR A 1 365 ? 9.703 1.119 -13.445 1 91.62 365 TYR A N 1
ATOM 2971 C CA . TYR A 1 365 ? 9.766 1.517 -12.039 1 91.62 365 TYR A CA 1
ATOM 2972 C C . TYR A 1 365 ? 11.203 1.524 -11.531 1 91.62 365 TYR A C 1
ATOM 2974 O O . TYR A 1 365 ? 12 0.658 -11.898 1 91.62 365 TYR A O 1
ATOM 2982 N N . LEU A 1 366 ? 11.461 2.537 -10.766 1 94.62 366 LEU A N 1
ATOM 2983 C CA . LEU A 1 366 ? 12.766 2.656 -10.133 1 94.62 366 LEU A CA 1
ATOM 2984 C C . LEU A 1 366 ? 12.664 3.361 -8.789 1 94.62 366 LEU A C 1
ATOM 2986 O O . LEU A 1 366 ? 11.953 4.359 -8.656 1 94.62 366 LEU A O 1
ATOM 2990 N N . ARG A 1 367 ? 13.406 2.811 -7.797 1 91.44 367 ARG A N 1
ATOM 2991 C CA . ARG A 1 367 ? 13.422 3.439 -6.48 1 91.44 367 ARG A CA 1
ATOM 2992 C C . ARG A 1 367 ? 14.766 3.244 -5.797 1 91.44 367 ARG A C 1
ATOM 2994 O O . ARG A 1 367 ? 15.258 2.117 -5.684 1 91.44 367 ARG A O 1
ATOM 3001 N N . ASP A 1 368 ? 15.312 4.363 -5.41 1 91.94 368 ASP A N 1
ATOM 3002 C CA . ASP A 1 368 ? 16.516 4.309 -4.574 1 91.94 368 ASP A CA 1
ATOM 3003 C C . ASP A 1 368 ? 16.156 3.916 -3.141 1 91.94 368 ASP A C 1
ATOM 3005 O O . ASP A 1 368 ? 15.625 4.727 -2.385 1 91.94 368 ASP A O 1
ATOM 3009 N N . ILE A 1 369 ? 16.609 2.668 -2.775 1 87.75 369 ILE A N 1
ATOM 3010 C CA . ILE A 1 369 ? 16.219 2.209 -1.449 1 87.75 369 ILE A CA 1
ATOM 3011 C C . ILE A 1 369 ? 17.438 2.148 -0.536 1 87.75 369 ILE A C 1
ATOM 3013 O O . ILE A 1 369 ? 17.438 1.432 0.467 1 87.75 369 ILE A O 1
ATOM 3017 N N . THR A 1 370 ? 18.438 2.85 -0.876 1 86.62 370 THR A N 1
ATOM 3018 C CA . THR A 1 370 ? 19.688 2.877 -0.12 1 86.62 370 THR A CA 1
ATOM 3019 C C . THR A 1 370 ? 19.422 3.213 1.345 1 86.62 370 THR A C 1
ATOM 3021 O O . THR A 1 370 ? 20.016 2.609 2.242 1 86.62 370 THR A O 1
ATOM 3024 N N . HIS A 1 371 ? 18.578 4.121 1.577 1 80.5 371 HIS A N 1
ATOM 3025 C CA . HIS A 1 371 ? 18.281 4.555 2.939 1 80.5 371 HIS A CA 1
ATOM 3026 C C . HIS A 1 371 ? 16.844 4.238 3.322 1 80.5 371 HIS A C 1
ATOM 3028 O O . HIS A 1 371 ? 16.281 4.879 4.211 1 80.5 371 HIS A O 1
ATOM 3034 N N . SER A 1 372 ? 16.328 3.279 2.592 1 78.5 372 SER A N 1
ATOM 3035 C CA . SER A 1 372 ? 14.938 2.916 2.83 1 78.5 372 SER A CA 1
ATOM 3036 C C . SER A 1 372 ? 14.836 1.701 3.744 1 78.5 372 SER A C 1
ATOM 3038 O O . SER A 1 372 ? 15.664 0.794 3.678 1 78.5 372 SER A O 1
ATOM 3040 N N . THR A 1 373 ? 13.836 1.652 4.57 1 78.06 373 THR A N 1
ATOM 3041 C CA . THR A 1 373 ? 13.547 0.494 5.41 1 78.06 373 THR A CA 1
ATOM 3042 C C . THR A 1 373 ? 13.133 -0.701 4.555 1 78.06 373 THR A C 1
ATOM 3044 O O . THR A 1 373 ? 13.102 -1.834 5.039 1 78.06 373 THR A O 1
ATOM 3047 N N . ARG A 1 374 ? 12.867 -0.388 3.326 1 78.38 374 ARG A N 1
ATOM 3048 C CA . ARG A 1 374 ? 12.578 -1.464 2.381 1 78.38 374 ARG A CA 1
ATOM 3049 C C . ARG A 1 374 ? 13.672 -2.529 2.42 1 78.38 374 ARG A C 1
ATOM 3051 O O . ARG A 1 374 ? 13.398 -3.713 2.211 1 78.38 374 ARG A O 1
ATOM 3058 N N . ARG A 1 375 ? 14.766 -2.176 2.775 1 78.81 375 ARG A N 1
ATOM 3059 C CA . ARG A 1 375 ? 15.906 -3.082 2.795 1 78.81 375 ARG A CA 1
ATOM 3060 C C . ARG A 1 375 ? 15.703 -4.203 3.805 1 78.81 375 ARG A C 1
ATOM 3062 O O . ARG A 1 375 ? 16.234 -5.301 3.639 1 78.81 375 ARG A O 1
ATOM 3069 N N . PHE A 1 376 ? 14.914 -3.912 4.777 1 76.56 376 PHE A N 1
ATOM 3070 C CA . PHE A 1 376 ? 14.695 -4.891 5.836 1 76.56 376 PHE A CA 1
ATOM 3071 C C . PHE A 1 376 ? 13.703 -5.957 5.395 1 76.56 376 PHE A C 1
ATOM 3073 O O . PHE A 1 376 ? 13.516 -6.965 6.082 1 76.56 376 PHE A O 1
ATOM 3080 N N . PHE A 1 377 ? 13.164 -5.742 4.293 1 73.12 377 PHE A N 1
ATOM 3081 C CA . PHE A 1 377 ? 12.133 -6.672 3.84 1 73.12 377 PHE A CA 1
ATOM 3082 C C . PHE A 1 377 ? 12.594 -7.414 2.592 1 73.12 377 PHE A C 1
ATOM 3084 O O . PHE A 1 377 ? 11.773 -7.996 1.876 1 73.12 377 PHE A O 1
ATOM 3091 N N . ILE A 1 378 ? 13.781 -7.176 2.34 1 70.19 378 ILE A N 1
ATOM 3092 C CA . ILE A 1 378 ? 14.352 -7.914 1.22 1 70.19 378 ILE A CA 1
ATOM 3093 C C . ILE A 1 378 ? 14.805 -9.297 1.689 1 70.19 378 ILE A C 1
ATOM 3095 O O . ILE A 1 378 ? 15.438 -9.422 2.74 1 70.19 378 ILE A O 1
ATOM 3099 N N . LYS A 1 379 ? 14.125 -10.352 1.207 1 56.69 379 LYS A N 1
ATOM 3100 C CA . LYS A 1 379 ? 14.453 -11.719 1.572 1 56.69 379 LYS A CA 1
ATOM 3101 C C . LYS A 1 379 ? 15.906 -12.047 1.229 1 56.69 379 LYS A C 1
ATOM 3103 O O . LYS A 1 379 ? 16.453 -11.5 0.273 1 56.69 379 LYS A O 1
ATOM 3108 N N . MET B 1 1 ? 11.898 -20.484 -27.328 1 69.25 1 MET B N 1
ATOM 3109 C CA . MET B 1 1 ? 11.812 -21.141 -26.016 1 69.25 1 MET B CA 1
ATOM 3110 C C . MET B 1 1 ? 10.391 -21.078 -25.469 1 69.25 1 MET B C 1
ATOM 3112 O O . MET B 1 1 ? 9.758 -20.031 -25.484 1 69.25 1 MET B O 1
ATOM 3116 N N . ASN B 1 2 ? 9.766 -22.281 -25.188 1 84.62 2 ASN B N 1
ATOM 3117 C CA . ASN B 1 2 ? 8.391 -22.281 -24.719 1 84.62 2 ASN B CA 1
ATOM 3118 C C . ASN B 1 2 ? 8.297 -21.844 -23.25 1 84.62 2 ASN B C 1
ATOM 3120 O O . ASN B 1 2 ? 9.32 -21.625 -22.609 1 84.62 2 ASN B O 1
ATOM 3124 N N . LEU B 1 3 ? 7.195 -21.578 -22.781 1 88.06 3 LEU B N 1
ATOM 3125 C CA . LEU B 1 3 ? 6.938 -21.031 -21.453 1 88.06 3 LEU B CA 1
ATOM 3126 C C . LEU B 1 3 ? 7.555 -21.891 -20.375 1 88.06 3 LEU B C 1
ATOM 3128 O O . LEU B 1 3 ? 8.164 -21.391 -19.422 1 88.06 3 LEU B O 1
ATOM 3132 N N . PHE B 1 4 ? 7.465 -23.219 -20.516 1 93.88 4 PHE B N 1
ATOM 3133 C CA . PHE B 1 4 ? 8.023 -24.125 -19.531 1 93.88 4 PHE B CA 1
ATOM 3134 C C . PHE B 1 4 ? 9.539 -24.016 -19.469 1 93.88 4 PHE B C 1
ATOM 3136 O O . PHE B 1 4 ? 10.117 -23.922 -18.375 1 93.88 4 PHE B O 1
ATOM 3143 N N . GLN B 1 5 ? 10.156 -23.969 -20.547 1 93.31 5 GLN B N 1
ATOM 3144 C CA . GLN B 1 5 ? 11.609 -23.875 -20.609 1 93.31 5 GLN B CA 1
ATOM 3145 C C . GLN B 1 5 ? 12.094 -22.578 -19.953 1 93.31 5 GLN B C 1
ATOM 3147 O O . GLN B 1 5 ? 13.109 -22.578 -19.25 1 93.31 5 GLN B O 1
ATOM 3152 N N . GLN B 1 6 ? 11.406 -21.594 -20.219 1 89.19 6 GLN B N 1
ATOM 3153 C CA . GLN B 1 6 ? 11.758 -20.312 -19.609 1 89.19 6 GLN B CA 1
ATOM 3154 C C . GLN B 1 6 ? 11.672 -20.406 -18.078 1 89.19 6 GLN B C 1
ATOM 3156 O O . GLN B 1 6 ? 12.586 -19.984 -17.375 1 89.19 6 GLN B O 1
ATOM 3161 N N . GLN B 1 7 ? 10.586 -20.922 -17.578 1 91.75 7 GLN B N 1
ATOM 3162 C CA . GLN B 1 7 ? 10.398 -21.047 -16.125 1 91.75 7 GLN B CA 1
ATOM 3163 C C . GLN B 1 7 ? 11.406 -22.016 -15.523 1 91.75 7 GLN B C 1
ATOM 3165 O O . GLN B 1 7 ? 11.906 -21.781 -14.422 1 91.75 7 GLN B O 1
ATOM 3170 N N . PHE B 1 8 ? 11.625 -23.047 -16.266 1 95.06 8 PHE B N 1
ATOM 3171 C CA . PHE B 1 8 ? 12.617 -24.016 -15.812 1 95.06 8 PHE B CA 1
ATOM 3172 C C . PHE B 1 8 ? 13.984 -23.344 -15.648 1 95.06 8 PHE B C 1
ATOM 3174 O O . PHE B 1 8 ? 14.656 -23.547 -14.633 1 95.06 8 PHE B O 1
ATOM 3181 N N . ASN B 1 9 ? 14.367 -22.562 -16.609 1 92.12 9 ASN B N 1
ATOM 3182 C CA . ASN B 1 9 ? 15.633 -21.844 -16.547 1 92.12 9 ASN B CA 1
ATOM 3183 C C . ASN B 1 9 ? 15.688 -20.891 -15.359 1 92.12 9 ASN B C 1
ATOM 3185 O O . ASN B 1 9 ? 16.719 -20.75 -14.711 1 92.12 9 ASN B O 1
ATOM 3189 N N . GLU B 1 10 ? 14.617 -20.281 -15.125 1 88 10 GLU B N 1
ATOM 3190 C CA . GLU B 1 10 ? 14.539 -19.375 -13.969 1 88 10 GLU B CA 1
ATOM 3191 C C . GLU B 1 10 ? 14.766 -20.141 -12.664 1 88 10 GLU B C 1
ATOM 3193 O O . GLU B 1 10 ? 15.445 -19.641 -11.766 1 88 10 GLU B O 1
ATOM 3198 N N . VAL B 1 11 ? 14.203 -21.312 -12.555 1 93.44 11 VAL B N 1
ATOM 3199 C CA . VAL B 1 11 ? 14.336 -22.109 -11.336 1 93.44 11 VAL B CA 1
ATOM 3200 C C . VAL B 1 11 ? 15.781 -22.609 -11.195 1 93.44 11 VAL B C 1
ATOM 3202 O O . VAL B 1 11 ? 16.328 -22.641 -10.094 1 93.44 11 VAL B O 1
ATOM 3205 N N . GLN B 1 12 ? 16.359 -22.922 -12.344 1 94 12 GLN B N 1
ATOM 3206 C CA . GLN B 1 12 ? 17.766 -23.312 -12.328 1 94 12 GLN B CA 1
ATOM 3207 C C . GLN B 1 12 ? 18.641 -22.172 -11.82 1 94 12 GLN B C 1
ATOM 3209 O O . GLN B 1 12 ? 19.609 -22.406 -11.078 1 94 12 GLN B O 1
ATOM 3214 N N . GLU B 1 13 ? 18.344 -21.016 -12.242 1 87.88 13 GLU B N 1
ATOM 3215 C CA . GLU B 1 13 ? 19.078 -19.844 -11.781 1 87.88 13 GLU B CA 1
ATOM 3216 C C . GLU B 1 13 ? 18.922 -19.656 -10.281 1 87.88 13 GLU B C 1
ATOM 3218 O O . GLU B 1 13 ? 19.891 -19.328 -9.586 1 87.88 13 GLU B O 1
ATOM 3223 N N . LEU B 1 14 ? 17.75 -19.844 -9.789 1 88.19 14 LEU B N 1
ATOM 3224 C CA . LEU B 1 14 ? 17.5 -19.734 -8.359 1 88.19 14 LEU B CA 1
ATOM 3225 C C . LEU B 1 14 ? 18.297 -20.766 -7.586 1 88.19 14 LEU B C 1
ATOM 3227 O O . LEU B 1 14 ? 18.812 -20.484 -6.496 1 88.19 14 LEU B O 1
ATOM 3231 N N . LEU B 1 15 ? 18.344 -21.938 -8.164 1 92.94 15 LEU B N 1
ATOM 3232 C CA . LEU B 1 15 ? 19.109 -23.016 -7.551 1 92.94 15 LEU B CA 1
ATOM 3233 C C . LEU B 1 15 ? 20.578 -22.656 -7.484 1 92.94 15 LEU B C 1
ATOM 3235 O O . LEU B 1 15 ? 21.25 -22.906 -6.473 1 92.94 15 LEU B O 1
ATOM 3239 N N . GLN B 1 16 ? 21.047 -22.016 -8.539 1 88.75 16 GLN B N 1
ATOM 3240 C CA . GLN B 1 16 ? 22.438 -21.594 -8.57 1 88.75 16 GLN B CA 1
ATOM 3241 C C . GLN B 1 16 ? 22.719 -20.516 -7.523 1 88.75 16 GLN B C 1
ATOM 3243 O O . GLN B 1 16 ? 23.812 -20.453 -6.969 1 88.75 16 GLN B O 1
ATOM 3248 N N . LEU B 1 17 ? 21.719 -19.844 -7.207 1 81.88 17 LEU B N 1
ATOM 3249 C CA . LEU B 1 17 ? 21.859 -18.75 -6.242 1 81.88 17 LEU B CA 1
ATOM 3250 C C . LEU B 1 17 ? 21.531 -19.234 -4.832 1 81.88 17 LEU B C 1
ATOM 3252 O O . LEU B 1 17 ? 21.484 -18.438 -3.895 1 81.88 17 LEU B O 1
ATOM 3256 N N . ASN B 1 18 ? 21.234 -20.5 -4.652 1 87.69 18 ASN B N 1
ATOM 3257 C CA . ASN B 1 18 ? 20.969 -21.188 -3.387 1 87.69 18 ASN B CA 1
ATOM 3258 C C . ASN B 1 18 ? 19.719 -20.641 -2.703 1 87.69 18 ASN B C 1
ATOM 3260 O O . ASN B 1 18 ? 19.672 -20.547 -1.476 1 87.69 18 ASN B O 1
ATOM 3264 N N . ASP B 1 19 ? 18.797 -20.203 -3.467 1 85.94 19 ASP B N 1
ATOM 3265 C CA . ASP B 1 19 ? 17.484 -19.859 -2.932 1 85.94 19 ASP B CA 1
ATOM 3266 C C . ASP B 1 19 ? 16.578 -21.094 -2.861 1 85.94 19 ASP B C 1
ATOM 3268 O O . ASP B 1 19 ? 15.609 -21.203 -3.617 1 85.94 19 ASP B O 1
ATOM 3272 N N . PHE B 1 20 ? 16.812 -21.875 -1.91 1 91.62 20 PHE B N 1
ATOM 3273 C CA . PHE B 1 20 ? 16.188 -23.188 -1.841 1 91.62 20 PHE B CA 1
ATOM 3274 C C . PHE B 1 20 ? 14.703 -23.078 -1.544 1 91.62 20 PHE B C 1
ATOM 3276 O O . PHE B 1 20 ? 13.906 -23.891 -2.031 1 91.62 20 PHE B O 1
ATOM 3283 N N . GLN B 1 21 ? 14.312 -22.094 -0.828 1 88.56 21 GLN B N 1
ATOM 3284 C CA . GLN B 1 21 ? 12.906 -21.938 -0.489 1 88.56 21 GLN B CA 1
ATOM 3285 C C . GLN B 1 21 ? 12.062 -21.703 -1.74 1 88.56 21 GLN B C 1
ATOM 3287 O O . GLN B 1 21 ? 11.031 -22.359 -1.931 1 88.56 21 GLN B O 1
ATOM 3292 N N . GLN B 1 22 ? 12.539 -20.875 -2.537 1 89.5 22 GLN B N 1
ATOM 3293 C CA . GLN B 1 22 ? 11.812 -20.594 -3.77 1 89.5 22 GLN B CA 1
ATOM 3294 C C . GLN B 1 22 ? 11.891 -21.781 -4.734 1 89.5 22 GLN B C 1
ATOM 3296 O O . GLN B 1 22 ? 10.922 -22.078 -5.441 1 89.5 22 GLN B O 1
ATOM 3301 N N . VAL B 1 23 ? 13.023 -22.391 -4.773 1 94.31 23 VAL B N 1
ATOM 3302 C CA . VAL B 1 23 ? 13.211 -23.547 -5.648 1 94.31 23 VAL B CA 1
ATOM 3303 C C . VAL B 1 23 ? 12.227 -24.641 -5.266 1 94.31 23 VAL B C 1
ATOM 3305 O O . VAL B 1 23 ? 11.578 -25.234 -6.133 1 94.31 23 VAL B O 1
ATOM 3308 N N . ILE B 1 24 ? 12.094 -24.859 -4.004 1 96.75 24 ILE B N 1
ATOM 3309 C CA . ILE B 1 24 ? 11.203 -25.906 -3.52 1 96.75 24 ILE B CA 1
ATOM 3310 C C . ILE B 1 24 ? 9.766 -25.594 -3.932 1 96.75 24 ILE B C 1
ATOM 3312 O O . ILE B 1 24 ? 9.047 -26.469 -4.422 1 96.75 24 ILE B O 1
ATOM 3316 N N . LYS B 1 25 ? 9.344 -24.391 -3.785 1 95.12 25 LYS B N 1
ATOM 3317 C CA . LYS B 1 25 ? 8.008 -23.969 -4.203 1 95.12 25 LYS B CA 1
ATOM 3318 C C . LYS B 1 25 ? 7.777 -24.266 -5.684 1 95.12 25 LYS B C 1
ATOM 3320 O O . LYS B 1 25 ? 6.75 -24.844 -6.055 1 95.12 25 LYS B O 1
ATOM 3325 N N . ARG B 1 26 ? 8.727 -23.969 -6.434 1 95.5 26 ARG B N 1
ATOM 3326 C CA . ARG B 1 26 ? 8.594 -24.109 -7.879 1 95.5 26 ARG B CA 1
ATOM 3327 C C . ARG B 1 26 ? 8.656 -25.578 -8.289 1 95.5 26 ARG B C 1
ATOM 3329 O O . ARG B 1 26 ? 7.984 -26 -9.227 1 95.5 26 ARG B O 1
ATOM 3336 N N . ILE B 1 27 ? 9.453 -26.297 -7.605 1 97.88 27 ILE B N 1
ATOM 3337 C CA . ILE B 1 27 ? 9.523 -27.734 -7.859 1 97.88 27 ILE B CA 1
ATOM 3338 C C . ILE B 1 27 ? 8.164 -28.375 -7.562 1 97.88 27 ILE B C 1
ATOM 3340 O O . ILE B 1 27 ? 7.711 -29.25 -8.297 1 97.88 27 ILE B O 1
ATOM 3344 N N . ILE B 1 28 ? 7.59 -27.938 -6.531 1 98 28 ILE B N 1
ATOM 3345 C CA . ILE B 1 28 ? 6.266 -28.453 -6.203 1 98 28 ILE B CA 1
ATOM 3346 C C . ILE B 1 28 ? 5.281 -28.094 -7.312 1 98 28 ILE B C 1
ATOM 3348 O O . ILE B 1 28 ? 4.465 -28.922 -7.719 1 98 28 ILE B O 1
ATOM 3352 N N . ASP B 1 29 ? 5.355 -26.891 -7.789 1 96.88 29 ASP B N 1
ATOM 3353 C CA . ASP B 1 29 ? 4.516 -26.5 -8.914 1 96.88 29 ASP B CA 1
ATOM 3354 C C . ASP B 1 29 ? 4.695 -27.453 -10.094 1 96.88 29 ASP B C 1
ATOM 3356 O O . ASP B 1 29 ? 3.717 -27.953 -10.648 1 96.88 29 ASP B O 1
ATOM 3360 N N . PHE B 1 30 ? 5.957 -27.719 -10.438 1 97.69 30 PHE B N 1
ATOM 3361 C CA . PHE B 1 30 ? 6.27 -28.625 -11.539 1 97.69 30 PHE B CA 1
ATOM 3362 C C . PHE B 1 30 ? 5.781 -30.031 -11.25 1 97.69 30 PHE B C 1
ATOM 3364 O O . PHE B 1 30 ? 5.301 -30.734 -12.148 1 97.69 30 PHE B O 1
ATOM 3371 N N . THR B 1 31 ? 5.945 -30.406 -10.047 1 98.12 31 THR B N 1
ATOM 3372 C CA . THR B 1 31 ? 5.492 -31.734 -9.641 1 98.12 31 THR B CA 1
ATOM 3373 C C . THR B 1 31 ? 3.99 -31.875 -9.859 1 98.12 31 THR B C 1
ATOM 3375 O O . THR B 1 31 ? 3.541 -32.875 -10.453 1 98.12 31 THR B O 1
ATOM 3378 N N . LEU B 1 32 ? 3.277 -30.938 -9.422 1 96.19 32 LEU B N 1
ATOM 3379 C CA . LEU B 1 32 ? 1.828 -30.969 -9.586 1 96.19 32 LEU B CA 1
ATOM 3380 C C . LEU B 1 32 ? 1.447 -30.922 -11.062 1 96.19 32 LEU B C 1
ATOM 3382 O O . LEU B 1 32 ? 0.444 -31.516 -11.469 1 96.19 32 LEU B O 1
ATOM 3386 N N . ASP B 1 33 ? 2.229 -30.297 -11.82 1 95.62 33 ASP B N 1
ATOM 3387 C CA . ASP B 1 33 ? 1.98 -30.188 -13.258 1 95.62 33 ASP B CA 1
ATOM 3388 C C . ASP B 1 33 ? 2.086 -31.547 -13.938 1 95.62 33 ASP B C 1
ATOM 3390 O O . ASP B 1 33 ? 1.507 -31.75 -15.008 1 95.62 33 ASP B O 1
ATOM 3394 N N . THR B 1 34 ? 2.863 -32.469 -13.398 1 96 34 THR B N 1
ATOM 3395 C CA . THR B 1 34 ? 3.008 -33.781 -13.992 1 96 34 THR B CA 1
ATOM 3396 C C . THR B 1 34 ? 1.7 -34.562 -13.898 1 96 34 THR B C 1
ATOM 3398 O O . THR B 1 34 ? 1.438 -35.438 -14.719 1 96 34 THR B O 1
ATOM 3401 N N . GLU B 1 35 ? 0.961 -34.281 -12.867 1 93.19 35 GLU B N 1
ATOM 3402 C CA . GLU B 1 35 ? -0.254 -35.031 -12.555 1 93.19 35 GLU B CA 1
ATOM 3403 C C . GLU B 1 35 ? 0.032 -36.531 -12.453 1 93.19 35 GLU B C 1
ATOM 3405 O O . GLU B 1 35 ? -0.77 -37.344 -12.891 1 93.19 35 GLU B O 1
ATOM 3410 N N . ALA B 1 36 ? 1.187 -36.844 -11.984 1 94.62 36 ALA B N 1
ATOM 3411 C CA . ALA B 1 36 ? 1.618 -38.25 -11.859 1 94.62 36 ALA B CA 1
ATOM 3412 C C . ALA B 1 36 ? 2.021 -38.562 -10.43 1 94.62 36 ALA B C 1
ATOM 3414 O O . ALA B 1 36 ? 2.916 -37.938 -9.867 1 94.62 36 ALA B O 1
ATOM 3415 N N . ILE B 1 37 ? 1.471 -39.594 -9.93 1 96 37 ILE B N 1
ATOM 3416 C CA . ILE B 1 37 ? 1.605 -39.969 -8.523 1 96 37 ILE B CA 1
ATOM 3417 C C . ILE B 1 37 ? 3.061 -40.312 -8.219 1 96 37 ILE B C 1
ATOM 3419 O O . ILE B 1 37 ? 3.539 -40.094 -7.102 1 96 37 ILE B O 1
ATOM 3423 N N . GLN B 1 38 ? 3.756 -40.875 -9.195 1 96.5 38 GLN B N 1
ATOM 3424 C CA . GLN B 1 38 ? 5.152 -41.25 -8.984 1 96.5 38 GLN B CA 1
ATOM 3425 C C . GLN B 1 38 ? 5.988 -40.031 -8.586 1 96.5 38 GLN B C 1
ATOM 3427 O O . GLN B 1 38 ? 6.852 -40.125 -7.711 1 96.5 38 GLN B O 1
ATOM 3432 N N . PHE B 1 39 ? 5.699 -38.938 -9.203 1 97.62 39 PHE B N 1
ATOM 3433 C CA . PHE B 1 39 ? 6.449 -37.719 -8.898 1 97.62 39 PHE B CA 1
ATOM 3434 C C . PHE B 1 39 ? 5.969 -37.094 -7.59 1 97.62 39 PHE B C 1
ATOM 3436 O O . PHE B 1 39 ? 6.75 -36.469 -6.863 1 97.62 39 PHE B O 1
ATOM 3443 N N . TYR B 1 40 ? 4.652 -37.25 -7.32 1 98 40 TYR B N 1
ATOM 3444 C CA . TYR B 1 40 ? 4.172 -36.844 -6.012 1 98 40 TYR B CA 1
ATOM 3445 C C . TYR B 1 40 ? 4.941 -37.531 -4.895 1 98 40 TYR B C 1
ATOM 3447 O O . TYR B 1 40 ? 5.367 -36.875 -3.932 1 98 40 TYR B O 1
ATOM 3455 N N . LYS B 1 41 ? 5.133 -38.781 -5.09 1 97.88 41 LYS B N 1
ATOM 3456 C CA . LYS B 1 41 ? 5.848 -39.594 -4.102 1 97.88 41 LYS B CA 1
ATOM 3457 C C . LYS B 1 41 ? 7.301 -39.156 -3.98 1 97.88 41 LYS B C 1
ATOM 3459 O O . LYS B 1 41 ? 7.824 -39 -2.873 1 97.88 41 LYS B O 1
ATOM 3464 N N . GLN B 1 42 ? 7.891 -38.938 -5.098 1 98.12 42 GLN B N 1
ATOM 3465 C CA . GLN B 1 42 ? 9.297 -38.531 -5.117 1 98.12 42 GLN B CA 1
ATOM 3466 C C . GLN B 1 42 ? 9.508 -37.188 -4.406 1 98.12 42 GLN B C 1
ATOM 3468 O O . GLN B 1 42 ? 10.398 -37.094 -3.557 1 98.12 42 GLN B O 1
ATOM 3473 N N . THR B 1 43 ? 8.727 -36.188 -4.754 1 98.31 43 THR B N 1
ATOM 3474 C CA . THR B 1 43 ? 8.867 -34.875 -4.164 1 98.31 43 THR B CA 1
ATOM 3475 C C . THR B 1 43 ? 8.523 -34.906 -2.678 1 98.31 43 THR B C 1
ATOM 3477 O O . THR B 1 43 ? 9.211 -34.281 -1.866 1 98.31 43 THR B O 1
ATOM 3480 N N . THR B 1 44 ? 7.484 -35.625 -2.297 1 97.94 44 THR B N 1
ATOM 3481 C CA . THR B 1 44 ? 7.109 -35.719 -0.89 1 97.94 44 THR B CA 1
ATOM 3482 C C . THR B 1 44 ? 8.211 -36.406 -0.086 1 97.94 44 THR B C 1
ATOM 3484 O O . THR B 1 44 ? 8.469 -36.062 1.062 1 97.94 44 THR B O 1
ATOM 3487 N N . ALA B 1 45 ? 8.805 -37.406 -0.679 1 97.56 45 ALA B N 1
ATOM 3488 C CA . ALA B 1 45 ? 9.93 -38.094 -0.021 1 97.56 45 ALA B CA 1
ATOM 3489 C C . ALA B 1 45 ? 11.055 -37.094 0.262 1 97.56 45 ALA B C 1
ATOM 3491 O O . ALA B 1 45 ? 11.648 -37.125 1.345 1 97.56 45 ALA B O 1
ATOM 3492 N N . PHE B 1 46 ? 11.383 -36.312 -0.697 1 98 46 PHE B N 1
ATOM 3493 C CA . PHE B 1 46 ? 12.391 -35.281 -0.489 1 98 46 PHE B CA 1
ATOM 3494 C C . PHE B 1 46 ? 11.984 -34.344 0.642 1 98 46 PHE B C 1
ATOM 3496 O O . PHE B 1 46 ? 12.805 -34 1.499 1 98 46 PHE B O 1
ATOM 3503 N N . LEU B 1 47 ? 10.719 -33.875 0.611 1 97.75 47 LEU B N 1
ATOM 3504 C CA . LEU B 1 47 ? 10.242 -32.906 1.613 1 97.75 47 LEU B CA 1
ATOM 3505 C C . LEU B 1 47 ? 10.352 -33.5 3.014 1 97.75 47 LEU B C 1
ATOM 3507 O O . LEU B 1 47 ? 10.727 -32.812 3.959 1 97.75 47 LEU B O 1
ATOM 3511 N N . ASN B 1 48 ? 9.992 -34.781 3.129 1 96.75 48 ASN B N 1
ATOM 3512 C CA . ASN B 1 48 ? 10.125 -35.438 4.414 1 96.75 48 ASN B CA 1
ATOM 3513 C C . ASN B 1 48 ? 11.578 -35.5 4.871 1 96.75 48 ASN B C 1
ATOM 3515 O O . ASN B 1 48 ? 11.867 -35.281 6.051 1 96.75 48 ASN B O 1
ATOM 3519 N N . TRP B 1 49 ? 12.438 -35.781 3.951 1 97 49 TRP B N 1
ATOM 3520 C CA . TRP B 1 49 ? 13.867 -35.781 4.242 1 97 49 TRP B CA 1
ATOM 3521 C C . TRP B 1 49 ? 14.336 -34.375 4.625 1 97 49 TRP B C 1
ATOM 3523 O O . TRP B 1 49 ? 15.094 -34.219 5.586 1 97 49 TRP B O 1
ATOM 3533 N N . PHE B 1 50 ? 13.891 -33.375 3.896 1 95.94 50 PHE B N 1
ATOM 3534 C CA . PHE B 1 50 ? 14.297 -31.984 4.066 1 95.94 50 PHE B CA 1
ATOM 3535 C C . PHE B 1 50 ? 13.906 -31.469 5.449 1 95.94 50 PHE B C 1
ATOM 3537 O O . PHE B 1 50 ? 14.617 -30.656 6.035 1 95.94 50 PHE B O 1
ATOM 3544 N N . ASP B 1 51 ? 12.82 -31.938 5.977 1 94.44 51 ASP B N 1
ATOM 3545 C CA . ASP B 1 51 ? 12.352 -31.531 7.301 1 94.44 51 ASP B CA 1
ATOM 3546 C C . ASP B 1 51 ? 13.438 -31.734 8.352 1 94.44 51 ASP B C 1
ATOM 3548 O O . ASP B 1 51 ? 13.516 -30.984 9.32 1 94.44 51 ASP B O 1
ATOM 3552 N N . HIS B 1 52 ? 14.312 -32.688 8.117 1 94.31 52 HIS B N 1
ATOM 3553 C CA . HIS B 1 52 ? 15.32 -33.031 9.117 1 94.31 52 HIS B CA 1
ATOM 3554 C C . HIS B 1 52 ? 16.719 -32.719 8.617 1 94.31 52 HIS B C 1
ATOM 3556 O O . HIS B 1 52 ? 17.703 -32.875 9.359 1 94.31 52 HIS B O 1
ATOM 3562 N N . ASN B 1 53 ? 16.859 -32.25 7.363 1 94.81 53 ASN B N 1
ATOM 3563 C CA . ASN B 1 53 ? 18.172 -32.062 6.766 1 94.81 53 ASN B CA 1
ATOM 3564 C C . ASN B 1 53 ? 18.266 -30.734 6.031 1 94.81 53 ASN B C 1
ATOM 3566 O O . ASN B 1 53 ? 18.875 -30.641 4.973 1 94.81 53 ASN B O 1
ATOM 3570 N N . SER B 1 54 ? 17.625 -29.719 6.512 1 90.12 54 SER B N 1
ATOM 3571 C CA . SER B 1 54 ? 17.531 -28.438 5.82 1 90.12 54 SER B CA 1
ATOM 3572 C C . SER B 1 54 ? 18.891 -27.781 5.676 1 90.12 54 SER B C 1
ATOM 3574 O O . SER B 1 54 ? 19.109 -26.984 4.766 1 90.12 54 SER B O 1
ATOM 3576 N N . ASN B 1 55 ? 19.859 -28.109 6.531 1 90.56 55 ASN B N 1
ATOM 3577 C CA . ASN B 1 55 ? 21.172 -27.5 6.508 1 90.56 55 ASN B CA 1
ATOM 3578 C C . ASN B 1 55 ? 22.203 -28.406 5.812 1 90.56 55 ASN B C 1
ATOM 3580 O O . ASN B 1 55 ? 23.391 -28.078 5.777 1 90.56 55 ASN B O 1
ATOM 3584 N N . SER B 1 56 ? 21.719 -29.438 5.309 1 90.5 56 SER B N 1
ATOM 3585 C CA . SER B 1 56 ? 22.609 -30.391 4.66 1 90.5 56 SER B CA 1
ATOM 3586 C C . SER B 1 56 ? 23.172 -29.828 3.355 1 90.5 56 SER B C 1
ATOM 3588 O O . SER B 1 56 ? 22.469 -29.109 2.637 1 90.5 56 SER B O 1
ATOM 3590 N N . VAL B 1 57 ? 24.359 -30.156 3.021 1 91.69 57 VAL B N 1
ATOM 3591 C CA . VAL B 1 57 ? 25.016 -29.734 1.791 1 91.69 57 VAL B CA 1
ATOM 3592 C C . VAL B 1 57 ? 24.391 -30.469 0.599 1 91.69 57 VAL B C 1
ATOM 3594 O O . VAL B 1 57 ? 24.516 -30.016 -0.542 1 91.69 57 VAL B O 1
ATOM 3597 N N . GLU B 1 58 ? 23.625 -31.547 0.888 1 95.88 58 GLU B N 1
ATOM 3598 C CA . GLU B 1 58 ? 23.047 -32.375 -0.163 1 95.88 58 GLU B CA 1
ATOM 3599 C C . GLU B 1 58 ? 21.781 -31.75 -0.724 1 95.88 58 GLU B C 1
ATOM 3601 O O . GLU B 1 58 ? 21.25 -32.188 -1.745 1 95.88 58 GLU B O 1
ATOM 3606 N N . VAL B 1 59 ? 21.281 -30.75 -0.076 1 96.44 59 VAL B N 1
ATOM 3607 C CA . VAL B 1 59 ? 20 -30.156 -0.455 1 96.44 59 VAL B CA 1
ATOM 3608 C C . VAL B 1 59 ? 20.062 -29.703 -1.913 1 96.44 59 VAL B C 1
ATOM 3610 O O . VAL B 1 59 ? 19.156 -30 -2.693 1 96.44 59 VAL B O 1
ATOM 3613 N N . LYS B 1 60 ? 21.125 -29.016 -2.344 1 95.31 60 LYS B N 1
ATOM 3614 C CA . LYS B 1 60 ? 21.25 -28.484 -3.695 1 95.31 60 LYS B CA 1
ATOM 3615 C C . LYS B 1 60 ? 21.266 -29.609 -4.73 1 95.31 60 LYS B C 1
ATOM 3617 O O . LYS B 1 60 ? 20.609 -29.516 -5.766 1 95.31 60 LYS B O 1
ATOM 3622 N N . GLU B 1 61 ? 22.016 -30.594 -4.441 1 96.81 61 GLU B N 1
ATOM 3623 C CA . GLU B 1 61 ? 22.141 -31.734 -5.355 1 96.81 61 GLU B CA 1
ATOM 3624 C C . GLU B 1 61 ? 20.812 -32.469 -5.504 1 96.81 61 GLU B C 1
ATOM 3626 O O . GLU B 1 61 ? 20.406 -32.812 -6.613 1 96.81 61 GLU B O 1
ATOM 3631 N N . LYS B 1 62 ? 20.125 -32.75 -4.461 1 97.38 62 LYS B N 1
ATOM 3632 C CA . LYS B 1 62 ? 18.844 -33.438 -4.492 1 97.38 62 LYS B CA 1
ATOM 3633 C C . LYS B 1 62 ? 17.797 -32.625 -5.227 1 97.38 62 LYS B C 1
ATOM 3635 O O . LYS B 1 62 ? 16.969 -33.156 -5.973 1 97.38 62 LYS B O 1
ATOM 3640 N N . LEU B 1 63 ? 17.781 -31.375 -4.969 1 97.88 63 LEU B N 1
ATOM 3641 C CA . LEU B 1 63 ? 16.859 -30.484 -5.676 1 97.88 63 LEU B CA 1
ATOM 3642 C C . LEU B 1 63 ? 17.156 -30.484 -7.172 1 97.88 63 LEU B C 1
ATOM 3644 O O . LEU B 1 63 ? 16.219 -30.484 -7.988 1 97.88 63 LEU B O 1
ATOM 3648 N N . ASN B 1 64 ? 18.422 -30.453 -7.543 1 97.56 64 ASN B N 1
ATOM 3649 C CA . ASN B 1 64 ? 18.812 -30.5 -8.953 1 97.56 64 ASN B CA 1
ATOM 3650 C C . ASN B 1 64 ? 18.344 -31.797 -9.617 1 97.56 64 ASN B C 1
ATOM 3652 O O . ASN B 1 64 ? 17.859 -31.766 -10.758 1 97.56 64 ASN B O 1
ATOM 3656 N N . GLN B 1 65 ? 18.531 -32.844 -8.898 1 97.62 65 GLN B N 1
ATOM 3657 C CA . GLN B 1 65 ? 18.078 -34.125 -9.43 1 97.62 65 GLN B CA 1
ATOM 3658 C C . GLN B 1 65 ? 16.578 -34.125 -9.648 1 97.62 65 GLN B C 1
ATOM 3660 O O . GLN B 1 65 ? 16.094 -34.594 -10.695 1 97.62 65 GLN B O 1
ATOM 3665 N N . LEU B 1 66 ? 15.836 -33.719 -8.648 1 97.81 66 LEU B N 1
ATOM 3666 C CA . LEU B 1 66 ? 14.383 -33.625 -8.781 1 97.81 66 LEU B CA 1
ATOM 3667 C C . LEU B 1 66 ? 14 -32.75 -9.984 1 97.81 66 LEU B C 1
ATOM 3669 O O . LEU B 1 66 ? 13.109 -33.125 -10.75 1 97.81 66 LEU B O 1
ATOM 3673 N N . LEU B 1 67 ? 14.656 -31.641 -10.109 1 97.75 67 LEU B N 1
ATOM 3674 C CA . LEU B 1 67 ? 14.383 -30.719 -11.203 1 97.75 67 LEU B CA 1
ATOM 3675 C C . LEU B 1 67 ? 14.625 -31.391 -12.555 1 97.75 67 LEU B C 1
ATOM 3677 O O . LEU B 1 67 ? 13.82 -31.219 -13.477 1 97.75 67 LEU B O 1
ATOM 3681 N N . GLN B 1 68 ? 15.703 -32.125 -12.664 1 97.62 68 GLN B N 1
ATOM 3682 C CA . GLN B 1 68 ? 16.031 -32.781 -13.914 1 97.62 68 GLN B CA 1
ATOM 3683 C C . GLN B 1 68 ? 15.008 -33.875 -14.234 1 97.62 68 GLN B C 1
ATOM 3685 O O . GLN B 1 68 ? 14.633 -34.062 -15.398 1 97.62 68 GLN B O 1
ATOM 3690 N N . ASP B 1 69 ? 14.609 -34.594 -13.258 1 97.94 69 ASP B N 1
ATOM 3691 C CA . ASP B 1 69 ? 13.594 -35.625 -13.461 1 97.94 69 ASP B CA 1
ATOM 3692 C C . ASP B 1 69 ? 12.289 -35.031 -13.953 1 97.94 69 ASP B C 1
ATOM 3694 O O . ASP B 1 69 ? 11.633 -35.562 -14.844 1 97.94 69 ASP B O 1
ATOM 3698 N N . LEU B 1 70 ? 11.93 -33.969 -13.352 1 97.94 70 LEU B N 1
ATOM 3699 C CA . LEU B 1 70 ? 10.703 -33.281 -13.742 1 97.94 70 LEU B CA 1
ATOM 3700 C C . LEU B 1 70 ? 10.82 -32.719 -15.148 1 97.94 70 LEU B C 1
ATOM 3702 O O . LEU B 1 70 ? 9.844 -32.719 -15.906 1 97.94 70 LEU B O 1
ATOM 3706 N N . TYR B 1 71 ? 12.031 -32.219 -15.469 1 97.56 71 TYR B N 1
ATOM 3707 C CA . TYR B 1 71 ? 12.266 -31.656 -16.797 1 97.56 71 TYR B CA 1
ATOM 3708 C C . TYR B 1 71 ? 11.992 -32.719 -17.875 1 97.56 71 TYR B C 1
ATOM 3710 O O . TYR B 1 71 ? 11.359 -32.406 -18.891 1 97.56 71 TYR B O 1
ATOM 3718 N N . LYS B 1 72 ? 12.414 -33.938 -17.656 1 96.75 72 LYS B N 1
ATOM 3719 C CA . LYS B 1 72 ? 12.289 -35 -18.641 1 96.75 72 LYS B CA 1
ATOM 3720 C C . LYS B 1 72 ? 10.82 -35.281 -18.984 1 96.75 72 LYS B C 1
ATOM 3722 O O . LYS B 1 72 ? 10.484 -35.531 -20.125 1 96.75 72 LYS B O 1
ATOM 3727 N N . VAL B 1 73 ? 10.031 -35.156 -18.047 1 96.62 73 VAL B N 1
ATOM 3728 C CA . VAL B 1 73 ? 8.625 -35.5 -18.234 1 96.62 73 VAL B CA 1
ATOM 3729 C C . VAL B 1 73 ? 7.871 -34.281 -18.781 1 96.62 73 VAL B C 1
ATOM 3731 O O . VAL B 1 73 ? 6.996 -34.438 -19.641 1 96.62 73 VAL B O 1
ATOM 3734 N N . LEU B 1 74 ? 8.164 -33.156 -18.297 1 96.69 74 LEU B N 1
ATOM 3735 C CA . LEU B 1 74 ? 7.352 -31.984 -18.578 1 96.69 74 LEU B CA 1
ATOM 3736 C C . LEU B 1 74 ? 7.742 -31.359 -19.922 1 96.69 74 LEU B C 1
ATOM 3738 O O . LEU B 1 74 ? 6.945 -30.656 -20.547 1 96.69 74 LEU B O 1
ATOM 3742 N N . ILE B 1 75 ? 8.961 -31.625 -20.391 1 95.31 75 ILE B N 1
ATOM 3743 C CA . ILE B 1 75 ? 9.445 -31.016 -21.641 1 95.31 75 ILE B CA 1
ATOM 3744 C C . ILE B 1 75 ? 8.633 -31.531 -22.812 1 95.31 75 ILE B C 1
ATOM 3746 O O . ILE B 1 75 ? 8.508 -30.859 -23.844 1 95.31 75 ILE B O 1
ATOM 3750 N N . VAL B 1 76 ? 8.039 -32.719 -22.703 1 94.69 76 VAL B N 1
ATOM 3751 C CA . VAL B 1 76 ? 7.312 -33.344 -23.812 1 94.69 76 VAL B CA 1
ATOM 3752 C C . VAL B 1 76 ? 5.812 -33.125 -23.625 1 94.69 76 VAL B C 1
ATOM 3754 O O . VAL B 1 76 ? 5.016 -33.5 -24.484 1 94.69 76 VAL B O 1
ATOM 3757 N N . LYS B 1 77 ? 5.43 -32.688 -22.516 1 94.69 77 LYS B N 1
ATOM 3758 C CA . LYS B 1 77 ? 4.02 -32.438 -22.234 1 94.69 77 LYS B CA 1
ATOM 3759 C C . LYS B 1 77 ? 3.521 -31.188 -22.984 1 94.69 77 LYS B C 1
ATOM 3761 O O . LYS B 1 77 ? 4.23 -30.188 -23.094 1 94.69 77 LYS B O 1
ATOM 3766 N N . THR B 1 78 ? 2.297 -31.203 -23.5 1 93.19 78 THR B N 1
ATOM 3767 C CA . THR B 1 78 ? 1.734 -30.094 -24.266 1 93.19 78 THR B CA 1
ATOM 3768 C C . THR B 1 78 ? 1.344 -28.938 -23.359 1 93.19 78 THR B C 1
ATOM 3770 O O . THR B 1 78 ? 0.704 -29.156 -22.328 1 93.19 78 THR B O 1
ATOM 3773 N N . ILE B 1 79 ? 1.789 -27.781 -23.688 1 93.19 79 ILE B N 1
ATOM 3774 C CA . ILE B 1 79 ? 1.474 -26.562 -22.938 1 93.19 79 ILE B CA 1
ATOM 3775 C C . ILE B 1 79 ? 0.086 -26.062 -23.328 1 93.19 79 ILE B C 1
ATOM 3777 O O . ILE B 1 79 ? -0.263 -26.047 -24.516 1 93.19 79 ILE B O 1
ATOM 3781 N N . GLN B 1 80 ? -0.635 -25.719 -22.375 1 86.5 80 GLN B N 1
ATOM 3782 C CA . GLN B 1 80 ? -1.978 -25.188 -22.594 1 86.5 80 GLN B CA 1
ATOM 3783 C C . GLN B 1 80 ? -1.94 -23.688 -22.875 1 86.5 80 GLN B C 1
ATOM 3785 O O . GLN B 1 80 ? -1.478 -22.906 -22.031 1 86.5 80 GLN B O 1
ATOM 3790 N N . PRO B 1 81 ? -2.385 -23.266 -24.016 1 87.81 81 PRO B N 1
ATOM 3791 C CA . PRO B 1 81 ? -2.43 -21.828 -24.281 1 87.81 81 PRO B CA 1
ATOM 3792 C C . PRO B 1 81 ? -3.457 -21.109 -23.406 1 87.81 81 PRO B C 1
ATOM 3794 O O . PRO B 1 81 ? -4.484 -21.688 -23.047 1 87.81 81 PRO B O 1
ATOM 3797 N N . HIS B 1 82 ? -3.117 -19.938 -23.078 1 90.69 82 HIS B N 1
ATOM 3798 C CA . HIS B 1 82 ? -4.094 -19.125 -22.375 1 90.69 82 HIS B CA 1
ATOM 3799 C C . HIS B 1 82 ? -5.328 -18.875 -23.219 1 90.69 82 HIS B C 1
ATOM 3801 O O . HIS B 1 82 ? -5.219 -18.641 -24.438 1 90.69 82 HIS B O 1
ATOM 3807 N N . GLN B 1 83 ? -6.473 -19.047 -22.609 1 93.38 83 GLN B N 1
ATOM 3808 C CA . GLN B 1 83 ? -7.734 -18.844 -23.328 1 93.38 83 GLN B CA 1
ATOM 3809 C C . GLN B 1 83 ? -8.734 -18.094 -22.453 1 93.38 83 GLN B C 1
ATOM 3811 O O . GLN B 1 83 ? -8.633 -18.109 -21.219 1 93.38 83 GLN B O 1
ATOM 3816 N N . THR B 1 84 ? -9.633 -17.469 -23.188 1 95.94 84 THR B N 1
ATOM 3817 C CA . THR B 1 84 ? -10.711 -16.812 -22.469 1 95.94 84 THR B CA 1
ATOM 3818 C C . THR B 1 84 ? -11.617 -17.844 -21.797 1 95.94 84 THR B C 1
ATOM 3820 O O . THR B 1 84 ? -12.148 -18.734 -22.469 1 95.94 84 THR B O 1
ATOM 3823 N N . ILE B 1 85 ? -11.742 -17.719 -20.562 1 96.62 85 ILE B N 1
ATOM 3824 C CA . ILE B 1 85 ? -12.547 -18.734 -19.875 1 96.62 85 ILE B CA 1
ATOM 3825 C C . ILE B 1 85 ? -13.859 -18.109 -19.391 1 96.62 85 ILE B C 1
ATOM 3827 O O . ILE B 1 85 ? -14.844 -18.812 -19.156 1 96.62 85 ILE B O 1
ATOM 3831 N N . ILE B 1 86 ? -13.852 -16.812 -19.203 1 97.44 86 ILE B N 1
ATOM 3832 C CA . ILE B 1 86 ? -15.078 -16.109 -18.828 1 97.44 86 ILE B CA 1
ATOM 3833 C C . ILE B 1 86 ? -15.18 -14.797 -19.625 1 97.44 86 ILE B C 1
ATOM 3835 O O . ILE B 1 86 ? -14.195 -14.062 -19.734 1 97.44 86 ILE B O 1
ATOM 3839 N N . SER B 1 87 ? -16.297 -14.531 -20.156 1 97.25 87 SER B N 1
ATOM 3840 C CA . SER B 1 87 ? -16.609 -13.266 -20.828 1 97.25 87 SER B CA 1
ATOM 3841 C C . SER B 1 87 ? -17.812 -12.586 -20.188 1 97.25 87 SER B C 1
ATOM 3843 O O . SER B 1 87 ? -18.875 -13.195 -20.047 1 97.25 87 SER B O 1
ATOM 3845 N N . ILE B 1 88 ? -17.625 -11.398 -19.766 1 96.5 88 ILE B N 1
ATOM 3846 C CA . ILE B 1 88 ? -18.688 -10.602 -19.172 1 96.5 88 ILE B CA 1
ATOM 3847 C C . ILE B 1 88 ? -19.109 -9.5 -20.141 1 96.5 88 ILE B C 1
ATOM 3849 O O . ILE B 1 88 ? -18.281 -8.703 -20.578 1 96.5 88 ILE B O 1
ATOM 3853 N N . GLU B 1 89 ? -20.406 -9.531 -20.391 1 96.31 89 GLU B N 1
ATOM 3854 C CA . GLU B 1 89 ? -20.953 -8.555 -21.344 1 96.31 89 GLU B CA 1
ATOM 3855 C C . GLU B 1 89 ? -22 -7.676 -20.672 1 96.31 89 GLU B C 1
ATOM 3857 O O . GLU B 1 89 ? -23.094 -8.148 -20.359 1 96.31 89 GLU B O 1
ATOM 3862 N N . ASN B 1 90 ? -21.719 -6.406 -20.531 1 95.5 90 ASN B N 1
ATOM 3863 C CA . ASN B 1 90 ? -22.641 -5.383 -20.047 1 95.5 90 ASN B CA 1
ATOM 3864 C C . ASN B 1 90 ? -23.328 -5.812 -18.75 1 95.5 90 ASN B C 1
ATOM 3866 O O . ASN B 1 90 ? -24.562 -5.754 -18.656 1 95.5 90 ASN B O 1
ATOM 3870 N N . LEU B 1 91 ? -22.625 -6.27 -17.891 1 96.38 91 LEU B N 1
ATOM 3871 C CA . LEU B 1 91 ? -23.172 -6.754 -16.641 1 96.38 91 LEU B CA 1
ATOM 3872 C C . LEU B 1 91 ? -23.625 -5.59 -15.758 1 96.38 91 LEU B C 1
ATOM 3874 O O . LEU B 1 91 ? -22.875 -4.621 -15.586 1 96.38 91 LEU B O 1
ATOM 3878 N N . GLN B 1 92 ? -24.812 -5.711 -15.227 1 96.12 92 GLN B N 1
ATOM 3879 C CA . GLN B 1 92 ? -25.344 -4.711 -14.312 1 96.12 92 GLN B CA 1
ATOM 3880 C C . GLN B 1 92 ? -26.031 -5.367 -13.109 1 96.12 92 GLN B C 1
ATOM 3882 O O . GLN B 1 92 ? -26.609 -6.445 -13.234 1 96.12 92 GLN B O 1
ATOM 3887 N N . LYS B 1 93 ? -25.844 -4.848 -11.992 1 94.69 93 LYS B N 1
ATOM 3888 C CA . LYS B 1 93 ? -26.547 -5.25 -10.781 1 94.69 93 LYS B CA 1
ATOM 3889 C C . LYS B 1 93 ? -27.156 -4.043 -10.07 1 94.69 93 LYS B C 1
ATOM 3891 O O . LYS B 1 93 ? -26.438 -3.121 -9.68 1 94.69 93 LYS B O 1
ATOM 3896 N N . ASN B 1 94 ? -28.438 -4.031 -9.93 1 91.88 94 ASN B N 1
ATOM 3897 C CA . ASN B 1 94 ? -29.156 -2.965 -9.242 1 91.88 94 ASN B CA 1
ATOM 3898 C C . ASN B 1 94 ? -29.688 -3.43 -7.883 1 91.88 94 ASN B C 1
ATOM 3900 O O . ASN B 1 94 ? -30.297 -4.488 -7.785 1 91.88 94 ASN B O 1
ATOM 3904 N N . TYR B 1 95 ? -29.266 -2.715 -6.91 1 85.62 95 TYR B N 1
ATOM 3905 C CA . TYR B 1 95 ? -29.859 -2.953 -5.594 1 85.62 95 TYR B CA 1
ATOM 3906 C C . TYR B 1 95 ? -30.984 -1.971 -5.312 1 85.62 95 TYR B C 1
ATOM 3908 O O . TYR B 1 95 ? -31.125 -0.96 -6.004 1 85.62 95 TYR B O 1
ATOM 3916 N N . ASN B 1 96 ? -31.812 -2.324 -4.406 1 78.44 96 ASN B N 1
ATOM 3917 C CA . ASN B 1 96 ? -32.844 -1.393 -4.008 1 78.44 96 ASN B CA 1
ATOM 3918 C C . ASN B 1 96 ? -32.281 -0.136 -3.365 1 78.44 96 ASN B C 1
ATOM 3920 O O . ASN B 1 96 ? -32.938 0.901 -3.311 1 78.44 96 ASN B O 1
ATOM 3924 N N . SER B 1 97 ? -31.172 -0.224 -3.115 1 73 97 SER B N 1
ATOM 3925 C CA . SER B 1 97 ? -30.484 0.938 -2.566 1 73 97 SER B CA 1
ATOM 3926 C C . SER B 1 97 ? -29.922 1.824 -3.674 1 73 97 SER B C 1
ATOM 3928 O O . SER B 1 97 ? -30.172 1.576 -4.855 1 73 97 SER B O 1
ATOM 3930 N N . ASN B 1 98 ? -29.359 2.918 -3.377 1 76.19 98 ASN B N 1
ATOM 3931 C CA . ASN B 1 98 ? -28.844 3.91 -4.305 1 76.19 98 ASN B CA 1
ATOM 3932 C C . ASN B 1 98 ? -27.547 3.434 -4.965 1 76.19 98 ASN B C 1
ATOM 3934 O O . ASN B 1 98 ? -26.875 4.203 -5.648 1 76.19 98 ASN B O 1
ATOM 3938 N N . PHE B 1 99 ? -27.359 2.07 -4.867 1 83.12 99 PHE B N 1
ATOM 3939 C CA . PHE B 1 99 ? -26.109 1.628 -5.469 1 83.12 99 PHE B CA 1
ATOM 3940 C C . PHE B 1 99 ? -26.375 0.742 -6.68 1 83.12 99 PHE B C 1
ATOM 3942 O O . PHE B 1 99 ? -27.219 -0.147 -6.629 1 83.12 99 PHE B O 1
ATOM 3949 N N . ASN B 1 100 ? -25.703 1.048 -7.836 1 90.94 100 ASN B N 1
ATOM 3950 C CA . ASN B 1 100 ? -25.734 0.25 -9.055 1 90.94 100 ASN B CA 1
ATOM 3951 C C . ASN B 1 100 ? -24.328 -0.121 -9.523 1 90.94 100 ASN B C 1
ATOM 3953 O O . ASN B 1 100 ? -23.422 0.7 -9.453 1 90.94 100 ASN B O 1
ATOM 3957 N N . LEU B 1 101 ? -24.25 -1.344 -9.875 1 93.94 101 LEU B N 1
ATOM 3958 C CA . LEU B 1 101 ? -23.016 -1.81 -10.477 1 93.94 101 LEU B CA 1
ATOM 3959 C C . LEU B 1 101 ? -23.156 -1.936 -11.992 1 93.94 101 LEU B C 1
ATOM 3961 O O . LEU B 1 101 ? -24.125 -2.518 -12.477 1 93.94 101 LEU B O 1
ATOM 3965 N N . GLY B 1 102 ? -22.109 -1.373 -12.711 1 92.25 102 GLY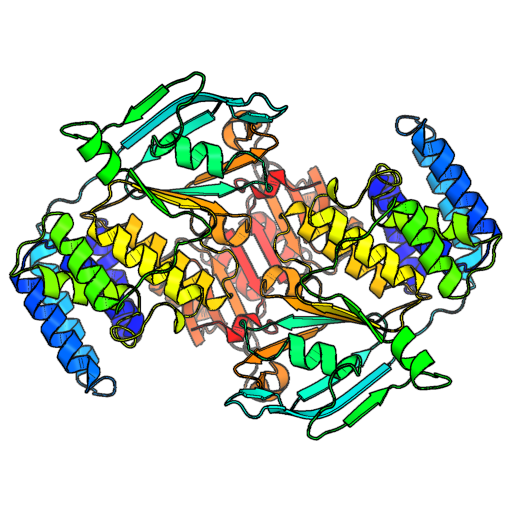 B N 1
ATOM 3966 C CA . GLY B 1 102 ? -22.047 -1.619 -14.141 1 92.25 102 GLY B CA 1
ATOM 3967 C C . GLY B 1 102 ? -22.375 -0.393 -14.977 1 92.25 102 GLY B C 1
ATOM 3968 O O . GLY B 1 102 ? -22.625 0.685 -14.43 1 92.25 102 GLY B O 1
ATOM 3969 N N . PRO B 1 103 ? -22.375 -0.58 -16.188 1 93.94 103 PRO B N 1
ATOM 3970 C CA . PRO B 1 103 ? -22.109 -1.816 -16.938 1 93.94 103 PRO B CA 1
ATOM 3971 C C . PRO B 1 103 ? -20.641 -2.24 -16.859 1 93.94 103 PRO B C 1
ATOM 3973 O O . PRO B 1 103 ? -19.75 -1.39 -16.875 1 93.94 103 PRO B O 1
ATOM 3976 N N . ILE B 1 104 ? -20.469 -3.564 -16.766 1 94.94 104 ILE B N 1
ATOM 3977 C CA . ILE B 1 104 ? -19.141 -4.129 -16.703 1 94.94 104 ILE B CA 1
ATOM 3978 C C . ILE B 1 104 ? -18.859 -4.965 -17.953 1 94.94 104 ILE B C 1
ATOM 3980 O O . ILE B 1 104 ? -19.703 -5.781 -18.359 1 94.94 104 ILE B O 1
ATOM 3984 N N . GLN B 1 105 ? -17.75 -4.691 -18.625 1 94.25 105 GLN B N 1
ATOM 3985 C CA . GLN B 1 105 ? -17.203 -5.492 -19.719 1 94.25 105 GLN B CA 1
ATOM 3986 C C . GLN B 1 105 ? -15.836 -6.062 -19.344 1 94.25 105 GLN B C 1
ATOM 3988 O O . GLN B 1 105 ? -14.906 -5.309 -19.062 1 94.25 105 GLN B O 1
ATOM 3993 N N . LEU B 1 106 ? -15.758 -7.402 -19.422 1 93.88 106 LEU B N 1
ATOM 3994 C CA . LEU B 1 106 ? -14.5 -7.973 -18.938 1 93.88 106 LEU B CA 1
ATOM 3995 C C . LEU B 1 106 ? -14.266 -9.352 -19.562 1 93.88 106 LEU B C 1
ATOM 3997 O O . LEU B 1 106 ? -15.195 -10.148 -19.672 1 93.88 106 LEU B O 1
ATOM 4001 N N . GLU B 1 107 ? -13.086 -9.547 -20.016 1 94.94 107 GLU B N 1
ATOM 4002 C CA . GLU B 1 107 ? -12.633 -10.859 -20.453 1 94.94 107 GLU B CA 1
ATOM 4003 C C . GLU B 1 107 ? -11.57 -11.422 -19.5 1 94.94 107 GLU B C 1
ATOM 4005 O O . GLU B 1 107 ? -10.586 -10.742 -19.188 1 94.94 107 GLU B O 1
ATOM 4010 N N . ILE B 1 108 ? -11.836 -12.617 -19.047 1 96.06 108 ILE B N 1
ATOM 4011 C CA . ILE B 1 108 ? -10.914 -13.273 -18.125 1 96.06 108 ILE B CA 1
ATOM 4012 C C . ILE B 1 108 ? -10.273 -14.477 -18.797 1 96.06 108 ILE B C 1
ATOM 4014 O O . ILE B 1 108 ? -10.977 -15.367 -19.297 1 96.06 108 ILE B O 1
ATOM 4018 N N . LYS B 1 109 ? -9 -14.531 -18.797 1 96 109 LYS B N 1
ATOM 4019 C CA . LYS B 1 109 ? -8.258 -15.617 -19.438 1 96 109 LYS B CA 1
ATOM 4020 C C . LYS B 1 109 ? -7.551 -16.484 -18.422 1 96 109 LYS B C 1
ATOM 4022 O O . LYS B 1 109 ? -7.176 -16.016 -17.344 1 96 109 LYS B O 1
ATOM 4027 N N . SER B 1 110 ? -7.422 -17.734 -18.766 1 95.38 110 SER B N 1
ATOM 4028 C CA . SER B 1 110 ? -6.566 -18.594 -17.953 1 95.38 110 SER B CA 1
ATOM 4029 C C . SER B 1 110 ? -5.137 -18.062 -17.906 1 95.38 110 SER B C 1
ATOM 4031 O O . SER B 1 110 ? -4.633 -17.547 -18.906 1 95.38 110 SER B O 1
ATOM 4033 N N . GLY B 1 111 ? -4.516 -18.156 -16.703 1 94.06 111 GLY B N 1
ATOM 4034 C CA . GLY B 1 111 ? -3.135 -17.719 -16.562 1 94.06 111 GLY B CA 1
ATOM 4035 C C . GLY B 1 111 ? -2.998 -16.234 -16.297 1 94.06 111 GLY B C 1
ATOM 4036 O O . GLY B 1 111 ? -1.886 -15.719 -16.172 1 94.06 111 GLY B O 1
ATOM 4037 N N . GLU B 1 112 ? -4.164 -15.633 -16.172 1 93.56 112 GLU B N 1
ATOM 4038 C CA . GLU B 1 112 ? -4.148 -14.188 -15.984 1 93.56 112 GLU B CA 1
ATOM 4039 C C . GLU B 1 112 ? -4.582 -13.805 -14.578 1 93.56 112 GLU B C 1
ATOM 4041 O O . GLU B 1 112 ? -5.406 -14.492 -13.969 1 93.56 112 GLU B O 1
ATOM 4046 N N . ILE B 1 113 ? -3.947 -12.766 -14.125 1 94.69 113 ILE B N 1
ATOM 4047 C CA . ILE B 1 113 ? -4.363 -12.156 -12.867 1 94.69 113 ILE B CA 1
ATOM 4048 C C . ILE B 1 113 ? -5 -10.797 -13.133 1 94.69 113 ILE B C 1
ATOM 4050 O O . ILE B 1 113 ? -4.387 -9.93 -13.766 1 94.69 113 ILE B O 1
ATOM 4054 N N . ILE B 1 114 ? -6.227 -10.68 -12.711 1 94.38 114 ILE B N 1
ATOM 4055 C CA . ILE B 1 114 ? -6.926 -9.406 -12.836 1 94.38 114 ILE B CA 1
ATOM 4056 C C . ILE B 1 114 ? -7.09 -8.781 -11.453 1 94.38 114 ILE B C 1
ATOM 4058 O O . ILE B 1 114 ? -7.574 -9.422 -10.523 1 94.38 114 ILE B O 1
ATOM 4062 N N . GLY B 1 115 ? -6.617 -7.598 -11.344 1 92.38 115 GLY B N 1
ATOM 4063 C CA . GLY B 1 115 ? -6.828 -6.836 -10.125 1 92.38 115 GLY B CA 1
ATOM 4064 C C . GLY B 1 115 ? -8.016 -5.902 -10.203 1 92.38 115 GLY B C 1
ATOM 4065 O O . GLY B 1 115 ? -8.133 -5.113 -11.148 1 92.38 115 GLY B O 1
ATOM 4066 N N . LEU B 1 116 ? -8.914 -6.074 -9.258 1 91.62 116 LEU B N 1
ATOM 4067 C CA . LEU B 1 116 ? -10.039 -5.152 -9.102 1 91.62 116 LEU B CA 1
ATOM 4068 C C . LEU B 1 116 ? -9.734 -4.102 -8.039 1 91.62 116 LEU B C 1
ATOM 4070 O O . LEU B 1 116 ? -9.602 -4.422 -6.855 1 91.62 116 LEU B O 1
ATOM 4074 N N . VAL B 1 117 ? -9.68 -2.867 -8.523 1 87.38 117 VAL B N 1
ATOM 4075 C CA . VAL B 1 117 ? -9.305 -1.808 -7.594 1 87.38 117 VAL B CA 1
ATOM 4076 C C . VAL B 1 117 ? -10.422 -0.775 -7.504 1 87.38 117 VAL B C 1
ATOM 4078 O O . VAL B 1 117 ? -11.133 -0.535 -8.484 1 87.38 117 VAL B O 1
ATOM 4081 N N . GLY B 1 118 ? -10.594 -0.175 -6.359 1 80.44 118 GLY B N 1
ATOM 4082 C CA . GLY B 1 118 ? -11.594 0.839 -6.086 1 80.44 118 GLY B CA 1
ATOM 4083 C C . GLY B 1 118 ? -11.836 1.056 -4.602 1 80.44 118 GLY B C 1
ATOM 4084 O O . GLY B 1 118 ? -11.383 0.263 -3.773 1 80.44 118 GLY B O 1
ATOM 4085 N N . GLU B 1 119 ? -12.5 2.078 -4.371 1 77.44 119 GLU B N 1
ATOM 4086 C CA . GLU B 1 119 ? -12.836 2.385 -2.984 1 77.44 119 GLU B CA 1
ATOM 4087 C C . GLU B 1 119 ? -13.836 1.378 -2.422 1 77.44 119 GLU B C 1
ATOM 4089 O O . GLU B 1 119 ? -14.445 0.616 -3.174 1 77.44 119 GLU B O 1
ATOM 4094 N N . ASN B 1 120 ? -13.891 1.421 -1.091 1 75.31 120 ASN B N 1
ATOM 4095 C CA . ASN B 1 120 ? -14.883 0.549 -0.464 1 75.31 120 ASN B CA 1
ATOM 4096 C C . ASN B 1 120 ? -16.297 0.894 -0.913 1 75.31 120 ASN B C 1
ATOM 4098 O O . ASN B 1 120 ? -16.641 2.068 -1.055 1 75.31 120 ASN B O 1
ATOM 4102 N N . GLY B 1 121 ? -17.016 -0.064 -1.187 1 79.44 121 GLY B N 1
ATOM 4103 C CA . GLY B 1 121 ? -18.406 0.137 -1.578 1 79.44 121 GLY B CA 1
ATOM 4104 C C . GLY B 1 121 ? -18.578 0.397 -3.064 1 79.44 121 GLY B C 1
ATOM 4105 O O . GLY B 1 121 ? -19.672 0.72 -3.521 1 79.44 121 GLY B O 1
ATOM 4106 N N . ASN B 1 122 ? -17.578 0.154 -3.771 1 84.38 122 ASN B N 1
ATOM 4107 C CA . ASN B 1 122 ? -17.641 0.499 -5.188 1 84.38 122 ASN B CA 1
ATOM 4108 C C . ASN B 1 122 ? -18.047 -0.704 -6.039 1 84.38 122 ASN B C 1
ATOM 4110 O O . ASN B 1 122 ? -18.031 -0.628 -7.27 1 84.38 122 ASN B O 1
ATOM 4114 N N . GLY B 1 123 ? -18.328 -1.808 -5.41 1 90.44 123 GLY B N 1
ATOM 4115 C CA . GLY B 1 123 ? -18.906 -2.902 -6.168 1 90.44 123 GLY B CA 1
ATOM 4116 C C . GLY B 1 123 ? -17.953 -4.059 -6.387 1 90.44 123 GLY B C 1
ATOM 4117 O O . GLY B 1 123 ? -18.266 -5.012 -7.098 1 90.44 123 GLY B O 1
ATOM 4118 N N . LYS B 1 124 ? -16.766 -4.004 -5.828 1 92.19 124 LYS B N 1
ATOM 4119 C CA . LYS B 1 124 ? -15.773 -5.062 -6.016 1 92.19 124 LYS B CA 1
ATOM 4120 C C . LYS B 1 124 ? -16.328 -6.414 -5.574 1 92.19 124 LYS B C 1
ATOM 4122 O O . LYS B 1 124 ? -16.281 -7.383 -6.336 1 92.19 124 LYS B O 1
ATOM 4127 N N . THR B 1 125 ? -16.922 -6.512 -4.34 1 92.88 125 THR B N 1
ATOM 4128 C CA . THR B 1 125 ? -17.484 -7.738 -3.795 1 92.88 125 THR B CA 1
ATOM 4129 C C . THR B 1 125 ? -18.688 -8.188 -4.621 1 92.88 125 THR B C 1
ATOM 4131 O O . THR B 1 125 ? -18.844 -9.383 -4.902 1 92.88 125 THR B O 1
ATOM 4134 N N . THR B 1 126 ? -19.5 -7.227 -5.043 1 94.12 126 THR B N 1
ATOM 4135 C CA . THR B 1 126 ? -20.672 -7.531 -5.863 1 94.12 126 THR B CA 1
ATOM 4136 C C . THR B 1 126 ? -20.25 -8.195 -7.176 1 94.12 126 THR B C 1
ATOM 4138 O O . THR B 1 126 ? -20.844 -9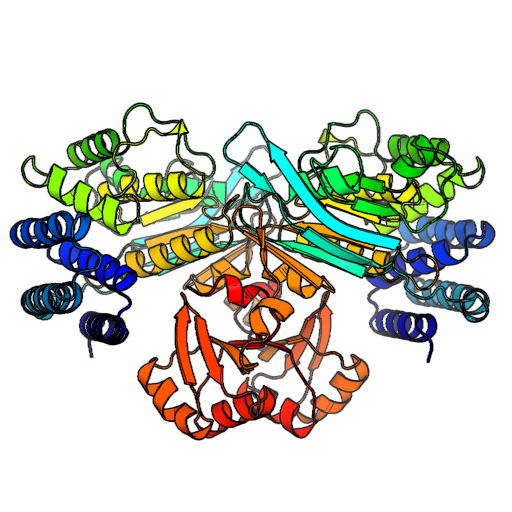.195 -7.586 1 94.12 126 THR B O 1
ATOM 4141 N N . LEU B 1 127 ? -19.234 -7.652 -7.77 1 96.12 127 LEU B N 1
ATOM 4142 C CA . LEU B 1 127 ? -18.766 -8.195 -9.031 1 96.12 127 LEU B CA 1
ATOM 4143 C C . LEU B 1 127 ? -18.203 -9.602 -8.844 1 96.12 127 LEU B C 1
ATOM 4145 O O . LEU B 1 127 ? -18.531 -10.516 -9.602 1 96.12 127 LEU B O 1
ATOM 4149 N N . LEU B 1 128 ? -17.375 -9.812 -7.82 1 97.12 128 LEU B N 1
ATOM 4150 C CA . LEU B 1 128 ? -16.766 -11.117 -7.551 1 97.12 128 LEU B CA 1
ATOM 4151 C C . LEU B 1 128 ? -17.844 -12.172 -7.301 1 97.12 128 LEU B C 1
ATOM 4153 O O . LEU B 1 128 ? -17.797 -13.266 -7.859 1 97.12 128 LEU B O 1
ATOM 4157 N N . ARG B 1 129 ? -18.828 -11.812 -6.551 1 95.62 129 ARG B N 1
ATOM 4158 C CA . ARG B 1 129 ? -19.891 -12.75 -6.207 1 95.62 129 ARG B CA 1
ATOM 4159 C C . ARG B 1 129 ? -20.781 -13.031 -7.414 1 95.62 129 ARG B C 1
ATOM 4161 O O . ARG B 1 129 ? -21.359 -14.117 -7.523 1 95.62 129 ARG B O 1
ATOM 4168 N N . SER B 1 130 ? -20.938 -12.07 -8.25 1 96.31 130 SER B N 1
ATOM 4169 C CA . SER B 1 130 ? -21.672 -12.289 -9.492 1 96.31 130 SER B CA 1
ATOM 4170 C C . SER B 1 130 ? -20.953 -13.281 -10.398 1 96.31 130 SER B C 1
ATOM 4172 O O . SER B 1 130 ? -21.578 -14.172 -10.977 1 96.31 130 SER B O 1
ATOM 4174 N N . ILE B 1 131 ? -19.656 -13.141 -10.469 1 96.81 131 ILE B N 1
ATOM 4175 C CA . ILE B 1 131 ? -18.844 -14 -11.336 1 96.81 131 ILE B CA 1
ATOM 4176 C C . ILE B 1 131 ? -18.922 -15.445 -10.852 1 96.81 131 ILE B C 1
ATOM 4178 O O . ILE B 1 131 ? -19.016 -16.375 -11.656 1 96.81 131 ILE B O 1
ATOM 4182 N N . CYS B 1 132 ? -18.938 -15.617 -9.57 1 95.62 132 CYS B N 1
ATOM 4183 C CA . CYS B 1 132 ? -18.938 -16.984 -9.047 1 95.62 132 CYS B CA 1
ATOM 4184 C C . CYS B 1 132 ? -20.375 -17.5 -8.883 1 95.62 132 CYS B C 1
ATOM 4186 O O . CYS B 1 132 ? -20.594 -18.531 -8.25 1 95.62 132 CYS B O 1
ATOM 4188 N N . ARG B 1 133 ? -21.375 -16.766 -9.242 1 93.62 133 ARG B N 1
ATOM 4189 C CA . ARG B 1 133 ? -22.781 -17.141 -9.32 1 93.62 133 ARG B CA 1
ATOM 4190 C C . ARG B 1 133 ? -23.422 -17.203 -7.938 1 93.62 133 ARG B C 1
ATOM 4192 O O . ARG B 1 133 ? -24.422 -17.891 -7.734 1 93.62 133 ARG B O 1
ATOM 4199 N N . GLU B 1 134 ? -22.828 -16.578 -7.027 1 93.19 134 GLU B N 1
ATOM 4200 C CA . GLU B 1 134 ? -23.469 -16.422 -5.723 1 93.19 134 GLU B CA 1
ATOM 4201 C C . GLU B 1 134 ? -24.484 -15.289 -5.738 1 93.19 134 GLU B C 1
ATOM 4203 O O . GLU B 1 134 ? -25.375 -15.234 -4.887 1 93.19 134 GLU B O 1
ATOM 4208 N N . LEU B 1 135 ? -24.297 -14.367 -6.602 1 93.5 135 LEU B N 1
ATOM 4209 C CA . LEU B 1 135 ? -25.203 -13.234 -6.789 1 93.5 135 LEU B CA 1
ATOM 4210 C C . LEU B 1 135 ? -25.672 -13.148 -8.234 1 93.5 135 LEU B C 1
ATOM 4212 O O . LEU B 1 135 ? -24.859 -13.188 -9.164 1 93.5 135 LEU B O 1
ATOM 4216 N N . GLU B 1 136 ? -26.953 -13.07 -8.43 1 93.69 136 GLU B N 1
ATOM 4217 C CA . GLU B 1 136 ? -27.5 -12.977 -9.781 1 93.69 136 GLU B CA 1
ATOM 4218 C C . GLU B 1 136 ? -27.516 -11.539 -10.273 1 93.69 136 GLU B C 1
ATOM 4220 O O . GLU B 1 136 ? -28.078 -10.656 -9.617 1 93.69 136 GLU B O 1
ATOM 4225 N N . PRO B 1 137 ? -26.969 -11.305 -11.406 1 95.06 137 PRO B N 1
ATOM 4226 C CA . PRO B 1 137 ? -27.016 -9.953 -11.961 1 95.06 137 PRO B CA 1
ATOM 4227 C C . PRO B 1 137 ? -28.438 -9.531 -12.367 1 95.06 137 PRO B C 1
ATOM 4229 O O . PRO B 1 137 ? -29.297 -10.383 -12.586 1 95.06 137 PRO B O 1
ATOM 4232 N N . SER B 1 138 ? -28.641 -8.195 -12.406 1 95.88 138 SER B N 1
ATOM 4233 C CA . SER B 1 138 ? -29.922 -7.672 -12.859 1 95.88 138 SER B CA 1
ATOM 4234 C C . SER B 1 138 ? -30.031 -7.727 -14.383 1 95.88 138 SER B C 1
ATOM 4236 O O . SER B 1 138 ? -31.125 -7.938 -14.922 1 95.88 138 SER B O 1
ATOM 4238 N N . SER B 1 139 ? -28.984 -7.457 -15.039 1 95.88 139 SER B N 1
ATOM 4239 C CA . SER B 1 139 ? -28.922 -7.531 -16.5 1 95.88 139 SER B CA 1
ATOM 4240 C C . SER B 1 139 ? -27.516 -7.848 -16.969 1 95.88 139 SER B C 1
ATOM 4242 O O . SER B 1 139 ? -26.578 -7.922 -16.172 1 95.88 139 SER B O 1
ATOM 4244 N N . GLY B 1 140 ? -27.391 -8.219 -18.25 1 96.12 140 GLY B N 1
ATOM 4245 C CA . GLY B 1 140 ? -26.109 -8.617 -18.812 1 96.12 140 GLY B CA 1
ATOM 4246 C C . GLY B 1 140 ? -25.891 -10.117 -18.812 1 96.12 140 GLY B C 1
ATOM 4247 O O . GLY B 1 140 ? -26.828 -10.883 -18.547 1 96.12 140 GLY B O 1
ATOM 4248 N N . LYS B 1 141 ? -24.641 -10.445 -19.281 1 96 141 LYS B N 1
ATOM 4249 C CA . LYS B 1 141 ? -24.406 -11.875 -19.422 1 96 141 LYS B CA 1
ATOM 4250 C C . LYS B 1 141 ? -22.984 -12.242 -18.969 1 96 141 LYS B C 1
ATOM 4252 O O . LYS B 1 141 ? -22.047 -11.492 -19.25 1 96 141 LYS B O 1
ATOM 4257 N N . ILE B 1 142 ? -22.969 -13.359 -18.297 1 96.94 142 ILE B N 1
ATOM 4258 C CA . ILE B 1 142 ? -21.688 -13.984 -17.984 1 96.94 142 ILE B CA 1
ATOM 4259 C C . ILE B 1 142 ? -21.578 -15.328 -18.719 1 96.94 142 ILE B C 1
ATOM 4261 O O . ILE B 1 142 ? -22.406 -16.219 -18.5 1 96.94 142 ILE B O 1
ATOM 4265 N N . ASN B 1 143 ? -20.594 -15.359 -19.562 1 97 143 ASN B N 1
ATOM 4266 C CA . ASN B 1 143 ? -20.375 -16.594 -20.312 1 97 143 ASN B CA 1
ATOM 4267 C C . ASN B 1 143 ? -19.172 -17.375 -19.797 1 97 143 ASN B C 1
ATOM 4269 O O . ASN B 1 143 ? -18.047 -16.875 -19.812 1 97 143 ASN B O 1
ATOM 4273 N N . TYR B 1 144 ? -19.438 -18.562 -19.375 1 96.94 144 TYR B N 1
ATOM 4274 C CA . TYR B 1 144 ? -18.391 -19.453 -18.922 1 96.94 144 TYR B CA 1
ATOM 4275 C C . TYR B 1 144 ? -17.938 -20.375 -20.047 1 96.94 144 TYR B C 1
ATOM 4277 O O . TYR B 1 144 ? -18.719 -21.172 -20.562 1 96.94 144 TYR B O 1
ATOM 4285 N N . GLN B 1 145 ? -16.672 -20.203 -20.406 1 95.94 145 GLN B N 1
ATOM 4286 C CA . GLN B 1 145 ? -16.188 -20.859 -21.594 1 95.94 145 GLN B CA 1
ATOM 4287 C C . GLN B 1 145 ? -15.305 -22.062 -21.25 1 95.94 145 GLN B C 1
ATOM 4289 O O . GLN B 1 145 ? -14.188 -22.188 -21.75 1 95.94 145 GLN B O 1
ATOM 4294 N N . PHE B 1 146 ? -15.719 -22.875 -20.438 1 93.75 146 PHE B N 1
ATOM 4295 C CA . PHE B 1 146 ? -15.109 -24.156 -20.094 1 93.75 146 PHE B CA 1
ATOM 4296 C C . PHE B 1 146 ? -16.172 -25.203 -19.828 1 93.75 146 PHE B C 1
ATOM 4298 O O . PHE B 1 146 ? -17.359 -24.875 -19.656 1 93.75 146 PHE B O 1
ATOM 4305 N N . SER B 1 147 ? -15.836 -26.406 -19.859 1 91.88 147 SER B N 1
ATOM 4306 C CA . SER B 1 147 ? -16.797 -27.484 -19.719 1 91.88 147 SER B CA 1
ATOM 4307 C C . SER B 1 147 ? -17.188 -27.688 -18.266 1 91.88 147 SER B C 1
ATOM 4309 O O . SER B 1 147 ? -16.344 -27.594 -17.375 1 91.88 147 SER B O 1
ATOM 4311 N N . TYR B 1 148 ? -18.375 -27.844 -18.031 1 92.31 148 TYR B N 1
ATOM 4312 C CA . TYR B 1 148 ? -18.922 -28.25 -16.734 1 92.31 148 TYR B CA 1
ATOM 4313 C C . TYR B 1 148 ? -20.188 -29.078 -16.906 1 92.31 148 TYR B C 1
ATOM 4315 O O . TYR B 1 148 ? -20.922 -28.906 -17.875 1 92.31 148 TYR B O 1
ATOM 4323 N N . ASP B 1 149 ? -20.422 -29.984 -15.938 1 92.38 149 ASP B N 1
ATOM 4324 C CA . ASP B 1 149 ? -21.516 -30.953 -16.078 1 92.38 149 ASP B CA 1
ATOM 4325 C C . ASP B 1 149 ? -22.859 -30.312 -15.688 1 92.38 149 ASP B C 1
ATOM 4327 O O . ASP B 1 149 ? -23.875 -30.578 -16.328 1 92.38 149 ASP B O 1
ATOM 4331 N N . ASP B 1 150 ? -22.922 -29.641 -14.578 1 91.81 150 ASP B N 1
ATOM 4332 C CA . ASP B 1 150 ? -24.125 -29 -14.055 1 91.81 150 ASP B CA 1
ATOM 4333 C C . ASP B 1 150 ? -23.766 -27.766 -13.211 1 91.81 150 ASP B C 1
ATOM 4335 O O . ASP B 1 150 ? -22.609 -27.344 -13.188 1 91.81 150 ASP B O 1
ATOM 4339 N N . GLY B 1 151 ? -24.75 -27.203 -12.68 1 89.12 151 GLY B N 1
ATOM 4340 C CA . GLY B 1 151 ? -24.562 -26 -11.891 1 89.12 151 GLY B CA 1
ATOM 4341 C C . GLY B 1 151 ? -23.625 -26.219 -10.711 1 89.12 151 GLY B C 1
ATOM 4342 O O . GLY B 1 151 ? -22.844 -25.328 -10.359 1 89.12 151 GLY B O 1
ATOM 4343 N N . TYR B 1 152 ? -23.766 -27.344 -10.211 1 86.31 152 TYR B N 1
ATOM 4344 C CA . TYR B 1 152 ? -22.906 -27.688 -9.07 1 86.31 152 TYR B CA 1
ATOM 4345 C C . TYR B 1 152 ? -21.453 -27.781 -9.5 1 86.31 152 TYR B C 1
ATOM 4347 O O . TYR B 1 152 ? -20.562 -27.203 -8.867 1 86.31 152 TYR B O 1
ATOM 4355 N N . ASP B 1 153 ? -21.25 -28.5 -10.547 1 90.38 153 ASP B N 1
ATOM 4356 C CA . ASP B 1 153 ? -19.906 -28.641 -11.094 1 90.38 153 ASP B CA 1
ATOM 4357 C C . ASP B 1 153 ? -19.312 -27.281 -11.43 1 90.38 153 ASP B C 1
ATOM 4359 O O . ASP B 1 153 ? -18.141 -27.016 -11.148 1 90.38 153 ASP B O 1
ATOM 4363 N N . LEU B 1 154 ? -20.141 -26.406 -12 1 92.31 154 LEU B N 1
ATOM 4364 C CA . LEU B 1 154 ? -19.703 -25.047 -12.336 1 92.31 154 LEU B CA 1
ATOM 4365 C C . LEU B 1 154 ? -19.234 -24.297 -11.086 1 92.31 154 LEU B C 1
ATOM 4367 O O . LEU B 1 154 ? -18.156 -23.703 -11.078 1 92.31 154 LEU B O 1
ATOM 4371 N N . ARG B 1 155 ? -19.953 -24.438 -10.086 1 90.38 155 ARG B N 1
ATOM 4372 C CA . ARG B 1 155 ? -19.672 -23.703 -8.852 1 90.38 155 ARG B CA 1
ATOM 4373 C C . ARG B 1 155 ? -18.391 -24.219 -8.203 1 90.38 155 ARG B C 1
ATOM 4375 O O . ARG B 1 155 ? -17.688 -23.453 -7.535 1 90.38 155 ARG B O 1
ATOM 4382 N N . THR B 1 156 ? -18.078 -25.469 -8.414 1 89.44 156 THR B N 1
ATOM 4383 C CA . THR B 1 156 ? -16.844 -26.016 -7.852 1 89.44 156 THR B CA 1
ATOM 4384 C C . THR B 1 156 ? -15.617 -25.438 -8.539 1 89.44 156 THR B C 1
ATOM 4386 O O . THR B 1 156 ? -14.531 -25.406 -7.961 1 89.44 156 THR B O 1
ATOM 4389 N N . LYS B 1 157 ? -15.844 -24.969 -9.742 1 93.94 157 LYS B N 1
ATOM 4390 C CA . LYS B 1 157 ? -14.727 -24.469 -10.547 1 93.94 157 LYS B CA 1
ATOM 4391 C C . LYS B 1 157 ? -14.57 -22.969 -10.383 1 93.94 157 LYS B C 1
ATOM 4393 O O . LYS B 1 157 ? -13.531 -22.391 -10.734 1 93.94 157 LYS B O 1
ATOM 4398 N N . LEU B 1 158 ? -15.656 -22.328 -9.93 1 95.56 158 LEU B N 1
ATOM 4399 C CA . LEU B 1 158 ? -15.672 -20.906 -9.625 1 95.56 158 LEU B CA 1
ATOM 4400 C C . LEU B 1 158 ? -15.422 -20.656 -8.141 1 95.56 158 LEU B C 1
ATOM 4402 O O . LEU B 1 158 ? -16.359 -20.391 -7.387 1 95.56 158 LEU B O 1
ATOM 4406 N N . VAL B 1 159 ? -14.203 -20.641 -7.715 1 94.38 159 VAL B N 1
ATOM 4407 C CA . VAL B 1 159 ? -13.906 -20.641 -6.289 1 94.38 159 VAL B CA 1
ATOM 4408 C C . VAL B 1 159 ? -13.781 -19.219 -5.777 1 94.38 159 VAL B C 1
ATOM 4410 O O . VAL B 1 159 ? -12.977 -18.438 -6.297 1 94.38 159 VAL B O 1
ATOM 4413 N N . TYR B 1 160 ? -14.547 -18.922 -4.812 1 95 160 TYR B N 1
ATOM 4414 C CA . TYR B 1 160 ? -14.57 -17.609 -4.191 1 95 160 TYR B CA 1
ATOM 4415 C C . TYR B 1 160 ? -14.016 -17.656 -2.775 1 95 160 TYR B C 1
ATOM 4417 O O . TYR B 1 160 ? -14.391 -18.531 -1.982 1 95 160 TYR B O 1
ATOM 4425 N N . ILE B 1 161 ? -13.047 -16.781 -2.463 1 93.44 161 ILE B N 1
ATOM 4426 C CA . ILE B 1 161 ? -12.508 -16.609 -1.119 1 93.44 161 ILE B CA 1
ATOM 4427 C C . ILE B 1 161 ? -12.914 -15.234 -0.583 1 93.44 161 ILE B C 1
ATOM 4429 O O . ILE B 1 161 ? -12.422 -14.203 -1.053 1 93.44 161 ILE B O 1
ATOM 4433 N N . PRO B 1 162 ? -13.719 -15.172 0.452 1 91.56 162 PRO B N 1
ATOM 4434 C CA . PRO B 1 162 ? -14.172 -13.891 1.011 1 91.56 162 PRO B CA 1
ATOM 4435 C C . PRO B 1 162 ? -13.102 -13.219 1.87 1 91.56 162 PRO B C 1
ATOM 4437 O O . PRO B 1 162 ? -12.109 -13.852 2.242 1 91.56 162 PRO B O 1
ATOM 4440 N N . GLN B 1 163 ? -13.344 -11.945 2.096 1 84 163 GLN B N 1
ATOM 4441 C CA . GLN B 1 163 ? -12.422 -11.18 2.932 1 84 163 GLN B CA 1
ATOM 4442 C C . GLN B 1 163 ? -12.344 -11.766 4.34 1 84 163 GLN B C 1
ATOM 4444 O O . GLN B 1 163 ? -11.258 -11.922 4.895 1 84 163 GLN B O 1
ATOM 4449 N N . ARG B 1 164 ? -13.422 -12 4.992 1 79.31 164 ARG B N 1
ATOM 4450 C CA . ARG B 1 164 ? -13.477 -12.633 6.305 1 79.31 164 ARG B CA 1
ATOM 4451 C C . ARG B 1 164 ? -13.789 -14.125 6.184 1 79.31 164 ARG B C 1
ATOM 4453 O O . ARG B 1 164 ? -14.828 -14.5 5.641 1 79.31 164 ARG B O 1
ATOM 4460 N N . THR B 1 165 ? -12.766 -14.883 6.633 1 77.56 165 THR B N 1
ATOM 4461 C CA . THR B 1 165 ? -12.961 -16.328 6.531 1 77.56 165 THR B CA 1
ATOM 4462 C C . THR B 1 165 ? -13.523 -16.891 7.828 1 77.56 165 THR B C 1
ATOM 4464 O O . THR B 1 165 ? -13.32 -16.328 8.898 1 77.56 165 THR B O 1
ATOM 4467 N N . GLU B 1 166 ? -14.258 -17.906 7.66 1 78.06 166 GLU B N 1
ATOM 4468 C CA . GLU B 1 166 ? -14.844 -18.578 8.812 1 78.06 166 GLU B CA 1
ATOM 4469 C C . GLU B 1 166 ? -13.773 -19.312 9.617 1 78.06 166 GLU B C 1
ATOM 4471 O O . GLU B 1 166 ? -12.688 -19.594 9.109 1 78.06 166 GLU B O 1
ATOM 4476 N N . THR B 1 167 ? -14.125 -19.547 10.859 1 80 167 THR B N 1
ATOM 4477 C CA . THR B 1 167 ? -13.242 -20.297 11.742 1 80 167 THR B CA 1
ATOM 4478 C C . THR B 1 167 ? -13.352 -21.797 11.461 1 80 167 THR B C 1
ATOM 4480 O O . THR B 1 167 ? -14.445 -22.312 11.234 1 80 167 THR B O 1
ATOM 4483 N N . TRP B 1 168 ? -12.211 -22.453 11.375 1 79.69 168 TRP B N 1
ATOM 4484 C CA . TRP B 1 168 ? -12.172 -23.891 11.133 1 79.69 168 TRP B CA 1
ATOM 4485 C C . TRP B 1 168 ? -11.859 -24.656 12.414 1 79.69 168 TRP B C 1
ATOM 4487 O O . TRP B 1 168 ? -11.109 -24.172 13.258 1 79.69 168 TRP B O 1
ATOM 4497 N N . ARG B 1 169 ? -12.539 -25.812 12.453 1 79.81 169 ARG B N 1
ATOM 4498 C CA . ARG B 1 169 ? -12.242 -26.719 13.562 1 79.81 169 ARG B CA 1
ATOM 4499 C C . ARG B 1 169 ? -11.297 -27.828 13.125 1 79.81 169 ARG B C 1
ATOM 4501 O O . ARG B 1 169 ? -11.234 -28.156 11.938 1 79.81 169 ARG B O 1
ATOM 4508 N N . GLY B 1 170 ? -10.5 -28.328 14.078 1 84.81 170 GLY B N 1
ATOM 4509 C CA . GLY B 1 170 ? -9.531 -29.359 13.742 1 84.81 170 GLY B CA 1
ATOM 4510 C C . GLY B 1 170 ? -8.203 -28.797 13.266 1 84.81 170 GLY B C 1
ATOM 4511 O O . GLY B 1 170 ? -8.008 -27.578 13.258 1 84.81 170 GLY B O 1
ATOM 4512 N N . SER B 1 171 ? -7.289 -29.812 12.922 1 88.12 171 SER B N 1
ATOM 4513 C CA . SER B 1 171 ? -5.977 -29.375 12.461 1 88.12 171 SER B CA 1
ATOM 4514 C C . SER B 1 171 ? -6.02 -28.938 11 1 88.12 171 SER B C 1
ATOM 4516 O O . SER B 1 171 ? -6.93 -29.312 10.258 1 88.12 171 SER B O 1
ATOM 4518 N N . MET B 1 172 ? -5.07 -28.156 10.68 1 90.19 172 MET B N 1
ATOM 4519 C CA . MET B 1 172 ? -4.961 -27.688 9.297 1 90.19 172 MET B CA 1
ATOM 4520 C C . MET B 1 172 ? -4.863 -28.875 8.336 1 90.19 172 MET B C 1
ATOM 4522 O O . MET B 1 172 ? -5.551 -28.906 7.316 1 90.19 172 MET B O 1
ATOM 4526 N N . TYR B 1 173 ? -4.109 -29.828 8.703 1 93.56 173 TYR B N 1
ATOM 4527 C CA . TYR B 1 173 ? -3.883 -30.969 7.828 1 93.56 173 TYR B CA 1
ATOM 4528 C C . TYR B 1 173 ? -5.172 -31.75 7.617 1 93.56 173 TYR B C 1
ATOM 4530 O O . TYR B 1 173 ? -5.508 -32.125 6.484 1 93.56 173 TYR B O 1
ATOM 4538 N N . GLU B 1 174 ? -5.914 -32 8.648 1 92.38 174 GLU B N 1
ATOM 4539 C CA . GLU B 1 174 ? -7.164 -32.75 8.555 1 92.38 174 GLU B CA 1
ATOM 4540 C C . GLU B 1 174 ? -8.18 -32.031 7.668 1 92.38 174 GLU B C 1
ATOM 4542 O O . GLU B 1 174 ? -8.906 -32.688 6.91 1 92.38 174 GLU B O 1
ATOM 4547 N N . ASN B 1 175 ? -8.234 -30.844 7.816 1 91.44 175 ASN B N 1
ATOM 4548 C CA . ASN B 1 175 ? -9.148 -30.062 6.992 1 91.44 175 ASN B CA 1
ATOM 4549 C C . ASN B 1 175 ? -8.781 -30.141 5.512 1 91.44 175 ASN B C 1
ATOM 4551 O O . ASN B 1 175 ? -9.656 -30.25 4.656 1 91.44 175 ASN B O 1
ATOM 4555 N N . LEU B 1 176 ? -7.496 -30.094 5.25 1 94.69 176 LEU B N 1
ATOM 4556 C CA . LEU B 1 176 ? -7.035 -30.188 3.867 1 94.69 176 LEU B CA 1
ATOM 4557 C C . LEU B 1 176 ? -7.277 -31.578 3.307 1 94.69 176 LEU B C 1
ATOM 4559 O O . LEU B 1 176 ? -7.656 -31.734 2.143 1 94.69 176 LEU B O 1
ATOM 4563 N N . GLU B 1 177 ? -7.047 -32.562 4.148 1 94.5 177 GLU B N 1
ATOM 4564 C CA . GLU B 1 177 ? -7.316 -33.938 3.738 1 94.5 177 GLU B CA 1
ATOM 4565 C C . GLU B 1 177 ? -8.781 -34.125 3.369 1 94.5 177 GLU B C 1
ATOM 4567 O O . GLU B 1 177 ? -9.102 -34.781 2.381 1 94.5 177 GLU B O 1
ATOM 4572 N N . PHE B 1 178 ? -9.555 -33.562 4.152 1 92.69 178 PHE B N 1
ATOM 4573 C CA . PHE B 1 178 ? -10.992 -33.625 3.906 1 92.69 178 PHE B CA 1
ATOM 4574 C C . PHE B 1 178 ? -11.352 -32.938 2.594 1 92.69 178 PHE B C 1
ATOM 4576 O O . PHE B 1 178 ? -12.117 -33.5 1.794 1 92.69 178 PHE B O 1
ATOM 4583 N N . ALA B 1 179 ? -10.859 -31.828 2.396 1 91.62 179 ALA B N 1
ATOM 4584 C CA . ALA B 1 179 ? -11.109 -31.094 1.158 1 91.62 179 ALA B CA 1
ATOM 4585 C C . ALA B 1 179 ? -10.672 -31.906 -0.058 1 91.62 179 ALA B C 1
ATOM 4587 O O . ALA B 1 179 ? -11.414 -32.031 -1.032 1 91.62 179 ALA B O 1
ATOM 4588 N N . ALA B 1 180 ? -9.469 -32.438 0.006 1 94 180 ALA B N 1
ATOM 4589 C CA . ALA B 1 180 ? -8.945 -33.219 -1.104 1 94 180 ALA B CA 1
ATOM 4590 C C . ALA B 1 180 ? -9.852 -34.438 -1.396 1 94 180 ALA B C 1
ATOM 4592 O O . ALA B 1 180 ? -10.109 -34.75 -2.559 1 94 180 ALA B O 1
ATOM 4593 N N . SER B 1 181 ? -10.359 -35 -0.37 1 93 181 SER B N 1
ATOM 4594 C CA . SER B 1 181 ? -11.227 -36.156 -0.52 1 93 181 SER B CA 1
ATOM 4595 C C . SER B 1 181 ? -12.539 -35.781 -1.205 1 93 181 SER B C 1
ATOM 4597 O O . SER B 1 181 ? -13.109 -36.594 -1.939 1 93 181 SER B O 1
ATOM 4599 N N . CYS B 1 182 ? -12.953 -34.625 -1.017 1 90.62 182 CYS B N 1
ATOM 4600 C CA . CYS B 1 182 ? -14.242 -34.188 -1.531 1 90.62 182 CYS B CA 1
ATOM 4601 C C . CYS B 1 182 ? -14.133 -33.812 -3.006 1 90.62 182 CYS B C 1
ATOM 4603 O O . CYS B 1 182 ? -15.148 -33.75 -3.709 1 90.62 182 CYS B O 1
ATOM 4605 N N . TYR B 1 183 ? -12.969 -33.656 -3.43 1 87.69 183 TYR B N 1
ATOM 4606 C CA . TYR B 1 183 ? -12.891 -33.125 -4.777 1 87.69 183 TYR B CA 1
ATOM 4607 C C . TYR B 1 183 ? -12.094 -34.031 -5.695 1 87.69 183 TYR B C 1
ATOM 4609 O O . TYR B 1 183 ? -11.344 -33.562 -6.555 1 87.69 183 TYR B O 1
ATOM 4617 N N . GLY B 1 184 ? -12.109 -35.25 -5.52 1 83.69 184 GLY B N 1
ATOM 4618 C CA . GLY B 1 184 ? -11.82 -36.25 -6.547 1 83.69 184 GLY B CA 1
ATOM 4619 C C . GLY B 1 184 ? -10.414 -36.812 -6.449 1 83.69 184 GLY B C 1
ATOM 4620 O O . GLY B 1 184 ? -9.953 -37.5 -7.359 1 83.69 184 GLY B O 1
ATOM 4621 N N . TYR B 1 185 ? -9.656 -36.531 -5.48 1 91.38 185 TYR B N 1
ATOM 4622 C CA . TYR B 1 185 ? -8.359 -37.188 -5.32 1 91.38 185 TYR B CA 1
ATOM 4623 C C . TYR B 1 185 ? -8.523 -38.594 -4.766 1 91.38 185 TYR B C 1
ATOM 4625 O O . TYR B 1 185 ? -9.352 -38.812 -3.889 1 91.38 185 TYR B O 1
ATOM 4633 N N . SER B 1 186 ? -7.73 -39.5 -5.305 1 92.5 186 SER B N 1
ATOM 4634 C CA . SER B 1 186 ? -7.777 -40.875 -4.824 1 92.5 186 SER B CA 1
ATOM 4635 C C . SER B 1 186 ? -7.176 -41 -3.428 1 92.5 186 SER B C 1
ATOM 4637 O O . SER B 1 186 ? -6.461 -40.094 -2.977 1 92.5 186 SER B O 1
ATOM 4639 N N . ALA B 1 187 ? -7.477 -42.094 -2.77 1 91.56 187 ALA B N 1
ATOM 4640 C CA . ALA B 1 187 ? -6.957 -42.344 -1.427 1 91.56 187 ALA B CA 1
ATOM 4641 C C . ALA B 1 187 ? -5.43 -42.344 -1.422 1 91.56 187 ALA B C 1
ATOM 4643 O O . ALA B 1 187 ? -4.809 -41.812 -0.487 1 91.56 187 ALA B O 1
ATOM 4644 N N . GLU B 1 188 ? -4.867 -42.844 -2.475 1 92.44 188 GLU B N 1
ATOM 4645 C CA . GLU B 1 188 ? -3.412 -42.906 -2.561 1 92.44 188 GLU B CA 1
ATOM 4646 C C . GLU B 1 188 ? -2.797 -41.531 -2.785 1 92.44 188 GLU B C 1
ATOM 4648 O O . GLU B 1 188 ? -1.698 -41.25 -2.303 1 92.44 188 GLU B O 1
ATOM 4653 N N . GLU B 1 189 ? -3.557 -40.688 -3.434 1 94.06 189 GLU B N 1
ATOM 4654 C CA . GLU B 1 189 ? -3.041 -39.375 -3.814 1 94.06 189 GLU B CA 1
ATOM 4655 C C . GLU B 1 189 ? -3.322 -38.344 -2.734 1 94.06 189 GLU B C 1
ATOM 4657 O O . GLU B 1 189 ? -2.65 -37.312 -2.666 1 94.06 189 GLU B O 1
ATOM 4662 N N . ASN B 1 190 ? -4.27 -38.625 -1.961 1 95.38 190 ASN B N 1
ATOM 4663 C CA . ASN B 1 190 ? -4.832 -37.594 -1.066 1 95.38 190 ASN B CA 1
ATOM 4664 C C . ASN B 1 190 ? -3.762 -37 -0.17 1 95.38 190 ASN B C 1
ATOM 4666 O O . ASN B 1 190 ? -3.496 -35.781 -0.249 1 95.38 190 ASN B O 1
ATOM 4670 N N . ASN B 1 191 ? -3.062 -37.844 0.589 1 95.81 191 ASN B N 1
ATOM 4671 C CA . ASN B 1 191 ? -2.059 -37.312 1.517 1 95.81 191 ASN B CA 1
ATOM 4672 C C . ASN B 1 191 ? -0.873 -36.719 0.776 1 95.81 191 ASN B C 1
ATOM 4674 O O . ASN B 1 191 ? -0.268 -35.75 1.251 1 95.81 191 ASN B O 1
ATOM 4678 N N . LEU B 1 192 ? -0.563 -37.25 -0.36 1 97.06 192 LEU B N 1
ATOM 4679 C CA . LEU B 1 192 ? 0.556 -36.75 -1.142 1 97.06 192 LEU B CA 1
ATOM 4680 C C . LEU B 1 192 ? 0.272 -35.312 -1.628 1 97.06 192 LEU B C 1
ATOM 4682 O O . LEU B 1 192 ? 1.105 -34.438 -1.465 1 97.06 192 LEU B O 1
ATOM 4686 N N . ILE B 1 193 ? -0.912 -35.156 -2.121 1 96.69 193 ILE B N 1
ATOM 4687 C CA . ILE B 1 193 ? -1.275 -33.844 -2.676 1 96.69 193 ILE B CA 1
ATOM 4688 C C . ILE B 1 193 ? -1.39 -32.812 -1.551 1 96.69 193 ILE B C 1
ATOM 4690 O O . ILE B 1 193 ? -0.999 -31.656 -1.717 1 96.69 193 ILE B O 1
ATOM 4694 N N . VAL B 1 194 ? -1.917 -33.219 -0.474 1 97 194 VAL B N 1
ATOM 4695 C CA . VAL B 1 194 ? -2.055 -32.312 0.675 1 97 194 VAL B CA 1
ATOM 4696 C C . VAL B 1 194 ? -0.673 -31.891 1.159 1 97 194 VAL B C 1
ATOM 4698 O O . VAL B 1 194 ? -0.449 -30.703 1.431 1 97 194 VAL B O 1
ATOM 4701 N N . ASP B 1 195 ? 0.253 -32.844 1.205 1 97.06 195 ASP B N 1
ATOM 4702 C CA . ASP B 1 195 ? 1.616 -32.531 1.624 1 97.06 195 ASP B CA 1
ATOM 4703 C C . ASP B 1 195 ? 2.271 -31.531 0.668 1 97.06 195 ASP B C 1
ATOM 4705 O O . ASP B 1 195 ? 2.973 -30.625 1.103 1 97.06 195 ASP B O 1
ATOM 4709 N N . LEU B 1 196 ? 2.051 -31.75 -0.536 1 97.75 196 LEU B N 1
ATOM 4710 C CA . LEU B 1 196 ? 2.629 -30.875 -1.543 1 97.75 196 LEU B CA 1
ATOM 4711 C C . LEU B 1 196 ? 2.041 -29.469 -1.437 1 97.75 196 LEU B C 1
ATOM 4713 O O . LEU B 1 196 ? 2.781 -28.484 -1.372 1 97.75 196 LEU B O 1
ATOM 4717 N N . VAL B 1 197 ? 0.734 -29.375 -1.326 1 96.69 197 VAL B N 1
ATOM 4718 C CA . VAL B 1 197 ? 0.045 -28.094 -1.356 1 96.69 197 VAL B CA 1
ATOM 4719 C C . VAL B 1 197 ? 0.335 -27.312 -0.072 1 96.69 197 VAL B C 1
ATOM 4721 O O . VAL B 1 197 ? 0.595 -26.109 -0.11 1 96.69 197 VAL B O 1
ATOM 4724 N N . ILE B 1 198 ? 0.326 -27.984 1.017 1 96.06 198 ILE B N 1
ATOM 4725 C CA . ILE B 1 198 ? 0.571 -27.328 2.295 1 96.06 198 ILE B CA 1
ATOM 4726 C C . ILE B 1 198 ? 1.999 -26.781 2.332 1 96.06 198 ILE B C 1
ATOM 4728 O O . ILE B 1 198 ? 2.248 -25.703 2.879 1 96.06 198 ILE B O 1
ATOM 4732 N N . THR B 1 199 ? 2.961 -27.531 1.772 1 96.5 199 THR B N 1
ATOM 4733 C CA . THR B 1 199 ? 4.348 -27.094 1.695 1 96.5 199 THR B CA 1
ATOM 4734 C C . THR B 1 199 ? 4.496 -25.938 0.711 1 96.5 199 THR B C 1
ATOM 4736 O O . THR B 1 199 ? 5.207 -24.969 0.985 1 96.5 199 THR B O 1
ATOM 4739 N N . ARG B 1 200 ? 3.826 -26.031 -0.366 1 96.56 200 ARG B N 1
ATOM 4740 C CA . ARG B 1 200 ? 3.891 -25.016 -1.411 1 96.56 200 ARG B CA 1
ATOM 4741 C C . ARG B 1 200 ? 3.504 -23.656 -0.865 1 96.56 200 ARG B C 1
ATOM 4743 O O . ARG B 1 200 ? 4.043 -22.625 -1.3 1 96.56 200 ARG B O 1
ATOM 4750 N N . LEU B 1 201 ? 2.596 -23.688 0.096 1 95.06 201 LEU B N 1
ATOM 4751 C CA . LEU B 1 201 ? 2.098 -22.422 0.643 1 95.06 201 LEU B CA 1
ATOM 4752 C C . LEU B 1 201 ? 2.816 -22.078 1.94 1 95.06 201 LEU B C 1
ATOM 4754 O O . LEU B 1 201 ? 2.393 -21.172 2.666 1 95.06 201 LEU B O 1
ATOM 4758 N N . GLY B 1 202 ? 3.854 -22.812 2.244 1 92.12 202 GLY B N 1
ATOM 4759 C CA . GLY B 1 202 ? 4.703 -22.5 3.381 1 92.12 202 GLY B CA 1
ATOM 4760 C C . GLY B 1 202 ? 4.074 -22.844 4.715 1 92.12 202 GLY B C 1
ATOM 4761 O O . GLY B 1 202 ? 4.359 -22.219 5.73 1 92.12 202 GLY B O 1
ATOM 4762 N N . LEU B 1 203 ? 3.232 -23.859 4.77 1 93.5 203 LEU B N 1
ATOM 4763 C CA . LEU B 1 203 ? 2.482 -24.172 5.98 1 93.5 203 LEU B CA 1
ATOM 4764 C C . LEU B 1 203 ? 2.93 -25.5 6.566 1 93.5 203 LEU B C 1
ATOM 4766 O O . LEU B 1 203 ? 2.373 -25.969 7.562 1 93.5 203 LEU B O 1
ATOM 4770 N N . 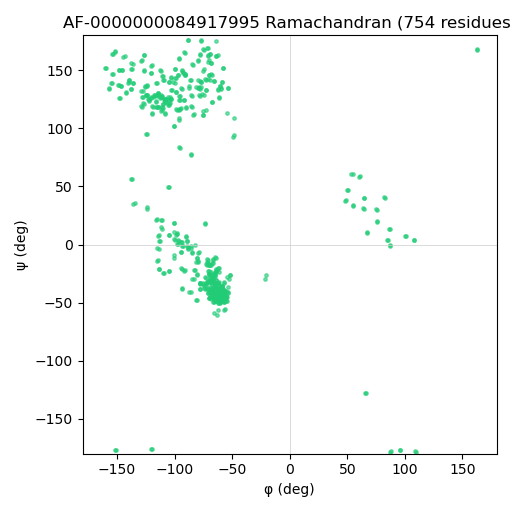ARG B 1 204 ? 3.887 -26.062 5.973 1 93.62 204 ARG B N 1
ATOM 4771 C CA . ARG B 1 204 ? 4.281 -27.422 6.352 1 93.62 204 ARG B CA 1
ATOM 4772 C C . ARG B 1 204 ? 4.641 -27.484 7.828 1 93.62 204 ARG B C 1
ATOM 4774 O O . ARG B 1 204 ? 4.27 -28.438 8.516 1 93.62 204 ARG B O 1
ATOM 4781 N N . LYS B 1 205 ? 5.309 -26.5 8.383 1 90.5 205 LYS B N 1
ATOM 4782 C CA . LYS B 1 205 ? 5.711 -26.484 9.789 1 90.5 205 LYS B CA 1
ATOM 4783 C C . LYS B 1 205 ? 4.496 -26.344 10.703 1 90.5 205 LYS B C 1
ATOM 4785 O O . LYS B 1 205 ? 4.574 -26.641 11.898 1 90.5 205 LYS B O 1
ATOM 4790 N N . TYR B 1 206 ? 3.41 -25.906 10.141 1 88.88 206 TYR B N 1
ATOM 4791 C CA . TYR B 1 206 ? 2.23 -25.609 10.945 1 88.88 206 TYR B CA 1
ATOM 4792 C C . TYR B 1 206 ? 1.117 -26.609 10.68 1 88.88 206 TYR B C 1
ATOM 4794 O O . TYR B 1 206 ? -0.037 -26.391 11.047 1 88.88 206 TYR B O 1
ATOM 4802 N N . ARG B 1 207 ? 1.475 -27.656 10.047 1 89.38 207 ARG B N 1
ATOM 4803 C CA . ARG B 1 207 ? 0.472 -28.594 9.539 1 89.38 207 ARG B CA 1
ATOM 4804 C C . ARG B 1 207 ? -0.343 -29.188 10.68 1 89.38 207 ARG B C 1
ATOM 4806 O O . ARG B 1 207 ? -1.505 -29.562 10.5 1 89.38 207 ARG B O 1
ATOM 4813 N N . ASN B 1 208 ? 0.2 -29.141 11.93 1 87.62 208 ASN B N 1
ATOM 4814 C CA . ASN B 1 208 ? -0.51 -29.734 13.055 1 87.62 208 ASN B CA 1
ATOM 4815 C C . ASN B 1 208 ? -1.149 -28.656 13.938 1 87.62 208 ASN B C 1
ATOM 4817 O O . ASN B 1 208 ? -1.73 -28.969 14.977 1 87.62 208 ASN B O 1
ATOM 4821 N N . TYR B 1 209 ? -1.133 -27.453 13.531 1 88.06 209 TYR B N 1
ATOM 4822 C CA . TYR B 1 209 ? -1.692 -26.344 14.305 1 88.06 209 TYR B CA 1
ATOM 4823 C C . TYR B 1 209 ? -3.191 -26.219 14.062 1 88.06 209 TYR B C 1
ATOM 4825 O O . TYR B 1 209 ? -3.703 -26.672 13.031 1 88.06 209 TYR B O 1
ATOM 4833 N N . ASN B 1 210 ? -3.795 -25.656 15.062 1 87.31 210 ASN B N 1
ATOM 4834 C CA . ASN B 1 210 ? -5.207 -25.312 14.922 1 87.31 210 ASN B CA 1
ATOM 4835 C C . ASN B 1 210 ? -5.395 -23.906 14.391 1 87.31 210 ASN B C 1
ATOM 4837 O O . ASN B 1 210 ? -4.473 -23.078 14.453 1 87.31 210 ASN B O 1
ATOM 4841 N N . TRP B 1 211 ? -6.605 -23.641 13.953 1 84.88 211 TRP B N 1
ATOM 4842 C CA . TRP B 1 211 ? -6.973 -22.359 13.336 1 84.88 211 TRP B CA 1
ATOM 4843 C C . TRP B 1 211 ? -6.637 -21.203 14.258 1 84.88 211 TRP B C 1
ATOM 4845 O O . TRP B 1 211 ? -6.102 -20.188 13.805 1 84.88 211 TRP B O 1
ATOM 4855 N N . SER B 1 212 ? -6.938 -21.25 15.484 1 82.06 212 SER B N 1
ATOM 4856 C CA . SER B 1 212 ? -6.781 -20.156 16.453 1 82.06 212 SER B CA 1
ATOM 4857 C C . SER B 1 212 ? -5.312 -19.797 16.641 1 82.06 212 SER B C 1
ATOM 4859 O O . SER B 1 212 ? -4.992 -18.688 17.062 1 82.06 212 SER B O 1
ATOM 4861 N N . GLY B 1 213 ? -4.477 -20.719 16.312 1 80.06 213 GLY B N 1
ATOM 4862 C CA . GLY B 1 213 ? -3.055 -20.5 16.516 1 80.06 213 GLY B CA 1
ATOM 4863 C C . GLY B 1 213 ? -2.375 -19.844 15.344 1 80.06 213 GLY B C 1
ATOM 4864 O O . GLY B 1 213 ? -1.189 -19.5 15.406 1 80.06 213 GLY B O 1
ATOM 4865 N N . LEU B 1 214 ? -3.104 -19.594 14.32 1 82.94 214 LEU B N 1
ATOM 4866 C CA . LEU B 1 214 ? -2.494 -19.078 13.102 1 82.94 214 LEU B CA 1
ATOM 4867 C C . LEU B 1 214 ? -2.686 -17.562 13 1 82.94 214 LEU B C 1
ATOM 4869 O O . LEU B 1 214 ? -3.723 -17.031 13.406 1 82.94 214 LEU B O 1
ATOM 4873 N N . SER B 1 215 ? -1.617 -16.938 12.461 1 78.81 215 SER B N 1
ATOM 4874 C CA . SER B 1 215 ? -1.749 -15.523 12.133 1 78.81 215 SER B CA 1
ATOM 4875 C C . SER B 1 215 ? -2.65 -15.328 10.914 1 78.81 215 SER B C 1
ATOM 4877 O O . SER B 1 215 ? -2.994 -16.281 10.227 1 78.81 215 SER B O 1
ATOM 4879 N N . SER B 1 216 ? -3.049 -14.109 10.617 1 78.56 216 SER B N 1
ATOM 4880 C CA . SER B 1 216 ? -3.91 -13.781 9.484 1 78.56 216 SER B CA 1
ATOM 4881 C C . SER B 1 216 ? -3.262 -14.18 8.164 1 78.56 216 SER B C 1
ATOM 4883 O O . SER B 1 216 ? -3.941 -14.641 7.246 1 78.56 216 SER B O 1
ATOM 4885 N N . GLY B 1 217 ? -1.969 -13.977 8.109 1 83.06 217 GLY B N 1
ATOM 4886 C CA . GLY B 1 217 ? -1.267 -14.352 6.891 1 83.06 217 GLY B CA 1
ATOM 4887 C C . GLY B 1 217 ? -1.282 -15.844 6.633 1 83.06 217 GLY B C 1
ATOM 4888 O O . GLY B 1 217 ? -1.477 -16.281 5.496 1 83.06 217 GLY B O 1
ATOM 4889 N N . TYR B 1 218 ? -1.166 -16.562 7.688 1 87 218 TYR B N 1
ATOM 4890 C CA . TYR B 1 218 ? -1.188 -18.016 7.551 1 87 218 TYR B CA 1
ATOM 4891 C C . TYR B 1 218 ? -2.604 -18.516 7.297 1 87 218 TYR B C 1
ATOM 4893 O O . TYR B 1 218 ? -2.799 -19.5 6.57 1 87 218 TYR B O 1
ATOM 4901 N N . LYS B 1 219 ? -3.512 -17.844 7.871 1 88.81 219 LYS B N 1
ATOM 4902 C CA . LYS B 1 219 ? -4.902 -18.203 7.621 1 88.81 219 LYS B CA 1
ATOM 4903 C C . LYS B 1 219 ? -5.262 -18.016 6.148 1 88.81 219 LYS B C 1
ATOM 4905 O O . LYS B 1 219 ? -5.945 -18.859 5.562 1 88.81 219 LYS B O 1
ATOM 4910 N N . MET B 1 220 ? -4.801 -16.938 5.559 1 89 220 MET B N 1
ATOM 4911 C CA . MET B 1 220 ? -5.031 -16.703 4.133 1 89 220 MET B CA 1
ATOM 4912 C C . MET B 1 220 ? -4.367 -17.797 3.299 1 89 220 MET B C 1
ATOM 4914 O O . MET B 1 220 ? -4.961 -18.312 2.348 1 89 220 MET B O 1
ATOM 4918 N N . ARG B 1 221 ? -3.203 -18.156 3.664 1 91.5 221 ARG B N 1
ATOM 4919 C CA . ARG B 1 221 ? -2.484 -19.203 2.938 1 91.5 221 ARG B CA 1
ATOM 4920 C C . ARG B 1 221 ? -3.186 -20.547 3.072 1 91.5 221 ARG B C 1
ATOM 4922 O O . ARG B 1 221 ? -3.195 -21.344 2.133 1 91.5 221 ARG B O 1
ATOM 4929 N N . PHE B 1 222 ? -3.723 -20.766 4.219 1 92.25 222 PHE B N 1
ATOM 4930 C CA . PHE B 1 222 ? -4.496 -21.984 4.438 1 92.25 222 PHE B CA 1
ATOM 4931 C C . PHE B 1 222 ? -5.723 -22.016 3.533 1 92.25 222 PHE B C 1
ATOM 4933 O O . PHE B 1 222 ? -6.012 -23.031 2.904 1 92.25 222 PHE B O 1
ATOM 4940 N N . GLU B 1 223 ? -6.398 -20.938 3.531 1 91.62 223 GLU B N 1
ATOM 4941 C CA . GLU B 1 223 ? -7.566 -20.859 2.664 1 91.62 223 GLU B CA 1
ATOM 4942 C C . GLU B 1 223 ? -7.188 -21.094 1.203 1 91.62 223 GLU B C 1
ATOM 4944 O O . GLU B 1 223 ? -7.906 -21.781 0.471 1 91.62 223 GLU B O 1
ATOM 4949 N N . LEU B 1 224 ? -6.125 -20.531 0.833 1 93.25 224 LEU B N 1
ATOM 4950 C CA . LEU B 1 224 ? -5.645 -20.734 -0.53 1 93.25 224 LEU B CA 1
ATOM 4951 C C . LEU B 1 224 ? -5.324 -22.203 -0.789 1 93.25 224 LEU B C 1
ATOM 4953 O O . LEU B 1 224 ? -5.652 -22.734 -1.852 1 93.25 224 LEU B O 1
ATOM 4957 N N . ALA B 1 225 ? -4.68 -22.781 0.149 1 94.5 225 ALA B N 1
ATOM 4958 C CA . ALA B 1 225 ? -4.371 -24.203 0.028 1 94.5 225 ALA B CA 1
ATOM 4959 C C . ALA B 1 225 ? -5.637 -25.031 -0.161 1 94.5 225 ALA B C 1
ATOM 4961 O O . ALA B 1 225 ? -5.703 -25.891 -1.043 1 94.5 225 ALA B O 1
ATOM 4962 N N . ARG B 1 226 ? -6.566 -24.75 0.615 1 93.06 226 ARG B N 1
ATOM 4963 C CA . ARG B 1 226 ? -7.84 -25.469 0.548 1 93.06 226 ARG B CA 1
ATOM 4964 C C . ARG B 1 226 ? -8.5 -25.281 -0.814 1 93.06 226 ARG B C 1
ATOM 4966 O O . ARG B 1 226 ? -9.031 -26.234 -1.389 1 93.06 226 ARG B O 1
ATOM 4973 N N . MET B 1 227 ? -8.43 -24.125 -1.289 1 92 227 MET B N 1
ATOM 4974 C CA . MET B 1 227 ? -9.102 -23.797 -2.547 1 92 227 MET B CA 1
ATOM 4975 C C . MET B 1 227 ? -8.367 -24.422 -3.729 1 92 227 MET B C 1
ATOM 4977 O O . MET B 1 227 ? -9 -24.844 -4.707 1 92 227 MET B O 1
ATOM 4981 N N . LEU B 1 228 ? -7.078 -24.516 -3.621 1 93.81 228 LEU B N 1
ATOM 4982 C CA . LEU B 1 228 ? -6.301 -25.109 -4.699 1 93.81 228 LEU B CA 1
ATOM 4983 C C . LEU B 1 228 ? -6.602 -26.594 -4.824 1 93.81 228 LEU B C 1
ATOM 4985 O O . LEU B 1 228 ? -6.535 -27.156 -5.922 1 93.81 228 LEU B O 1
ATOM 4989 N N . LEU B 1 229 ? -6.977 -27.188 -3.76 1 94.25 229 LEU B N 1
ATOM 4990 C CA . LEU B 1 229 ? -7.297 -28.609 -3.756 1 94.25 229 LEU B CA 1
ATOM 4991 C C . LEU B 1 229 ? -8.609 -28.859 -4.488 1 94.25 229 LEU B C 1
ATOM 4993 O O . LEU B 1 229 ? -8.906 -30 -4.852 1 94.25 229 LEU B O 1
ATOM 4997 N N . ARG B 1 230 ? -9.367 -27.859 -4.777 1 91.62 230 ARG B N 1
ATOM 4998 C CA . ARG B 1 230 ? -10.633 -28 -5.484 1 91.62 230 ARG B CA 1
ATOM 4999 C C . ARG B 1 230 ? -10.422 -28.016 -6.996 1 91.62 230 ARG B C 1
ATOM 5001 O O . ARG B 1 230 ? -11.367 -28.203 -7.758 1 91.62 230 ARG B O 1
ATOM 5008 N N . LYS B 1 231 ? -9.219 -27.781 -7.395 1 89.5 231 LYS B N 1
ATOM 5009 C CA . LYS B 1 231 ? -8.883 -27.734 -8.812 1 89.5 231 LYS B CA 1
ATOM 5010 C C . LYS B 1 231 ? -9.68 -26.641 -9.531 1 89.5 231 LYS B C 1
ATOM 5012 O O . LYS B 1 231 ? -10.328 -26.906 -10.547 1 89.5 231 LYS B O 1
ATOM 5017 N N . PRO B 1 232 ? -9.562 -25.469 -9.125 1 94.69 232 PRO B N 1
ATOM 5018 C CA . PRO B 1 232 ? -10.375 -24.391 -9.672 1 94.69 232 PRO B CA 1
ATOM 5019 C C . PRO B 1 232 ? -9.93 -23.969 -11.07 1 94.69 232 PRO B C 1
ATOM 5021 O O . PRO B 1 232 ? -8.75 -24.125 -11.422 1 94.69 232 PRO B O 1
ATOM 5024 N N . LYS B 1 233 ? -10.914 -23.469 -11.891 1 95.44 233 LYS B N 1
ATOM 5025 C CA . LYS B 1 233 ? -10.602 -22.781 -13.133 1 95.44 233 LYS B CA 1
ATOM 5026 C C . LYS B 1 233 ? -10.305 -21.297 -12.891 1 95.44 233 LYS B C 1
ATOM 5028 O O . LYS B 1 233 ? -9.547 -20.672 -13.633 1 95.44 233 LYS B O 1
ATOM 5033 N N . ILE B 1 234 ? -10.945 -20.844 -11.867 1 97.19 234 ILE B N 1
ATOM 5034 C CA . ILE B 1 234 ? -10.758 -19.438 -11.516 1 97.19 234 ILE B CA 1
ATOM 5035 C C . ILE B 1 234 ? -10.836 -19.266 -10 1 97.19 234 ILE B C 1
ATOM 5037 O O . ILE B 1 234 ? -11.664 -19.891 -9.344 1 97.19 234 ILE B O 1
ATOM 5041 N N . LEU B 1 235 ? -9.93 -18.484 -9.516 1 97.06 235 LEU B N 1
ATOM 5042 C CA . LEU B 1 235 ? -9.953 -18.047 -8.125 1 97.06 235 LEU B CA 1
ATOM 5043 C C . LEU B 1 235 ? -10.422 -16.594 -8.031 1 97.06 235 LEU B C 1
ATOM 5045 O O . LEU B 1 235 ? -9.852 -15.711 -8.68 1 97.06 235 LEU B O 1
ATOM 5049 N N . LEU B 1 236 ? -11.484 -16.344 -7.305 1 97.69 236 LEU B N 1
ATOM 5050 C CA . LEU B 1 236 ? -12.008 -15.023 -7.008 1 97.69 236 LEU B CA 1
ATOM 5051 C C . LEU B 1 236 ? -11.773 -14.656 -5.547 1 97.69 236 LEU B C 1
ATOM 5053 O O . LEU B 1 236 ? -12.406 -15.219 -4.652 1 97.69 236 LEU B O 1
ATOM 5057 N N . ILE B 1 237 ? -10.906 -13.672 -5.328 1 96.38 237 ILE B N 1
ATOM 5058 C CA . ILE B 1 237 ? -10.445 -13.438 -3.961 1 96.38 237 ILE B CA 1
ATOM 5059 C C . ILE B 1 237 ? -10.758 -12 -3.553 1 96.38 237 ILE B C 1
ATOM 5061 O O . ILE B 1 237 ? -10.312 -11.055 -4.211 1 96.38 237 ILE B O 1
ATOM 5065 N N . ASP B 1 238 ? -11.461 -11.898 -2.436 1 94.5 238 ASP B N 1
ATOM 5066 C CA . ASP B 1 238 ? -11.891 -10.586 -1.958 1 94.5 238 ASP B CA 1
ATOM 5067 C C . ASP B 1 238 ? -10.922 -10.039 -0.909 1 94.5 238 ASP B C 1
ATOM 5069 O O . ASP B 1 238 ? -10.898 -10.516 0.228 1 94.5 238 ASP B O 1
ATOM 5073 N N . GLU B 1 239 ? -10.133 -9.039 -1.266 1 91 239 GLU B N 1
ATOM 5074 C CA . GLU B 1 239 ? -9.211 -8.289 -0.419 1 91 239 GLU B CA 1
ATOM 5075 C C . GLU B 1 239 ? -8.234 -9.227 0.293 1 91 239 GLU B C 1
ATOM 5077 O O . GLU B 1 239 ? -8.102 -9.18 1.518 1 91 239 GLU B O 1
ATOM 5082 N N . PRO B 1 240 ? -7.461 -9.961 -0.46 1 91.62 240 PRO B N 1
ATOM 5083 C CA . PRO B 1 240 ? -6.57 -10.945 0.158 1 91.62 240 PRO B CA 1
ATOM 5084 C C . PRO B 1 240 ? -5.414 -10.297 0.919 1 91.62 240 PRO B C 1
ATOM 5086 O O . PRO B 1 240 ? -4.773 -10.945 1.745 1 91.62 240 PRO B O 1
ATOM 5089 N N . LEU B 1 241 ? -5.168 -9.094 0.657 1 87.31 241 LEU B N 1
ATOM 5090 C CA . LEU B 1 241 ? -3.998 -8.453 1.25 1 87.31 241 LEU B CA 1
ATOM 5091 C C . LEU B 1 241 ? -4.375 -7.711 2.525 1 87.31 241 LEU B C 1
ATOM 5093 O O . LEU B 1 241 ? -3.5 -7.238 3.254 1 87.31 241 LEU B O 1
ATOM 5097 N N . ALA B 1 242 ? -5.648 -7.68 2.756 1 81.38 242 ALA B N 1
ATOM 5098 C CA . ALA B 1 242 ? -6.121 -6.922 3.912 1 81.38 242 ALA B CA 1
ATOM 5099 C C . ALA B 1 242 ? -5.52 -7.465 5.203 1 81.38 242 ALA B C 1
ATOM 5101 O O . ALA B 1 242 ? -5.434 -8.68 5.395 1 81.38 242 ALA B O 1
ATOM 5102 N N . ASN B 1 243 ? -5.043 -6.625 6.074 1 74.81 243 ASN B N 1
ATOM 5103 C CA . ASN B 1 243 ? -4.559 -6.922 7.422 1 74.81 243 ASN B CA 1
ATOM 5104 C C . ASN B 1 243 ? -3.287 -7.766 7.387 1 74.81 243 ASN B C 1
ATOM 5106 O O . ASN B 1 243 ? -2.959 -8.438 8.359 1 74.81 243 ASN B O 1
ATOM 5110 N N . LEU B 1 244 ? -2.703 -7.918 6.23 1 82.06 244 LEU B N 1
ATOM 5111 C CA . LEU B 1 244 ? -1.422 -8.609 6.129 1 82.06 244 LEU B CA 1
ATOM 5112 C C . LEU B 1 244 ? -0.262 -7.629 6.238 1 82.06 244 LEU B C 1
ATOM 5114 O O . LEU B 1 244 ? -0.365 -6.488 5.781 1 82.06 244 LEU B O 1
ATOM 5118 N N . ASP B 1 245 ? 0.77 -8.172 6.836 1 78.25 245 ASP B N 1
ATOM 5119 C CA . ASP B 1 245 ? 1.975 -7.348 6.855 1 78.25 245 ASP B CA 1
ATOM 5120 C C . ASP B 1 245 ? 2.674 -7.359 5.5 1 78.25 245 ASP B C 1
ATOM 5122 O O . ASP B 1 245 ? 2.254 -8.07 4.586 1 78.25 245 ASP B O 1
ATOM 5126 N N . ILE B 1 246 ? 3.643 -6.625 5.418 1 75.5 246 ILE B N 1
ATOM 5127 C CA . ILE B 1 246 ? 4.312 -6.355 4.152 1 75.5 246 ILE B CA 1
ATOM 5128 C C . ILE B 1 246 ? 4.895 -7.648 3.59 1 75.5 246 ILE B C 1
ATOM 5130 O O . ILE B 1 246 ? 4.73 -7.949 2.404 1 75.5 246 ILE B O 1
ATOM 5134 N N . LEU B 1 247 ? 5.559 -8.359 4.43 1 78.12 247 LEU B N 1
ATOM 5135 C CA . LEU B 1 247 ? 6.207 -9.586 3.965 1 78.12 247 LEU B CA 1
ATOM 5136 C C . LEU B 1 247 ? 5.176 -10.617 3.531 1 78.12 247 LEU B C 1
ATOM 5138 O O . LEU B 1 247 ? 5.344 -11.281 2.504 1 78.12 247 LEU B O 1
ATOM 5142 N N . ALA B 1 248 ? 4.156 -10.727 4.285 1 83 248 ALA B N 1
ATOM 5143 C CA . ALA B 1 248 ? 3.08 -11.648 3.945 1 83 248 ALA B CA 1
ATOM 5144 C C . ALA B 1 248 ? 2.4 -11.25 2.641 1 83 248 ALA B C 1
ATOM 5146 O O . ALA B 1 248 ? 2.051 -12.109 1.827 1 83 248 ALA B O 1
ATOM 5147 N N . GLN B 1 249 ? 2.225 -9.969 2.453 1 85.19 249 GLN B N 1
ATOM 5148 C CA . GLN B 1 249 ? 1.621 -9.484 1.217 1 85.19 249 GLN B CA 1
ATOM 5149 C C . GLN B 1 249 ? 2.457 -9.883 0.004 1 85.19 249 GLN B C 1
ATOM 5151 O O . GLN B 1 249 ? 1.924 -10.383 -0.988 1 85.19 249 GLN B O 1
ATOM 5156 N N . GLN B 1 250 ? 3.695 -9.672 0.109 1 80.81 250 GLN B N 1
ATOM 5157 C CA . GLN B 1 250 ? 4.602 -9.984 -0.989 1 80.81 250 GLN B CA 1
ATOM 5158 C C . GLN B 1 250 ? 4.59 -11.484 -1.295 1 80.81 250 GLN B C 1
ATOM 5160 O O . GLN B 1 250 ? 4.551 -11.883 -2.459 1 80.81 250 GLN B O 1
ATOM 5165 N N . THR B 1 251 ? 4.629 -12.227 -0.274 1 85.06 251 THR B N 1
ATOM 5166 C CA . THR B 1 251 ? 4.645 -13.672 -0.433 1 85.06 251 THR B CA 1
ATOM 5167 C C . THR B 1 251 ? 3.385 -14.156 -1.146 1 85.06 251 THR B C 1
ATOM 5169 O O . THR B 1 251 ? 3.461 -14.953 -2.084 1 85.06 251 THR B O 1
ATOM 5172 N N . ILE B 1 252 ? 2.299 -13.664 -0.742 1 89.81 252 ILE B N 1
ATOM 5173 C CA . ILE B 1 252 ? 1.022 -14.102 -1.3 1 89.81 252 ILE B CA 1
ATOM 5174 C C . ILE B 1 252 ? 0.928 -13.672 -2.764 1 89.81 252 ILE B C 1
ATOM 5176 O O . ILE B 1 252 ? 0.464 -14.438 -3.611 1 89.81 252 ILE B O 1
ATOM 5180 N N . LEU B 1 253 ? 1.331 -12.516 -3.037 1 89.12 253 LEU B N 1
ATOM 5181 C CA . LEU B 1 253 ? 1.273 -12.031 -4.41 1 89.12 253 LEU B CA 1
ATOM 5182 C C . LEU B 1 253 ? 2.191 -12.844 -5.316 1 89.12 253 LEU B C 1
ATOM 5184 O O . LEU B 1 253 ? 1.831 -13.156 -6.453 1 89.12 253 LEU B O 1
ATOM 5188 N N . ASP B 1 254 ? 3.322 -13.203 -4.793 1 87.31 254 ASP B N 1
ATOM 5189 C CA . ASP B 1 254 ? 4.234 -14.062 -5.543 1 87.31 254 ASP B CA 1
ATOM 5190 C C . ASP B 1 254 ? 3.609 -15.438 -5.793 1 87.31 254 ASP B C 1
ATOM 5192 O O . ASP B 1 254 ? 3.76 -16 -6.875 1 87.31 254 ASP B O 1
ATOM 5196 N N . ASP B 1 255 ? 3.02 -15.836 -4.785 1 91.31 255 ASP B N 1
ATOM 5197 C CA . ASP B 1 255 ? 2.352 -17.125 -4.922 1 91.31 255 ASP B CA 1
ATOM 5198 C C . ASP B 1 255 ? 1.269 -17.078 -5.996 1 91.31 255 ASP B C 1
ATOM 5200 O O . ASP B 1 255 ? 1.165 -17.984 -6.824 1 91.31 255 ASP B O 1
ATOM 5204 N N . PHE B 1 256 ? 0.521 -16.016 -5.996 1 93 256 PHE B N 1
ATOM 5205 C CA . PHE B 1 256 ? -0.522 -15.859 -7.004 1 93 256 PHE B CA 1
ATOM 5206 C C . PHE B 1 256 ? 0.072 -15.875 -8.406 1 93 256 PHE B C 1
ATOM 5208 O O . PHE B 1 256 ? -0.451 -16.547 -9.305 1 93 256 PHE B O 1
ATOM 5215 N N . ARG B 1 257 ? 1.089 -15.281 -8.562 1 90.38 257 ARG B N 1
ATOM 5216 C CA . ARG B 1 257 ? 1.715 -15.172 -9.875 1 90.38 257 ARG B CA 1
ATOM 5217 C C . ARG B 1 257 ? 2.172 -16.531 -10.375 1 90.38 257 ARG B C 1
ATOM 5219 O O . ARG B 1 257 ? 1.876 -16.922 -11.508 1 90.38 257 ARG B O 1
ATOM 5226 N N . ASN B 1 258 ? 2.83 -17.203 -9.555 1 90.75 258 ASN B N 1
ATOM 5227 C CA . ASN B 1 258 ? 3.357 -18.5 -9.945 1 90.75 258 ASN B CA 1
ATOM 5228 C C . ASN B 1 258 ? 2.238 -19.5 -10.203 1 90.75 258 ASN B C 1
ATOM 5230 O O . ASN B 1 258 ? 2.307 -20.297 -11.148 1 90.75 258 ASN B O 1
ATOM 5234 N N . ILE B 1 259 ? 1.282 -19.438 -9.398 1 92.75 259 ILE B N 1
ATOM 5235 C CA . ILE B 1 259 ? 0.177 -20.391 -9.516 1 92.75 259 ILE B CA 1
ATOM 5236 C C . ILE B 1 259 ? -0.619 -20.094 -10.781 1 92.75 259 ILE B C 1
ATOM 5238 O O . ILE B 1 259 ? -0.938 -21 -11.547 1 92.75 259 ILE B O 1
ATOM 5242 N N . ALA B 1 260 ? -0.905 -18.891 -11.031 1 93.88 260 ALA B N 1
ATOM 5243 C CA . ALA B 1 260 ? -1.69 -18.5 -12.203 1 93.88 260 ALA B CA 1
ATOM 5244 C C . ALA B 1 260 ? -0.959 -18.859 -13.492 1 93.88 260 ALA B C 1
ATOM 5246 O O . ALA B 1 260 ? -1.575 -19.328 -14.453 1 93.88 260 ALA B O 1
ATOM 5247 N N . ASN B 1 261 ? 0.323 -18.797 -13.477 1 90.62 261 ASN B N 1
ATOM 5248 C CA . ASN B 1 261 ? 1.088 -18.844 -14.719 1 90.62 261 ASN B CA 1
ATOM 5249 C C . ASN B 1 261 ? 1.669 -20.234 -14.961 1 90.62 261 ASN B C 1
ATOM 5251 O O . ASN B 1 261 ? 2.611 -20.391 -15.742 1 90.62 261 ASN B O 1
ATOM 5255 N N . SER B 1 262 ? 1.143 -21.188 -14.305 1 93.31 262 SER B N 1
ATOM 5256 C CA . SER B 1 262 ? 1.567 -22.547 -14.609 1 93.31 262 SER B CA 1
ATOM 5257 C C . SER B 1 262 ? 1.422 -22.859 -16.094 1 93.31 262 SER B C 1
ATOM 5259 O O . SER B 1 262 ? 0.385 -22.562 -16.703 1 93.31 262 SER B O 1
ATOM 5261 N N . PRO B 1 263 ? 2.416 -23.469 -16.688 1 92.75 263 PRO B N 1
ATOM 5262 C CA . PRO B 1 263 ? 2.322 -23.766 -18.125 1 92.75 263 PRO B CA 1
ATOM 5263 C C . PRO B 1 263 ? 1.289 -24.844 -18.422 1 92.75 263 PRO B C 1
ATOM 5265 O O . PRO B 1 263 ? 0.708 -24.859 -19.516 1 92.75 263 PRO B O 1
ATOM 5268 N N . PHE B 1 264 ? 1.027 -25.672 -17.5 1 94.31 264 PHE B N 1
ATOM 5269 C CA . PHE B 1 264 ? 0.25 -26.875 -17.797 1 94.31 264 PHE B CA 1
ATOM 5270 C C . PHE B 1 264 ? -1.103 -26.828 -17.094 1 94.31 264 PHE B C 1
ATOM 5272 O O . PHE B 1 264 ? -2.035 -27.531 -17.5 1 94.31 264 PHE B O 1
ATOM 5279 N N . ARG B 1 265 ? -1.253 -26.094 -16.125 1 92.62 265 ARG B N 1
ATOM 5280 C CA . ARG B 1 265 ? -2.488 -25.953 -15.359 1 92.62 265 ARG B CA 1
ATOM 5281 C C . ARG B 1 265 ? -2.756 -24.5 -15.008 1 92.62 265 ARG B C 1
ATOM 5283 O O . ARG B 1 265 ? -2.967 -24.156 -13.844 1 92.62 265 ARG B O 1
ATOM 5290 N N . PRO B 1 266 ? -2.809 -23.672 -16.031 1 94.56 266 PRO B N 1
ATOM 5291 C CA . PRO B 1 266 ? -3.039 -22.266 -15.734 1 94.56 266 PRO B CA 1
ATOM 5292 C C . PRO B 1 266 ? -4.418 -22 -15.133 1 94.56 266 PRO B C 1
ATOM 5294 O O . PRO B 1 266 ? -5.398 -22.641 -15.523 1 94.56 266 PRO B O 1
ATOM 5297 N N . ILE B 1 267 ? -4.5 -21.156 -14.203 1 95.12 267 ILE B N 1
ATOM 5298 C CA . ILE B 1 267 ? -5.777 -20.766 -13.617 1 95.12 267 ILE B CA 1
ATOM 5299 C C . ILE B 1 267 ? -5.918 -19.234 -13.656 1 95.12 267 ILE B C 1
ATOM 5301 O O . ILE B 1 267 ? -4.918 -18.516 -13.641 1 95.12 267 ILE B O 1
ATOM 5305 N N . ALA B 1 268 ? -7.145 -18.781 -13.766 1 97.06 268 ALA B N 1
ATOM 5306 C CA . ALA B 1 268 ? -7.41 -17.344 -13.695 1 97.06 268 ALA B CA 1
ATOM 5307 C C . ALA B 1 268 ? -7.566 -16.891 -12.25 1 97.06 268 ALA B C 1
ATOM 5309 O O . ALA B 1 268 ? -8.109 -17.625 -11.414 1 97.06 268 ALA B O 1
ATOM 5310 N N . ILE B 1 269 ? -7.047 -15.727 -11.969 1 97.31 269 ILE B N 1
ATOM 5311 C CA . ILE B 1 269 ? -7.219 -15.148 -10.641 1 97.31 269 ILE B CA 1
ATOM 5312 C C . ILE B 1 269 ? -7.766 -13.727 -10.758 1 97.31 269 ILE B C 1
ATOM 5314 O O . ILE B 1 269 ? -7.27 -12.938 -11.562 1 97.31 269 ILE B O 1
ATOM 5318 N N . VAL B 1 270 ? -8.836 -13.453 -10.07 1 97.06 270 VAL B N 1
ATOM 5319 C CA . VAL B 1 270 ? -9.336 -12.094 -9.898 1 97.06 270 VAL B CA 1
ATOM 5320 C C . VAL B 1 270 ? -9.273 -11.703 -8.422 1 97.06 270 VAL B C 1
ATOM 5322 O O . VAL B 1 270 ? -9.883 -12.359 -7.574 1 97.06 270 VAL B O 1
ATOM 5325 N N . LEU B 1 271 ? -8.508 -10.695 -8.125 1 95.94 271 LEU B N 1
ATOM 5326 C CA . LEU B 1 271 ? -8.406 -10.281 -6.73 1 95.94 271 LEU B CA 1
ATOM 5327 C C . LEU B 1 271 ? -8.773 -8.812 -6.574 1 95.94 271 LEU B C 1
ATOM 5329 O O . LEU B 1 271 ? -8.453 -7.992 -7.438 1 95.94 271 LEU B O 1
ATOM 5333 N N . SER B 1 272 ? -9.531 -8.516 -5.555 1 93.31 272 SER B N 1
ATOM 5334 C CA . SER B 1 272 ? -9.836 -7.129 -5.215 1 93.31 272 SER B CA 1
ATOM 5335 C C . SER B 1 272 ? -8.836 -6.578 -4.199 1 93.31 272 SER B C 1
ATOM 5337 O O . SER B 1 272 ? -8.273 -7.332 -3.408 1 93.31 272 SER B O 1
ATOM 5339 N N . SER B 1 273 ? -8.555 -5.289 -4.273 1 87.81 273 SER B N 1
ATOM 5340 C CA . SER B 1 273 ? -7.641 -4.672 -3.318 1 87.81 273 SER B CA 1
ATOM 5341 C C . SER B 1 273 ? -7.828 -3.16 -3.27 1 87.81 273 SER B C 1
ATOM 5343 O O . SER B 1 273 ? -8.258 -2.551 -4.254 1 87.81 273 SER B O 1
ATOM 5345 N N . GLN B 1 274 ? -7.512 -2.676 -2.1 1 78.94 274 GLN B N 1
ATOM 5346 C CA . GLN B 1 274 ? -7.422 -1.225 -1.968 1 78.94 274 GLN B CA 1
ATOM 5347 C C . GLN B 1 274 ? -5.977 -0.751 -2.088 1 78.94 274 GLN B C 1
ATOM 5349 O O . GLN B 1 274 ? -5.699 0.447 -1.992 1 78.94 274 GLN B O 1
ATOM 5354 N N . GLN B 1 275 ? -5.117 -1.647 -2.283 1 77.38 275 GLN B N 1
ATOM 5355 C CA . GLN B 1 275 ? -3.699 -1.335 -2.439 1 77.38 275 GLN B CA 1
ATOM 5356 C C . GLN B 1 275 ? -3.293 -1.342 -3.91 1 77.38 275 GLN B C 1
ATOM 5358 O O . GLN B 1 275 ? -2.936 -2.387 -4.457 1 77.38 275 GLN B O 1
ATOM 5363 N N . LEU B 1 276 ? -3.178 -0.21 -4.457 1 76.06 276 LEU B N 1
ATOM 5364 C CA . LEU B 1 276 ? -3.023 -0.08 -5.902 1 76.06 276 LEU B CA 1
ATOM 5365 C C . LEU B 1 276 ? -1.657 -0.59 -6.352 1 76.06 276 LEU B C 1
ATOM 5367 O O . LEU B 1 276 ? -1.563 -1.387 -7.289 1 76.06 276 LEU B O 1
ATOM 5371 N N . TYR B 1 277 ? -0.62 -0.221 -5.684 1 72.5 277 TYR B N 1
ATOM 5372 C CA . TYR B 1 277 ? 0.736 -0.476 -6.156 1 72.5 277 TYR B CA 1
ATOM 5373 C C . TYR B 1 277 ? 1.037 -1.97 -6.172 1 72.5 277 TYR B C 1
ATOM 5375 O O . TYR B 1 277 ? 1.512 -2.502 -7.176 1 72.5 277 TYR B O 1
ATOM 5383 N N . GLU B 1 278 ? 0.701 -2.639 -5.129 1 76 278 GLU B N 1
ATOM 5384 C CA . GLU B 1 278 ? 0.979 -4.07 -5.035 1 76 278 GLU B CA 1
ATOM 5385 C C . GLU B 1 278 ? 0.182 -4.855 -6.07 1 76 278 GLU B C 1
ATOM 5387 O O . GLU B 1 278 ? 0.713 -5.77 -6.707 1 76 278 GLU B O 1
ATOM 5392 N N . VAL B 1 279 ? -1.001 -4.441 -6.262 1 79.25 279 VAL B N 1
ATOM 5393 C CA . VAL B 1 279 ? -1.88 -5.176 -7.168 1 79.25 279 VAL B CA 1
ATOM 5394 C C . VAL B 1 279 ? -1.453 -4.93 -8.617 1 79.25 279 VAL B C 1
ATOM 5396 O O . VAL B 1 279 ? -1.498 -5.84 -9.445 1 79.25 279 VAL B O 1
ATOM 5399 N N . GLU B 1 280 ? -1.064 -3.758 -8.906 1 79.88 280 GLU B N 1
ATOM 5400 C CA . GLU B 1 280 ? -0.647 -3.439 -10.273 1 79.88 280 GLU B CA 1
ATOM 5401 C C . GLU B 1 280 ? 0.61 -4.215 -10.656 1 79.88 280 GLU B C 1
ATOM 5403 O O . GLU B 1 280 ? 0.777 -4.594 -11.82 1 79.88 280 GLU B O 1
ATOM 5408 N N . LYS B 1 281 ? 1.399 -4.418 -9.711 1 74.94 281 LYS B N 1
ATOM 5409 C CA . LYS B 1 281 ? 2.652 -5.121 -9.969 1 74.94 281 LYS B CA 1
ATOM 5410 C C . LYS B 1 281 ? 2.4 -6.594 -10.281 1 74.94 281 LYS B C 1
ATOM 5412 O O . LYS B 1 281 ? 3.172 -7.223 -11.008 1 74.94 281 LYS B O 1
ATOM 5417 N N . THR B 1 282 ? 1.373 -7.07 -9.82 1 83.62 282 THR B N 1
ATOM 5418 C CA . THR B 1 282 ? 1.139 -8.508 -9.914 1 83.62 282 THR B CA 1
ATOM 5419 C C . THR B 1 282 ? 0.104 -8.82 -10.992 1 83.62 282 THR B C 1
ATOM 5421 O O . THR B 1 282 ? 0.113 -9.906 -11.578 1 83.62 282 THR B O 1
ATOM 5424 N N . SER B 1 283 ? -0.715 -7.875 -11.328 1 88 283 SER B N 1
ATOM 5425 C CA . SER B 1 283 ? -1.853 -8.133 -12.211 1 88 283 SER B CA 1
ATOM 5426 C C . SER B 1 283 ? -1.483 -7.906 -13.672 1 88 283 SER B C 1
ATOM 5428 O O . SER B 1 283 ? -0.648 -7.055 -13.984 1 88 283 SER B O 1
ATOM 5430 N N . ASN B 1 284 ? -2.094 -8.727 -14.531 1 85.62 284 ASN B N 1
ATOM 5431 C CA . ASN B 1 284 ? -1.997 -8.516 -15.969 1 85.62 284 ASN B CA 1
ATOM 5432 C C . ASN B 1 284 ? -2.916 -7.391 -16.438 1 85.62 284 ASN B C 1
ATOM 5434 O O . ASN B 1 284 ? -2.623 -6.711 -17.422 1 85.62 284 ASN B O 1
ATOM 5438 N N . GLN B 1 285 ? -3.965 -7.312 -15.773 1 83.06 285 GLN B N 1
ATOM 5439 C CA . GLN B 1 285 ? -4.965 -6.281 -16.016 1 83.06 285 GLN B CA 1
ATOM 5440 C C . GLN B 1 285 ? -5.539 -5.746 -14.711 1 83.06 285 GLN B C 1
ATOM 5442 O O . GLN B 1 285 ? -5.699 -6.5 -13.742 1 83.06 285 GLN B O 1
ATOM 5447 N N . VAL B 1 286 ? -5.762 -4.465 -14.734 1 87.06 286 VAL B N 1
ATOM 5448 C CA . VAL B 1 286 ? -6.387 -3.854 -13.57 1 87.06 286 VAL B CA 1
ATOM 5449 C C . VAL B 1 286 ? -7.699 -3.186 -13.977 1 87.06 286 VAL B C 1
ATOM 5451 O O . VAL B 1 286 ? -7.746 -2.439 -14.953 1 87.06 286 VAL B O 1
ATOM 5454 N N . VAL B 1 287 ? -8.75 -3.52 -13.297 1 88.75 287 VAL B N 1
ATOM 5455 C CA . VAL B 1 287 ? -10.062 -2.918 -13.484 1 88.75 287 VAL B CA 1
ATOM 5456 C C . VAL B 1 287 ? -10.367 -1.954 -12.344 1 88.75 287 VAL B C 1
ATOM 5458 O O . VAL B 1 287 ? -10.297 -2.332 -11.172 1 88.75 287 VAL B O 1
ATOM 5461 N N . PHE B 1 288 ? -10.672 -0.751 -12.727 1 87.5 288 PHE B N 1
ATOM 5462 C CA . PHE B 1 288 ? -11.008 0.247 -11.719 1 87.5 288 PHE B CA 1
ATOM 5463 C C . PHE B 1 288 ? -12.516 0.474 -11.664 1 87.5 288 PHE B C 1
ATOM 5465 O O . PHE B 1 288 ? -13.141 0.739 -12.688 1 87.5 288 PHE B O 1
ATOM 5472 N N . LEU B 1 289 ? -12.984 0.308 -10.453 1 88.19 289 LEU B N 1
ATOM 5473 C CA . LEU B 1 289 ? -14.398 0.574 -10.211 1 88.19 289 LEU B CA 1
ATOM 5474 C C . LEU B 1 289 ? -14.578 1.85 -9.398 1 88.19 289 LEU B C 1
ATOM 5476 O O . LEU B 1 289 ? -13.969 2.008 -8.336 1 88.19 289 LEU B O 1
ATOM 5480 N N . LYS B 1 290 ? -15.367 2.744 -9.953 1 83.5 290 LYS B N 1
ATOM 5481 C CA . LYS B 1 290 ? -15.734 3.973 -9.258 1 83.5 290 LYS B CA 1
ATOM 5482 C C . LYS B 1 290 ? -17.25 4.156 -9.227 1 83.5 290 LYS B C 1
ATOM 5484 O O . LYS B 1 290 ? -17.891 4.262 -10.273 1 83.5 290 LYS B O 1
ATOM 5489 N N . GLN B 1 291 ? -17.75 4.242 -8.031 1 83.88 291 GLN B N 1
ATOM 5490 C CA . GLN B 1 291 ? -19.188 4.387 -7.844 1 83.88 291 GLN B CA 1
ATOM 5491 C C . GLN B 1 291 ? -19.969 3.363 -8.68 1 83.88 291 GLN B C 1
ATOM 5493 O O . GLN B 1 291 ? -20.922 3.717 -9.375 1 83.88 291 GLN B O 1
ATOM 5498 N N . GLY B 1 292 ? -19.422 2.203 -8.75 1 89.44 292 GLY B N 1
ATOM 5499 C CA . GLY B 1 292 ? -20.094 1.09 -9.391 1 89.44 292 GLY B CA 1
ATOM 5500 C C . GLY B 1 292 ? -19.844 1.021 -10.883 1 89.44 292 GLY B C 1
ATOM 5501 O O . GLY B 1 292 ? -20.312 0.106 -11.562 1 89.44 292 GLY B O 1
ATOM 5502 N N . LYS B 1 293 ? -19.094 1.932 -11.367 1 90.5 293 LYS B N 1
ATOM 5503 C CA . LYS B 1 293 ? -18.844 1.967 -12.805 1 90.5 293 LYS B CA 1
ATOM 5504 C C . LYS B 1 293 ? -17.391 1.575 -13.109 1 90.5 293 LYS B C 1
ATOM 5506 O O . LYS B 1 293 ? -16.484 1.929 -12.367 1 90.5 293 LYS B O 1
ATOM 5511 N N . GLN B 1 294 ? -17.281 0.817 -14.234 1 90.62 294 GLN B N 1
ATOM 5512 C CA . GLN B 1 294 ? -15.953 0.416 -14.703 1 90.62 294 GLN B CA 1
ATOM 5513 C C . GLN B 1 294 ? -15.258 1.562 -15.43 1 90.62 294 GLN B C 1
ATOM 5515 O O . GLN B 1 294 ? -15.852 2.203 -16.297 1 90.62 294 GLN B O 1
ATOM 5520 N N . ARG B 1 295 ? -14.078 1.764 -14.938 1 82.38 295 ARG B N 1
ATOM 5521 C CA . ARG B 1 295 ? -13.266 2.768 -15.625 1 82.38 295 ARG B CA 1
ATOM 5522 C C . ARG B 1 295 ? -12.102 2.121 -16.375 1 82.38 295 ARG B C 1
ATOM 5524 O O . ARG B 1 295 ? -11.438 1.231 -15.836 1 82.38 295 ARG B O 1
ATOM 5531 N N . ASN B 1 296 ? -12.016 2.223 -17.641 1 67.31 296 ASN B N 1
ATOM 5532 C CA . ASN B 1 296 ? -10.961 1.637 -18.453 1 67.31 296 ASN B CA 1
ATOM 5533 C C . ASN B 1 296 ? -9.969 2.695 -18.938 1 67.31 296 ASN B C 1
ATOM 5535 O O . ASN B 1 296 ? -10.359 3.799 -19.312 1 67.31 296 ASN B O 1
ATOM 5539 N N . LEU B 1 297 ? -8.711 2.389 -18.656 1 59.53 297 LEU B N 1
ATOM 5540 C CA . LEU B 1 297 ? -7.715 3.312 -19.172 1 59.53 297 LEU B CA 1
ATOM 5541 C C . LEU B 1 297 ? -7.816 3.424 -20.688 1 59.53 297 LEU B C 1
ATOM 5543 O O . LEU B 1 297 ? -7.59 4.496 -21.25 1 59.53 297 LEU B O 1
ATOM 5547 N N . LYS B 1 298 ? -8.062 2.189 -21.438 1 52.5 298 LYS B N 1
ATOM 5548 C CA . LYS B 1 298 ? -8.086 2.18 -22.891 1 52.5 298 LYS B CA 1
ATOM 5549 C C . LYS B 1 298 ? -9.266 2.99 -23.422 1 52.5 298 LYS B C 1
ATOM 5551 O O . LYS B 1 298 ? -9.133 3.703 -24.422 1 52.5 298 LYS B O 1
ATOM 5556 N N . SER B 1 299 ? -10.469 2.678 -23.094 1 50.84 299 SER B N 1
ATOM 5557 C CA . SER B 1 299 ? -11.648 3.314 -23.672 1 50.84 299 SER B CA 1
ATOM 5558 C C . SER B 1 299 ? -11.688 4.801 -23.359 1 50.84 299 SER B C 1
ATOM 5560 O O . SER B 1 299 ? -12.164 5.605 -24.156 1 50.84 299 SER B O 1
ATOM 5562 N N . GLU B 1 300 ? -11.641 5.055 -22.125 1 48.5 300 GLU B N 1
ATOM 5563 C CA . GLU B 1 300 ? -11.672 6.496 -21.891 1 48.5 300 GLU B CA 1
ATOM 5564 C C . GLU B 1 300 ? -10.586 7.207 -22.688 1 48.5 300 GLU B C 1
ATOM 5566 O O . GLU B 1 300 ? -10.688 8.406 -22.953 1 48.5 300 GLU B O 1
ATOM 5571 N N . ASP B 1 301 ? -9.383 6.586 -22.844 1 45.66 301 ASP B N 1
ATOM 5572 C CA . ASP B 1 301 ? -8.297 7.27 -23.531 1 45.66 301 ASP B CA 1
ATOM 5573 C C . ASP B 1 301 ? -8.438 7.145 -25.047 1 45.66 301 ASP B C 1
ATOM 5575 O O . ASP B 1 301 ? -7.457 7.258 -25.781 1 45.66 301 ASP B O 1
ATOM 5579 N N . ALA B 1 302 ? -9.391 6.504 -25.719 1 41.03 302 ALA B N 1
ATOM 5580 C CA . ALA B 1 302 ? -9.43 7.109 -27.047 1 41.03 302 ALA B CA 1
ATOM 5581 C C . ALA B 1 302 ? -8.805 8.5 -27.031 1 41.03 302 ALA B C 1
ATOM 5583 O O . ALA B 1 302 ? -8.719 9.156 -28.078 1 41.03 302 ALA B O 1
ATOM 5584 N N . ILE B 1 303 ? -8.812 9.125 -25.969 1 45.34 303 ILE B N 1
ATOM 5585 C CA . ILE B 1 303 ? -8.117 10.398 -25.906 1 45.34 303 ILE B CA 1
ATOM 5586 C C . ILE B 1 303 ? -6.625 10.195 -26.172 1 45.34 303 ILE B C 1
ATOM 5588 O O . ILE B 1 303 ? -6.07 9.141 -25.844 1 45.34 303 ILE B O 1
ATOM 5592 N N . GLU B 1 304 ? -5.852 11.219 -26.5 1 53.5 304 GLU B N 1
ATOM 5593 C CA . GLU B 1 304 ? -4.469 11.516 -26.859 1 53.5 304 GLU B CA 1
ATOM 5594 C C . GLU B 1 304 ? -3.494 10.859 -25.875 1 53.5 304 GLU B C 1
ATOM 5596 O O . GLU B 1 304 ? -3.564 11.102 -24.672 1 53.5 304 GLU B O 1
ATOM 5601 N N . GLN B 1 305 ? -2.975 9.641 -26.188 1 70.5 305 GLN B N 1
ATOM 5602 C CA . GLN B 1 305 ? -2.023 8.867 -25.391 1 70.5 305 GLN B CA 1
ATOM 5603 C C . GLN B 1 305 ? -0.851 9.734 -24.938 1 70.5 305 GLN B C 1
ATOM 5605 O O . GLN B 1 305 ? -0.365 10.57 -25.703 1 70.5 305 GLN B O 1
ATOM 5610 N N . HIS B 1 306 ? -0.727 10.062 -23.766 1 87.19 306 HIS B N 1
ATOM 5611 C CA . HIS B 1 306 ? 0.375 10.789 -23.141 1 87.19 306 HIS B CA 1
ATOM 5612 C C . HIS B 1 306 ? 1.31 9.844 -22.391 1 87.19 306 HIS B C 1
ATOM 5614 O O . HIS B 1 306 ? 0.915 8.742 -22.031 1 87.19 306 HIS B O 1
ATOM 5620 N N . PHE B 1 307 ? 2.51 10.211 -22.578 1 91.31 307 PHE B N 1
ATOM 5621 C CA . PHE B 1 307 ? 3.457 9.633 -21.625 1 91.31 307 PHE B CA 1
ATOM 5622 C C . PHE B 1 307 ? 3.338 10.312 -20.266 1 91.31 307 PHE B C 1
ATOM 5624 O O . PHE B 1 307 ? 3.539 11.523 -20.156 1 91.31 307 PHE B O 1
ATOM 5631 N N . ILE B 1 308 ? 2.922 9.547 -19.297 1 92.56 308 ILE B N 1
ATOM 5632 C CA . ILE B 1 308 ? 2.725 10.102 -17.969 1 92.56 308 ILE B CA 1
ATOM 5633 C C . ILE B 1 308 ? 3.672 9.422 -16.984 1 92.56 308 ILE B C 1
ATOM 5635 O O . ILE B 1 308 ? 3.701 8.195 -16.891 1 92.56 308 ILE B O 1
ATOM 5639 N N . VAL B 1 309 ? 4.418 10.258 -16.234 1 94.81 309 VAL B N 1
ATOM 5640 C CA . VAL B 1 309 ? 5.41 9.711 -15.328 1 94.81 309 VAL B CA 1
ATOM 5641 C C . VAL B 1 309 ? 5.223 10.32 -13.938 1 94.81 309 VAL B C 1
ATOM 5643 O O . VAL B 1 309 ? 4.922 11.508 -13.805 1 94.81 309 VAL B O 1
ATOM 5646 N N . GLU B 1 310 ? 5.219 9.469 -12.938 1 92.25 310 GLU B N 1
ATOM 5647 C CA . GLU B 1 310 ? 5.223 9.859 -11.531 1 92.25 310 GLU B CA 1
ATOM 5648 C C . GLU B 1 310 ? 6.625 9.781 -10.945 1 92.25 310 GLU B C 1
ATOM 5650 O O . GLU B 1 310 ? 7.34 8.797 -11.156 1 92.25 310 GLU B O 1
ATOM 5655 N N . PHE B 1 311 ? 7.062 10.812 -10.266 1 93.75 311 PHE B N 1
ATOM 5656 C CA . PHE B 1 311 ? 8.414 10.789 -9.711 1 93.75 311 PHE B CA 1
ATOM 5657 C C . PHE B 1 311 ? 8.516 11.703 -8.492 1 93.75 311 PHE B C 1
ATOM 5659 O O . PHE B 1 311 ? 7.586 12.453 -8.195 1 93.75 311 PHE B O 1
ATOM 5666 N N . GLU B 1 312 ? 9.555 11.516 -7.734 1 90.81 312 GLU B N 1
ATOM 5667 C CA . GLU B 1 312 ? 9.836 12.328 -6.555 1 90.81 312 GLU B CA 1
ATOM 5668 C C . GLU B 1 312 ? 11.148 13.094 -6.707 1 90.81 312 GLU B C 1
ATOM 5670 O O . GLU B 1 312 ? 12.164 12.516 -7.09 1 90.81 312 GLU B O 1
ATOM 5675 N N . SER B 1 313 ? 11.055 14.375 -6.469 1 90.62 313 SER B N 1
ATOM 5676 C CA . SER B 1 313 ? 12.227 15.242 -6.512 1 90.62 313 SER B CA 1
ATOM 5677 C C . SER B 1 313 ? 12.125 16.359 -5.469 1 90.62 313 SER B C 1
ATOM 5679 O O . SER B 1 313 ? 11.031 16.781 -5.109 1 90.62 313 SER B O 1
ATOM 5681 N N . ASP B 1 314 ? 13.25 16.766 -5.02 1 82.81 314 ASP B N 1
ATOM 5682 C CA . ASP B 1 314 ? 13.289 17.859 -4.059 1 82.81 314 ASP B CA 1
ATOM 5683 C C . ASP B 1 314 ? 13.281 19.203 -4.766 1 82.81 314 ASP B C 1
ATOM 5685 O O . ASP B 1 314 ? 13.203 20.25 -4.121 1 82.81 314 ASP B O 1
ATOM 5689 N N . GLU B 1 315 ? 13.297 19.203 -6.055 1 85.12 315 GLU B N 1
ATOM 5690 C CA . GLU B 1 315 ? 13.297 20.438 -6.832 1 85.12 315 GLU B CA 1
ATOM 5691 C C . GLU B 1 315 ? 11.898 21.047 -6.887 1 85.12 315 GLU B C 1
ATOM 5693 O O . GLU B 1 315 ? 10.906 20.344 -7 1 85.12 315 GLU B O 1
ATOM 5698 N N . PRO B 1 316 ? 11.836 22.438 -6.785 1 82.5 316 PRO B N 1
ATOM 5699 C CA . PRO B 1 316 ? 10.539 23.109 -6.898 1 82.5 316 PRO B CA 1
ATOM 5700 C C . PRO B 1 316 ? 9.836 22.812 -8.219 1 82.5 316 PRO B C 1
ATOM 5702 O O . PRO B 1 316 ? 10.492 22.641 -9.25 1 82.5 316 PRO B O 1
ATOM 5705 N N . LEU B 1 317 ? 8.562 22.875 -8.125 1 84.69 317 LEU B N 1
ATOM 5706 C CA . LEU B 1 317 ? 7.711 22.516 -9.25 1 84.69 317 LEU B CA 1
ATOM 5707 C C . LEU B 1 317 ? 8.008 23.375 -10.461 1 84.69 317 LEU B C 1
ATOM 5709 O O . LEU B 1 317 ? 8.109 22.875 -11.586 1 84.69 317 LEU B O 1
ATOM 5713 N N . LEU B 1 318 ? 8.102 24.688 -10.281 1 83.62 318 LEU B N 1
ATOM 5714 C CA . LEU B 1 318 ? 8.328 25.609 -11.398 1 83.62 318 LEU B CA 1
ATOM 5715 C C . LEU B 1 318 ? 9.688 25.359 -12.031 1 83.62 318 LEU B C 1
ATOM 5717 O O . LEU B 1 318 ? 9.844 25.5 -13.25 1 83.62 318 LEU B O 1
ATOM 5721 N N . SER B 1 319 ? 10.648 25.031 -11.203 1 88.88 319 SER B N 1
ATOM 5722 C CA . SER B 1 319 ? 11.977 24.703 -11.719 1 88.88 319 SER B CA 1
ATOM 5723 C C . SER B 1 319 ? 11.938 23.453 -12.586 1 88.88 319 SER B C 1
ATOM 5725 O O . SER B 1 319 ? 12.547 23.422 -13.664 1 88.88 319 SER B O 1
ATOM 5727 N N . ILE B 1 320 ? 11.211 22.516 -12.148 1 91.31 320 ILE B N 1
ATOM 5728 C CA . ILE B 1 320 ? 11.078 21.266 -12.891 1 91.31 320 ILE B CA 1
ATOM 5729 C C . ILE B 1 320 ? 10.375 21.531 -14.227 1 91.31 320 ILE B C 1
ATOM 5731 O O . ILE B 1 320 ? 10.805 21.031 -15.266 1 91.31 320 ILE B O 1
ATOM 5735 N N . LYS B 1 321 ? 9.359 22.281 -14.156 1 90.19 321 LYS B N 1
ATOM 5736 C CA . LYS B 1 321 ? 8.617 22.609 -15.367 1 90.19 321 LYS B CA 1
ATOM 5737 C C . LYS B 1 321 ? 9.508 23.297 -16.391 1 90.19 321 LYS B C 1
ATOM 5739 O O . LYS B 1 321 ? 9.453 22.984 -17.578 1 90.19 321 LYS B O 1
ATOM 5744 N N . GLN B 1 322 ? 10.297 24.188 -15.93 1 92 322 GLN B N 1
ATOM 5745 C CA . GLN B 1 322 ? 11.195 24.922 -16.812 1 92 322 GLN B CA 1
ATOM 5746 C C . GLN B 1 322 ? 12.273 24.016 -17.391 1 92 322 GLN B C 1
ATOM 5748 O O . GLN B 1 322 ? 12.555 24.047 -18.594 1 92 322 GLN B O 1
ATOM 5753 N N . LYS B 1 323 ? 12.812 23.234 -16.578 1 93.88 323 LYS B N 1
ATOM 5754 C CA . LYS B 1 323 ? 13.914 22.359 -16.984 1 93.88 323 LYS B CA 1
ATOM 5755 C C . LYS B 1 323 ? 13.445 21.281 -17.953 1 93.88 323 LYS B C 1
ATOM 5757 O O . LYS B 1 323 ? 14.203 20.828 -18.812 1 93.88 323 LYS B O 1
ATOM 5762 N N . LEU B 1 324 ? 12.219 20.906 -17.797 1 94.62 324 LEU B N 1
ATOM 5763 C CA . LEU B 1 324 ? 11.719 19.812 -18.641 1 94.62 324 LEU B CA 1
ATOM 5764 C C . LEU B 1 324 ? 10.906 20.359 -19.797 1 94.62 324 LEU B C 1
ATOM 5766 O O . LEU B 1 324 ? 10.25 19.609 -20.516 1 94.62 324 LEU B O 1
ATOM 5770 N N . GLU B 1 325 ? 10.945 21.578 -19.984 1 93.25 325 GLU B N 1
ATOM 5771 C CA . GLU B 1 325 ? 10.234 22.219 -21.078 1 93.25 325 GLU B CA 1
ATOM 5772 C C . GLU B 1 325 ? 10.719 21.688 -22.438 1 93.25 325 GLU B C 1
ATOM 5774 O O . GLU B 1 325 ? 9.93 21.547 -23.375 1 93.25 325 GLU B O 1
ATOM 5779 N N . GLY B 1 326 ? 11.945 21.438 -22.547 1 92.06 326 GLY B N 1
ATOM 5780 C CA . GLY B 1 326 ? 12.539 20.953 -23.781 1 92.06 326 GLY B CA 1
ATOM 5781 C C . GLY B 1 326 ? 12 19.594 -24.203 1 92.06 326 GLY B C 1
ATOM 5782 O O . GLY B 1 326 ? 12.047 19.25 -25.391 1 92.06 326 GLY B O 1
ATOM 5783 N N . LEU B 1 327 ? 11.5 18.922 -23.25 1 93.56 327 LEU B N 1
ATOM 5784 C CA . LEU B 1 327 ? 10.945 17.609 -23.547 1 93.56 327 LEU B CA 1
ATOM 5785 C C . LEU B 1 327 ? 9.477 17.703 -23.953 1 93.56 327 LEU B C 1
ATOM 5787 O O . LEU B 1 327 ? 8.859 16.719 -24.328 1 93.56 327 LEU B O 1
ATOM 5791 N N . GLY B 1 328 ? 8.891 18.938 -23.906 1 92.88 328 GLY B N 1
ATOM 5792 C CA . GLY B 1 328 ? 7.508 19.141 -24.281 1 92.88 328 GLY B CA 1
ATOM 5793 C C . GLY B 1 328 ? 6.523 18.797 -23.188 1 92.88 328 GLY B C 1
ATOM 5794 O O . GLY B 1 328 ? 5.496 18.172 -23.438 1 92.88 328 GLY B O 1
ATOM 5795 N N . ILE B 1 329 ? 6.863 19.156 -22 1 92.94 329 ILE B N 1
ATOM 5796 C CA . ILE B 1 329 ? 5.98 18.891 -20.875 1 92.94 329 ILE B CA 1
ATOM 5797 C C . ILE B 1 329 ? 4.652 19.625 -21.078 1 92.94 329 ILE B C 1
ATOM 5799 O O . ILE B 1 329 ? 4.629 20.828 -21.344 1 92.94 329 ILE B O 1
ATOM 5803 N N . GLU B 1 330 ? 3.604 18.906 -21 1 90.25 330 GLU B N 1
ATOM 5804 C CA . GLU B 1 330 ? 2.27 19.469 -21.203 1 90.25 330 GLU B CA 1
ATOM 5805 C C . GLU B 1 330 ? 1.64 19.891 -19.875 1 90.25 330 GLU B C 1
ATOM 5807 O O . GLU B 1 330 ? 0.888 20.875 -19.828 1 90.25 330 GLU B O 1
ATOM 5812 N N . ASN B 1 331 ? 1.919 19.078 -18.922 1 88.75 331 ASN B N 1
ATOM 5813 C CA . ASN B 1 331 ? 1.351 19.344 -17.609 1 88.75 331 ASN B CA 1
ATOM 5814 C C . ASN B 1 331 ? 2.203 18.734 -16.5 1 88.75 331 ASN B C 1
ATOM 5816 O O . ASN B 1 331 ? 2.869 17.719 -16.703 1 88.75 331 ASN B O 1
ATOM 5820 N N . ILE B 1 332 ? 2.23 19.422 -15.367 1 88.38 332 ILE B N 1
ATOM 5821 C CA . ILE B 1 332 ? 2.877 18.891 -14.172 1 88.38 332 ILE B CA 1
ATOM 5822 C C . ILE B 1 332 ? 2.059 19.266 -12.938 1 88.38 332 ILE B C 1
ATOM 5824 O O . ILE B 1 332 ? 1.573 20.391 -12.82 1 88.38 332 ILE B O 1
ATOM 5828 N N . GLU B 1 333 ? 1.804 18.281 -12.125 1 83.69 333 GLU B N 1
ATOM 5829 C CA . GLU B 1 333 ? 1.048 18.531 -10.898 1 83.69 333 GLU B CA 1
ATOM 5830 C C . GLU B 1 333 ? 1.655 17.781 -9.719 1 83.69 333 GLU B C 1
ATOM 5832 O O . GLU B 1 333 ? 2.373 16.797 -9.898 1 83.69 333 GLU B O 1
ATOM 5837 N N . GLN B 1 334 ? 1.47 18.344 -8.641 1 79.12 334 GLN B N 1
ATOM 5838 C CA . GLN B 1 334 ? 1.925 17.703 -7.414 1 79.12 334 GLN B CA 1
ATOM 5839 C C . GLN B 1 334 ? 0.793 16.922 -6.75 1 79.12 334 GLN B C 1
ATOM 5841 O O . GLN B 1 334 ? -0.32 17.438 -6.609 1 79.12 334 GLN B O 1
ATOM 5846 N N . ASN B 1 335 ? 1.084 15.812 -6.504 1 75.56 335 ASN B N 1
ATOM 5847 C CA . ASN B 1 335 ? 0.167 14.938 -5.785 1 75.56 335 ASN B CA 1
ATOM 5848 C C . ASN B 1 335 ? 0.821 14.344 -4.539 1 75.56 335 ASN B C 1
ATOM 5850 O O . ASN B 1 335 ? 1.398 13.258 -4.594 1 75.56 335 ASN B O 1
ATOM 5854 N N . GLY B 1 336 ? 0.561 15.023 -3.477 1 68.75 336 GLY B N 1
ATOM 5855 C CA . GLY B 1 336 ? 1.288 14.625 -2.283 1 68.75 336 GLY B CA 1
ATOM 5856 C C . GLY B 1 336 ? 2.783 14.852 -2.391 1 68.75 336 GLY B C 1
ATOM 5857 O O . GLY B 1 336 ? 3.225 15.961 -2.709 1 68.75 336 GLY B O 1
ATOM 5858 N N . GLY B 1 337 ? 3.455 13.75 -2.1 1 69.44 337 GLY B N 1
ATOM 5859 C CA . GLY B 1 337 ? 4.906 13.852 -2.148 1 69.44 337 GLY B CA 1
ATOM 5860 C C . GLY B 1 337 ? 5.48 13.523 -3.514 1 69.44 337 GLY B C 1
ATOM 5861 O O . GLY B 1 337 ? 6.699 13.562 -3.707 1 69.44 337 GLY B O 1
ATOM 5862 N N . THR B 1 338 ? 4.512 13.352 -4.453 1 82.06 338 THR B N 1
ATOM 5863 C CA . THR B 1 338 ? 4.992 12.961 -5.773 1 82.06 338 THR B CA 1
ATOM 5864 C C . THR B 1 338 ? 4.578 13.992 -6.82 1 82.06 338 THR B C 1
ATOM 5866 O O . THR B 1 338 ? 3.645 14.766 -6.602 1 82.06 338 THR B O 1
ATOM 5869 N N . LEU B 1 339 ? 5.391 13.992 -7.812 1 88.31 339 LEU B N 1
ATOM 5870 C CA . LEU B 1 339 ? 5.094 14.805 -8.984 1 88.31 339 LEU B CA 1
ATOM 5871 C C . LEU B 1 339 ? 4.602 13.938 -10.141 1 88.31 339 LEU B C 1
ATOM 5873 O O . LEU B 1 339 ? 5.09 12.828 -10.344 1 88.31 339 LEU B O 1
ATOM 5877 N N . ILE B 1 340 ? 3.6 14.484 -10.82 1 90.69 340 ILE B N 1
ATOM 5878 C CA . ILE B 1 340 ? 3.078 13.805 -12 1 90.69 340 ILE B CA 1
ATOM 5879 C C . ILE B 1 340 ? 3.252 14.695 -13.227 1 90.69 340 ILE B C 1
ATOM 5881 O O . ILE B 1 340 ? 2.688 15.789 -13.289 1 90.69 340 ILE B O 1
ATOM 5885 N N . ALA B 1 341 ? 3.988 14.242 -14.164 1 93.88 341 ALA B N 1
ATOM 5886 C CA . ALA B 1 341 ? 4.246 15.008 -15.375 1 93.88 341 ALA B CA 1
ATOM 5887 C C . ALA B 1 341 ? 3.666 14.312 -16.609 1 93.88 341 ALA B C 1
ATOM 5889 O O . ALA B 1 341 ? 3.725 13.086 -16.719 1 93.88 341 ALA B O 1
ATOM 5890 N N . THR B 1 342 ? 3.096 15.062 -17.484 1 93 342 THR B N 1
ATOM 5891 C CA . THR B 1 342 ? 2.49 14.562 -18.719 1 93 342 THR B CA 1
ATOM 5892 C C . THR B 1 342 ? 3.244 15.07 -19.938 1 93 342 THR B C 1
ATOM 5894 O O . THR B 1 342 ? 3.496 16.266 -20.062 1 93 342 THR B O 1
ATOM 5897 N N . PHE B 1 343 ? 3.582 14.141 -20.781 1 94.75 343 PHE B N 1
ATOM 5898 C CA . PHE B 1 343 ? 4.316 14.453 -22.016 1 94.75 343 PHE B CA 1
ATOM 5899 C C . PHE B 1 343 ? 3.594 13.883 -23.234 1 94.75 343 PHE B C 1
ATOM 5901 O O . PHE B 1 343 ? 2.701 13.047 -23.094 1 94.75 343 PHE B O 1
ATOM 5908 N N . PRO B 1 344 ? 4.012 14.43 -24.422 1 91.81 344 PRO B N 1
ATOM 5909 C CA . PRO B 1 344 ? 3.492 13.789 -25.625 1 91.81 344 PRO B CA 1
ATOM 5910 C C . PRO B 1 344 ? 3.961 12.344 -25.781 1 91.81 344 PRO B C 1
ATOM 5912 O O . PRO B 1 344 ? 4.965 11.953 -25.172 1 91.81 344 PRO B O 1
ATOM 5915 N N . LEU B 1 345 ? 3.295 11.633 -26.578 1 88.5 345 LEU B N 1
ATOM 5916 C CA . LEU B 1 345 ? 3.57 10.211 -26.75 1 88.5 345 LEU B CA 1
ATOM 5917 C C . LEU B 1 345 ? 4.934 9.992 -27.391 1 88.5 345 LEU B C 1
ATOM 5919 O O . LEU B 1 345 ? 5.484 8.891 -27.344 1 88.5 345 LEU B O 1
ATOM 5923 N N . THR B 1 346 ? 5.426 11 -27.938 1 89.31 346 THR B N 1
ATOM 5924 C CA . THR B 1 346 ? 6.727 10.891 -28.594 1 89.31 346 THR B CA 1
ATOM 5925 C C . THR B 1 346 ? 7.84 10.766 -27.547 1 89.31 346 THR B C 1
ATOM 5927 O O . THR B 1 346 ? 8.945 10.336 -27.875 1 89.31 346 THR B O 1
ATOM 5930 N N . VAL B 1 347 ? 7.512 11.102 -26.375 1 93.81 347 VAL B N 1
ATOM 5931 C CA . VAL B 1 347 ? 8.477 11.008 -25.281 1 93.81 347 VAL B CA 1
ATOM 5932 C C . VAL B 1 347 ? 8.32 9.672 -24.562 1 93.81 347 VAL B C 1
ATOM 5934 O O . VAL B 1 347 ? 7.195 9.219 -24.312 1 93.81 347 VAL B O 1
ATOM 5937 N N . ASP B 1 348 ? 9.484 9.016 -24.297 1 92.44 348 ASP B N 1
ATOM 5938 C CA . ASP B 1 348 ? 9.414 7.785 -23.516 1 92.44 348 ASP B CA 1
ATOM 5939 C C . ASP B 1 348 ? 10.227 7.898 -22.234 1 92.44 348 ASP B C 1
ATOM 5941 O O . ASP B 1 348 ? 10.773 8.961 -21.922 1 92.44 348 ASP B O 1
ATOM 5945 N N . ILE B 1 349 ? 10.273 6.828 -21.531 1 94.75 349 ILE B N 1
ATOM 5946 C CA . ILE B 1 349 ? 10.859 6.844 -20.203 1 94.75 349 ILE B CA 1
ATOM 5947 C C . ILE B 1 349 ? 12.367 7.082 -20.297 1 94.75 349 ILE B C 1
ATOM 5949 O O . ILE B 1 349 ? 12.961 7.727 -19.438 1 94.75 349 ILE B O 1
ATOM 5953 N N . ASN B 1 350 ? 12.977 6.59 -21.328 1 94.56 350 ASN B N 1
ATOM 5954 C CA . ASN B 1 350 ? 14.414 6.785 -21.516 1 94.56 350 ASN B CA 1
ATOM 5955 C C . ASN B 1 350 ? 14.75 8.25 -21.781 1 94.56 350 ASN B C 1
ATOM 5957 O O . ASN B 1 350 ? 15.719 8.781 -21.25 1 94.56 350 ASN B O 1
ATOM 5961 N N . GLN B 1 351 ? 13.945 8.836 -22.578 1 95 351 GLN B N 1
ATOM 5962 C CA . GLN B 1 351 ? 14.133 10.258 -22.844 1 95 351 GLN B CA 1
ATOM 5963 C C . GLN B 1 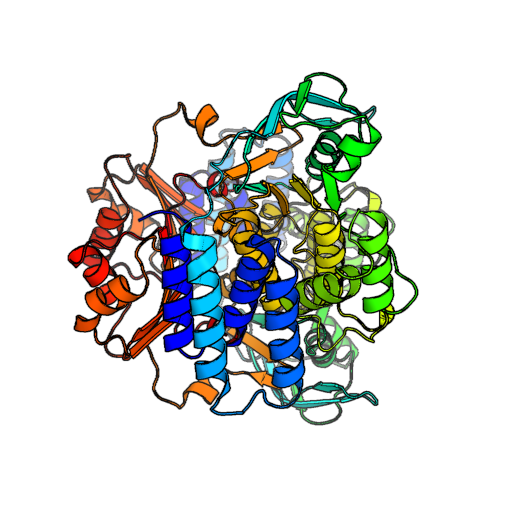351 ? 13.938 11.094 -21.594 1 95 351 GLN B C 1
ATOM 5965 O O . GLN B 1 351 ? 14.672 12.055 -21.359 1 95 351 GLN B O 1
ATOM 5970 N N . PHE B 1 352 ? 12.992 10.68 -20.859 1 96.88 352 PHE B N 1
ATOM 5971 C CA . PHE B 1 352 ? 12.734 11.383 -19.609 1 96.88 352 PHE B CA 1
ATOM 5972 C C . PHE B 1 352 ? 13.93 11.25 -18.672 1 96.88 352 PHE B C 1
ATOM 5974 O O . PHE B 1 352 ? 14.398 12.25 -18.109 1 96.88 352 PHE B O 1
ATOM 5981 N N . MET B 1 353 ? 14.414 10.031 -18.5 1 96.62 353 MET B N 1
ATOM 5982 C CA . MET B 1 353 ? 15.562 9.789 -17.641 1 96.62 353 MET B CA 1
ATOM 5983 C C . MET B 1 353 ? 16.781 10.578 -18.125 1 96.62 353 MET B C 1
ATOM 5985 O O . MET B 1 353 ? 17.516 11.156 -17.328 1 96.62 353 MET B O 1
ATOM 5989 N N . LYS B 1 354 ? 16.953 10.625 -19.391 1 95.5 354 LYS B N 1
ATOM 5990 C CA . LYS B 1 354 ? 18.062 11.375 -19.969 1 95.5 354 LYS B CA 1
ATOM 5991 C C . LYS B 1 354 ? 17.938 12.867 -19.656 1 95.5 354 LYS B C 1
ATOM 5993 O O . LYS B 1 354 ? 18.938 13.516 -19.312 1 95.5 354 LYS B O 1
ATOM 5998 N N . ALA B 1 355 ? 16.766 13.352 -19.781 1 95.69 355 ALA B N 1
ATOM 5999 C CA . ALA B 1 355 ? 16.531 14.758 -19.469 1 95.69 355 ALA B CA 1
ATOM 6000 C C . ALA B 1 355 ? 16.844 15.055 -18 1 95.69 355 ALA B C 1
ATOM 6002 O O . ALA B 1 355 ? 17.391 16.109 -17.688 1 95.69 355 ALA B O 1
ATOM 6003 N N . LEU B 1 356 ? 16.422 14.156 -17.141 1 95.81 356 LEU B N 1
ATOM 6004 C CA . LEU B 1 356 ? 16.703 14.336 -15.719 1 95.81 356 LEU B CA 1
ATOM 6005 C C . LEU B 1 356 ? 18.203 14.445 -15.484 1 95.81 356 LEU B C 1
ATOM 6007 O O . LEU B 1 356 ? 18.656 15.305 -14.719 1 95.81 356 LEU B O 1
ATOM 6011 N N . ILE B 1 357 ? 18.906 13.562 -16.156 1 94.88 357 ILE B N 1
ATOM 6012 C CA . ILE B 1 357 ? 20.344 13.523 -16 1 94.88 357 ILE B CA 1
ATOM 6013 C C . ILE B 1 357 ? 20.969 14.805 -16.547 1 94.88 357 ILE B C 1
ATOM 6015 O O . ILE B 1 357 ? 21.766 15.453 -15.875 1 94.88 357 ILE B O 1
ATOM 6019 N N . ASP B 1 358 ? 20.562 15.203 -17.672 1 95.19 358 ASP B N 1
ATOM 6020 C CA . ASP B 1 358 ? 21.109 16.375 -18.359 1 95.19 358 ASP B CA 1
ATOM 6021 C C . ASP B 1 358 ? 20.844 17.641 -17.578 1 95.19 358 ASP B C 1
ATOM 6023 O O . ASP B 1 358 ? 21.688 18.547 -17.531 1 95.19 358 ASP B O 1
ATOM 6027 N N . GLN B 1 359 ? 19.734 17.719 -17 1 95.06 359 GLN B N 1
ATOM 6028 C CA . GLN B 1 359 ? 19.328 18.922 -16.281 1 95.06 359 GLN B CA 1
ATOM 6029 C C . GLN B 1 359 ? 19.688 18.828 -14.805 1 95.06 359 GLN B C 1
ATOM 6031 O O . GLN B 1 359 ? 19.344 19.703 -14.016 1 95.06 359 GLN B O 1
ATOM 6036 N N . GLN B 1 360 ? 20.25 17.734 -14.422 1 93.31 360 GLN B N 1
ATOM 6037 C CA . GLN B 1 360 ? 20.75 17.5 -13.07 1 93.31 360 GLN B CA 1
ATOM 6038 C C . GLN B 1 360 ? 19.609 17.516 -12.047 1 93.31 360 GLN B C 1
ATOM 6040 O O . GLN B 1 360 ? 19.719 18.188 -11.016 1 93.31 360 GLN B O 1
ATOM 6045 N N . ILE B 1 361 ? 18.547 16.938 -12.438 1 94.12 361 ILE B N 1
ATOM 6046 C CA . ILE B 1 361 ? 17.438 16.75 -11.508 1 94.12 361 ILE B CA 1
ATOM 6047 C C . ILE B 1 361 ? 17.594 15.406 -10.789 1 94.12 361 ILE B C 1
ATOM 6049 O O . ILE B 1 361 ? 17.531 14.344 -11.414 1 94.12 361 ILE B O 1
ATOM 6053 N N . THR B 1 362 ? 17.734 15.453 -9.523 1 92.19 362 THR B N 1
ATOM 6054 C CA . THR B 1 362 ? 17.859 14.227 -8.742 1 92.19 362 THR B CA 1
ATOM 6055 C C . THR B 1 362 ? 16.484 13.688 -8.344 1 92.19 362 THR B C 1
ATOM 6057 O O . THR B 1 362 ? 15.617 14.445 -7.922 1 92.19 362 THR B O 1
ATOM 6060 N N . ILE B 1 363 ? 16.391 12.32 -8.516 1 93.62 363 ILE B N 1
ATOM 6061 C CA . ILE B 1 363 ? 15.117 11.695 -8.148 1 93.62 363 ILE B CA 1
ATOM 6062 C C . ILE B 1 363 ? 15.375 10.508 -7.219 1 93.62 363 ILE B C 1
ATOM 6064 O O . ILE B 1 363 ? 16.5 9.984 -7.172 1 93.62 363 ILE B O 1
ATOM 6068 N N . LYS B 1 364 ? 14.383 10.117 -6.457 1 89 364 LYS B N 1
ATOM 6069 C CA . LYS B 1 364 ? 14.453 8.938 -5.59 1 89 364 LYS B CA 1
ATOM 6070 C C . LYS B 1 364 ? 13.469 7.863 -6.051 1 89 364 LYS B C 1
ATOM 6072 O O . LYS B 1 364 ? 13.578 6.703 -5.645 1 89 364 LYS B O 1
ATOM 6077 N N . TYR B 1 365 ? 12.633 8.281 -6.875 1 91.62 365 TYR B N 1
ATOM 6078 C CA . TYR B 1 365 ? 11.539 7.418 -7.305 1 91.62 365 TYR B CA 1
ATOM 6079 C C . TYR B 1 365 ? 11.031 7.828 -8.688 1 91.62 365 TYR B C 1
ATOM 6081 O O . TYR B 1 365 ? 10.961 9.016 -8.992 1 91.62 365 TYR B O 1
ATOM 6089 N N . LEU B 1 366 ? 10.766 6.82 -9.445 1 94.62 366 LEU B N 1
ATOM 6090 C CA . LEU B 1 366 ? 10.203 7.035 -10.773 1 94.62 366 LEU B CA 1
ATOM 6091 C C . LEU B 1 366 ? 9.297 5.879 -11.18 1 94.62 366 LEU B C 1
ATOM 6093 O O . LEU B 1 366 ? 9.641 4.711 -10.961 1 94.62 366 LEU B O 1
ATOM 6097 N N . ARG B 1 367 ? 8.148 6.238 -11.781 1 91.44 367 ARG B N 1
ATOM 6098 C CA . ARG B 1 367 ? 7.23 5.207 -12.258 1 91.44 367 ARG B CA 1
ATOM 6099 C C . ARG B 1 367 ? 6.484 5.672 -13.5 1 91.44 367 ARG B C 1
ATOM 6101 O O . ARG B 1 367 ? 5.879 6.746 -13.5 1 91.44 367 ARG B O 1
ATOM 6108 N N . ASP B 1 368 ? 6.598 4.848 -14.508 1 91.94 368 ASP B N 1
ATOM 6109 C CA . ASP B 1 368 ? 5.781 5.074 -15.695 1 91.94 368 ASP B CA 1
ATOM 6110 C C . ASP B 1 368 ? 4.332 4.664 -15.453 1 91.94 368 ASP B C 1
ATOM 6112 O O . ASP B 1 368 ? 4.016 3.471 -15.406 1 91.94 368 ASP B O 1
ATOM 6116 N N . ILE B 1 369 ? 3.449 5.711 -15.414 1 87.75 369 ILE B N 1
ATOM 6117 C CA . ILE B 1 369 ? 2.07 5.375 -15.078 1 87.75 369 ILE B CA 1
ATOM 6118 C C . ILE B 1 369 ? 1.174 5.586 -16.297 1 87.75 369 ILE B C 1
ATOM 6120 O O . ILE B 1 369 ? -0.038 5.766 -16.156 1 87.75 369 ILE B O 1
ATOM 6124 N N . THR B 1 370 ? 1.747 5.598 -17.438 1 86.75 370 THR B N 1
ATOM 6125 C CA . THR B 1 370 ? 1.029 5.812 -18.688 1 86.75 370 THR B CA 1
ATOM 6126 C C . THR B 1 370 ? -0.138 4.836 -18.812 1 86.75 370 THR B C 1
ATOM 6128 O O . THR B 1 370 ? -1.228 5.219 -19.25 1 86.75 370 THR B O 1
ATOM 6131 N N . HIS B 1 371 ? 0.075 3.645 -18.438 1 80.56 371 HIS B N 1
ATOM 6132 C CA . HIS B 1 371 ? -0.958 2.623 -18.562 1 80.56 371 HIS B CA 1
ATOM 6133 C C . HIS B 1 371 ? -1.392 2.102 -17.203 1 80.56 371 HIS B C 1
ATOM 6135 O O . HIS B 1 371 ? -1.911 0.989 -17.094 1 80.56 371 HIS B O 1
ATOM 6141 N N . SER B 1 372 ? -1.115 2.939 -16.25 1 78.31 372 SER B N 1
ATOM 6142 C CA . SER B 1 372 ? -1.438 2.535 -14.883 1 78.31 372 SER B CA 1
ATOM 6143 C C . SER B 1 372 ? -2.783 3.102 -14.438 1 78.31 372 SER B C 1
ATOM 6145 O O . SER B 1 372 ? -3.145 4.219 -14.812 1 78.31 372 SER B O 1
ATOM 6147 N N . THR B 1 373 ? -3.525 2.385 -13.641 1 78.06 373 THR B N 1
ATOM 6148 C CA . THR B 1 373 ? -4.77 2.857 -13.047 1 78.06 373 THR B CA 1
ATOM 6149 C C . THR B 1 373 ? -4.496 3.992 -12.062 1 78.06 373 THR B C 1
ATOM 6151 O O . THR B 1 373 ? -5.422 4.699 -11.648 1 78.06 373 THR B O 1
ATOM 6154 N N . ARG B 1 374 ? -3.248 4.113 -11.758 1 78.31 374 ARG B N 1
ATOM 6155 C CA . ARG B 1 374 ? -2.85 5.242 -10.922 1 78.31 374 ARG B CA 1
ATOM 6156 C C . ARG B 1 374 ? -3.379 6.559 -11.484 1 78.31 374 ARG B C 1
ATOM 6158 O O . ARG B 1 374 ? -3.686 7.484 -10.727 1 78.31 374 ARG B O 1
ATOM 6165 N N . ARG B 1 375 ? -3.586 6.598 -12.664 1 78.81 375 ARG B N 1
ATOM 6166 C CA . ARG B 1 375 ? -4.031 7.812 -13.336 1 78.81 375 ARG B CA 1
ATOM 6167 C C . ARG B 1 375 ? -5.418 8.227 -12.867 1 78.81 375 ARG B C 1
ATOM 6169 O O . ARG B 1 375 ? -5.766 9.406 -12.891 1 78.81 375 ARG B O 1
ATOM 6176 N N . PHE B 1 376 ? -6.137 7.258 -12.414 1 76.56 376 PHE B N 1
ATOM 6177 C CA . PHE B 1 376 ? -7.508 7.531 -11.992 1 76.56 376 PHE B CA 1
ATOM 6178 C C . PHE B 1 376 ? -7.531 8.141 -10.602 1 76.56 376 PHE B C 1
ATOM 6180 O O . PHE B 1 376 ? -8.578 8.586 -10.133 1 76.56 376 PHE B O 1
ATOM 6187 N N . PHE B 1 377 ? -6.434 8.172 -10.023 1 73.06 377 PHE B N 1
ATOM 6188 C CA . PHE B 1 377 ? -6.383 8.664 -8.648 1 73.06 377 PHE B CA 1
ATOM 6189 C C . PHE B 1 377 ? -5.594 9.969 -8.57 1 73.06 377 PHE B C 1
ATOM 6191 O O . PHE B 1 377 ? -5.168 10.383 -7.492 1 73.06 377 PHE B O 1
ATOM 6198 N N . ILE B 1 378 ? -5.305 10.406 -9.695 1 69.5 378 ILE B N 1
ATOM 6199 C CA . ILE B 1 378 ? -4.633 11.695 -9.742 1 69.5 378 ILE B CA 1
ATOM 6200 C C . ILE B 1 378 ? -5.664 12.82 -9.672 1 69.5 378 ILE B C 1
ATOM 6202 O O . ILE B 1 378 ? -6.691 12.773 -10.352 1 69.5 378 ILE B O 1
ATOM 6206 N N . LYS B 1 379 ? -5.672 13.578 -8.539 1 56.38 379 LYS B N 1
ATOM 6207 C CA . LYS B 1 379 ? -6.598 14.688 -8.352 1 56.38 379 LYS B CA 1
ATOM 6208 C C . LYS B 1 379 ? -6.461 15.719 -9.477 1 56.38 379 LYS B C 1
ATOM 6210 O O . LYS B 1 379 ? -5.371 15.898 -10.023 1 56.38 379 LYS B O 1
#